Protein AF-0000000076075303 (afdb_homodimer)

pLDDT: mean 88.83, std 13.81, range [31.27, 98.88]

Radius of gyration: 28.84 Å; Cα contacts (8 Å, |Δi|>4): 1484; chains: 2; bounding box: 76×80×56 Å

Foldseek 3Di:
DDQAQEEEEEEAADQQPQQPDNHHQQQDDFQHGRQLVLQLCQQQVDPRYQAYEYEYAPVCVVVVVVVCVVQVSPRYHYHYADDFRLRRRLRRLVVCVVRADQLHKYKYAYSQLNQAHPVNVVVQRVQCSVQQKAWEWEQDDDWDFDADPVRHTDDTDDSVVDTGTFDTMMGRSNLLNQLSVQDDPCCRHPNDDSQVSSCVGVVGHHHYDYGDPSRDGDNYPVVSVVVNLVCLVPQADEFEFEPPVPDRPRPPPPDDPRDHLEYEYEEEDDPCVLVVVVVQLVVVLVVLVPDRDDPAQREYEYEYEADPDPVVVVVLLVSLVVSLVVCPPSSYAYEYEYEYDPVQVVQVVVVVVVCSSVVDNVCGSPYHYRD/DDQAQEEEEEEAADQQPQQPDNHHQQQDDFQHGRQLVLQLCQQQVDPRYQAYEYEYAPVCVVVVVVVCVVQVSPRYHYHYADDFRLRRRLRRLVVCVVRADQLHKYKYAYSQLNQAHPVNVVVQRVQCSVQQKAWEWEQDDDWDFDADPVRHTDDTDDSVVDTGTFDTMMGRSNLQNQLSVPDDPCCRHPNDDSQVSSCVGVVGHHHYDYGDPSRDGDNYPVVSVVVNLVCLVPQADEFEFEPPVPDRPRPPPPDDPRDHLEYEYEEEDDPCVLVVVVVQLVVVLVVLVPDRDDPAQREYEYEYEADPDPVVVVVLLVSLVVSLVVCPPSSYAYEYEYEYDPVQVVQVVVVVVVCSSVVDNVCGSPYHYRD

Solvent-accessible surface area (backbone atoms only — not comparable to full-atom values): 39141 Å² total; per-residue (Å²): 136,82,75,64,60,28,31,36,31,27,46,49,33,66,75,28,81,80,48,80,40,94,54,27,57,44,58,35,66,45,82,85,33,44,36,33,56,47,26,51,46,61,48,66,74,38,84,42,48,56,36,35,28,39,14,27,34,72,93,44,49,64,60,49,51,52,51,35,60,72,69,64,52,81,47,61,45,84,42,65,37,43,96,34,68,49,47,15,41,46,48,36,54,58,70,35,59,89,75,51,52,55,74,27,34,33,34,40,36,58,30,40,33,50,52,57,48,66,68,55,52,51,50,34,48,52,42,4,60,74,56,39,18,14,34,27,28,40,76,55,89,51,45,40,28,24,61,42,97,85,35,24,57,65,44,74,53,63,53,88,62,38,29,27,46,49,55,50,29,16,19,14,36,46,40,50,52,45,10,58,73,64,51,48,71,62,44,36,72,67,55,86,50,69,62,56,39,23,30,74,57,54,70,40,56,22,41,57,40,83,50,70,91,46,50,58,61,55,65,45,70,49,36,48,35,15,47,43,47,50,50,50,66,71,56,69,31,80,41,56,41,43,49,43,92,81,66,57,61,69,65,63,79,65,78,75,88,66,77,60,34,30,41,36,40,37,38,64,65,55,98,54,38,69,60,49,52,51,49,51,52,51,51,47,51,53,52,56,70,74,41,76,87,63,89,56,68,30,36,40,38,39,34,36,36,37,78,94,47,75,70,52,52,53,51,51,44,52,49,28,46,52,48,30,60,70,32,54,91,64,61,41,38,39,38,33,40,38,37,70,56,78,89,41,48,67,54,42,53,50,42,52,51,49,52,63,65,63,60,51,72,78,55,38,22,38,62,42,70,58,125,135,83,75,64,59,27,31,35,32,27,47,49,34,66,74,26,82,78,46,81,41,94,53,28,58,44,59,35,66,46,81,85,34,44,35,33,56,47,26,51,46,62,48,66,74,38,84,42,47,57,37,34,31,39,13,27,33,72,91,44,48,65,62,48,51,51,50,35,60,74,68,64,51,83,48,59,43,83,42,65,35,41,96,35,70,49,49,15,43,45,46,34,54,58,70,36,59,87,74,52,51,56,76,26,35,34,34,39,34,57,30,41,32,49,53,57,48,66,67,56,52,50,49,34,46,52,43,5,60,74,54,39,19,14,36,29,28,41,77,57,88,52,45,40,28,24,62,44,98,86,36,24,57,66,45,74,54,64,54,88,62,37,29,27,46,49,54,50,30,18,19,13,38,46,40,49,52,45,9,58,74,64,50,48,70,63,44,36,74,68,54,86,52,67,63,55,39,23,30,74,58,53,70,40,57,2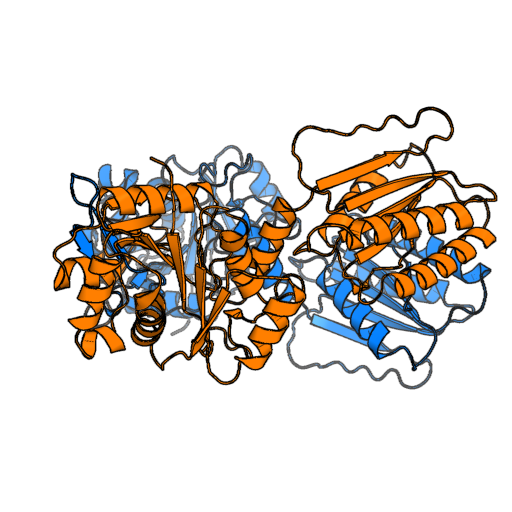3,41,57,40,84,49,69,91,46,50,59,60,53,63,44,71,49,37,48,35,15,49,42,45,50,51,50,66,72,55,69,32,80,42,55,40,42,49,42,92,83,64,59,61,71,65,64,81,65,78,75,90,65,76,60,35,29,41,35,40,37,37,64,65,55,98,55,38,69,59,49,54,51,49,51,50,52,50,48,51,53,52,57,70,74,41,75,86,64,89,56,68,28,36,40,37,39,33,36,38,37,77,92,47,75,72,52,54,53,51,50,46,54,49,28,48,51,49,31,62,69,31,54,95,63,62,40,39,38,39,32,40,38,36,69,56,79,88,42,48,68,56,42,51,51,43,53,52,49,52,62,65,63,61,52,73,77,55,39,22,39,60,42,70,58,126

Structure (mmCIF, N/CA/C/O backbone):
data_AF-0000000076075303-model_v1
#
loop_
_entity.id
_entity.type
_entity.pdbx_description
1 polymer ISPD
#
loop_
_atom_site.group_PDB
_atom_site.id
_atom_site.type_symbol
_atom_site.label_atom_id
_atom_site.label_alt_id
_atom_site.label_comp_id
_atom_site.label_asym_id
_atom_site.label_entity_id
_atom_site.label_seq_id
_atom_site.pdbx_PDB_ins_code
_atom_site.Cartn_x
_atom_site.Cartn_y
_atom_site.Cartn_z
_atom_site.occupancy
_atom_site.B_iso_or_equiv
_atom_site.auth_seq_id
_atom_site.auth_comp_id
_atom_site.auth_asym_id
_atom_site.auth_atom_id
_atom_site.pdbx_PDB_model_num
ATOM 1 N N . MET A 1 1 ? -33.812 7.668 -12.547 1 52.66 1 MET A N 1
ATOM 2 C CA . MET A 1 1 ? -34.469 7.293 -11.297 1 52.66 1 MET A CA 1
ATOM 3 C C . MET A 1 1 ? -33.719 7.883 -10.102 1 52.66 1 MET A C 1
ATOM 5 O O . MET A 1 1 ? -32.5 7.809 -10.031 1 52.66 1 MET A O 1
ATOM 9 N N . ASP A 1 2 ? -34.344 8.75 -9.305 1 76.69 2 ASP A N 1
ATOM 10 C CA . ASP A 1 2 ? -33.812 9.578 -8.234 1 76.69 2 ASP A CA 1
ATOM 11 C C . ASP A 1 2 ? -33.594 8.758 -6.965 1 76.69 2 ASP A C 1
ATOM 13 O O . ASP A 1 2 ? -34.469 7.961 -6.586 1 76.69 2 ASP A O 1
ATOM 17 N N . LEU A 1 3 ? -32.438 8.508 -6.574 1 87 3 LEU A N 1
ATOM 18 C CA . LEU A 1 3 ? -32.125 7.871 -5.297 1 87 3 LEU A CA 1
ATOM 19 C C . LEU A 1 3 ? -32.594 8.758 -4.137 1 87 3 LEU A C 1
ATOM 21 O O . LEU A 1 3 ? -32.281 9.953 -4.105 1 87 3 LEU A O 1
ATOM 25 N N . GLU A 1 4 ? -33.656 8.133 -3.438 1 86 4 GLU A N 1
ATOM 26 C CA . GLU A 1 4 ? -34.125 8.789 -2.217 1 86 4 GLU A CA 1
ATOM 27 C C . GLU A 1 4 ? -34.281 7.789 -1.071 1 86 4 GLU A C 1
ATOM 29 O O . GLU A 1 4 ? -34.625 6.633 -1.292 1 86 4 GLU A O 1
ATOM 34 N N . ASN A 1 5 ? -33.844 8.07 0.115 1 91.69 5 ASN A N 1
ATOM 35 C CA . ASN A 1 5 ? -34.094 7.297 1.334 1 91.69 5 ASN A CA 1
ATOM 36 C C . ASN A 1 5 ? -33.219 6.027 1.358 1 91.69 5 ASN A C 1
ATOM 38 O O . ASN A 1 5 ? -33.719 4.949 1.69 1 91.69 5 ASN A O 1
ATOM 42 N N . VAL A 1 6 ? -32.062 6.129 0.894 1 98.25 6 VAL A N 1
ATOM 43 C CA . VAL A 1 6 ? -31.141 5 0.941 1 98.25 6 VAL A CA 1
ATOM 44 C C . VAL A 1 6 ? -30.453 4.945 2.305 1 98.25 6 VAL A C 1
ATOM 46 O O . VAL A 1 6 ? -30.031 5.977 2.832 1 98.25 6 VAL A O 1
ATOM 49 N N . CYS A 1 7 ? -30.453 3.807 2.857 1 98.75 7 CYS A N 1
ATOM 50 C CA . CYS A 1 7 ? -29.781 3.613 4.133 1 98.75 7 CYS A CA 1
ATOM 51 C C . CYS A 1 7 ? -28.547 2.717 3.965 1 98.75 7 CYS A C 1
ATOM 53 O O . CYS A 1 7 ? -28.453 1.978 2.984 1 98.75 7 CYS A O 1
ATOM 55 N N . VAL A 1 8 ? -27.625 2.857 4.891 1 98.81 8 VAL A N 1
ATOM 56 C CA . VAL A 1 8 ? -26.375 2.117 4.828 1 98.81 8 VAL A CA 1
ATOM 57 C C . VAL A 1 8 ? -26.156 1.374 6.145 1 98.81 8 VAL A C 1
ATOM 59 O O . VAL A 1 8 ? -26.438 1.904 7.219 1 98.81 8 VAL A O 1
ATOM 62 N N . VAL A 1 9 ? -25.688 0.13 6.078 1 98.81 9 VAL A N 1
ATOM 63 C CA . VAL A 1 9 ? -25.25 -0.637 7.238 1 98.81 9 VAL A CA 1
ATOM 64 C C . VAL A 1 9 ? -23.766 -0.929 7.125 1 98.81 9 VAL A C 1
ATOM 66 O O . VAL A 1 9 ? -23.312 -1.515 6.141 1 98.81 9 VAL A O 1
ATOM 69 N N . LEU A 1 10 ? -23 -0.511 8.125 1 98.44 10 LEU A N 1
ATOM 70 C CA . LEU A 1 10 ? -21.562 -0.732 8.211 1 98.44 10 LEU A CA 1
ATOM 71 C C . LEU A 1 10 ? -21.219 -1.622 9.398 1 98.44 10 LEU A C 1
ATOM 73 O O . LEU A 1 10 ? -21.109 -1.141 10.531 1 98.44 10 LEU A O 1
ATOM 77 N N . PRO A 1 11 ? -21.031 -2.91 9.133 1 97.06 11 PRO A N 1
ATOM 78 C CA . PRO A 1 11 ? -20.578 -3.756 10.242 1 97.06 11 PRO A CA 1
ATOM 79 C C . PRO A 1 11 ? -19.156 -3.443 10.672 1 97.06 11 PRO A C 1
ATOM 81 O O . PRO A 1 11 ? -18.219 -3.49 9.859 1 97.06 11 PRO A O 1
ATOM 84 N N . ALA A 1 12 ? -18.906 -3.137 11.875 1 93 12 ALA A N 1
ATOM 85 C CA . ALA A 1 12 ? -17.609 -2.779 12.445 1 93 12 ALA A CA 1
ATOM 86 C C . ALA A 1 12 ? -17.453 -3.383 13.836 1 93 12 ALA A C 1
ATOM 88 O O . ALA A 1 12 ? -16.875 -2.752 14.727 1 93 12 ALA A O 1
ATOM 89 N N . GLY A 1 13 ? -17.984 -4.52 13.984 1 84.25 13 GLY A N 1
ATOM 90 C CA . GLY A 1 13 ? -17.984 -5.137 15.297 1 84.25 13 GLY A CA 1
ATOM 91 C C . GLY A 1 13 ? -16.781 -6.039 15.531 1 84.25 13 GLY A C 1
ATOM 92 O O . GLY A 1 13 ? -16.562 -6.523 16.641 1 84.25 13 GLY A O 1
ATOM 93 N N . GLY A 1 14 ? -16.016 -6.227 14.484 1 74.5 14 GLY A N 1
ATOM 94 C CA . GLY A 1 14 ? -14.93 -7.191 14.57 1 74.5 14 GLY A CA 1
ATOM 95 C C . GLY A 1 14 ? -13.773 -6.719 15.43 1 74.5 14 GLY A C 1
ATOM 96 O O . GLY A 1 14 ? -13.492 -5.52 15.5 1 74.5 14 GLY A O 1
ATOM 97 N N . CYS A 1 15 ? -13.102 -7.742 16.172 1 62.31 15 CYS A N 1
ATOM 98 C CA . CYS A 1 15 ? -12.023 -7.449 17.094 1 62.31 15 CYS A CA 1
ATOM 99 C C . CYS A 1 15 ? -10.664 -7.547 16.406 1 62.31 15 CYS A C 1
ATOM 101 O O . CYS A 1 15 ? -9.633 -7.25 17.016 1 62.31 15 CYS A O 1
ATOM 103 N N . GLY A 1 16 ? -10.555 -7.539 15.102 1 58.78 16 GLY A N 1
ATOM 104 C CA . GLY A 1 16 ? -9.336 -7.438 14.312 1 58.78 16 GLY A CA 1
ATOM 105 C C . GLY A 1 16 ? -8.383 -8.594 14.531 1 58.78 16 GLY A C 1
ATOM 106 O O . GLY A 1 16 ? -7.172 -8.398 14.633 1 58.78 16 GLY A O 1
ATOM 107 N N . VAL A 1 17 ? -8.719 -9.875 14.484 1 55.22 17 VAL A N 1
ATOM 108 C CA . VAL A 1 17 ? -7.867 -11.016 14.82 1 55.22 17 VAL A CA 1
ATOM 109 C C . VAL A 1 17 ? -6.766 -11.164 13.773 1 55.22 17 VAL A C 1
ATOM 111 O O . VAL A 1 17 ? -5.645 -11.555 14.102 1 55.22 17 VAL A O 1
ATOM 114 N N . ARG A 1 18 ? -6.875 -10.75 12.5 1 49.5 18 ARG A N 1
ATOM 115 C CA . ARG A 1 18 ? -5.945 -11.047 11.414 1 49.5 18 ARG A CA 1
ATOM 116 C C . ARG A 1 18 ? -4.801 -10.039 11.383 1 49.5 18 ARG A C 1
ATOM 118 O O . ARG A 1 18 ? -3.748 -10.305 10.797 1 49.5 18 ARG A O 1
ATOM 125 N N . MET A 1 19 ? -4.883 -8.773 11.656 1 54.41 19 MET A N 1
ATOM 126 C CA . MET A 1 19 ? -3.84 -7.754 11.57 1 54.41 19 MET A CA 1
ATOM 127 C C . MET A 1 19 ? -2.893 -7.836 12.758 1 54.41 19 MET A C 1
ATOM 129 O O . MET A 1 19 ? -1.84 -7.195 12.766 1 54.41 19 MET A O 1
ATOM 133 N N . GLU A 1 20 ? -2.85 -8.969 13.43 1 58.31 20 GLU A N 1
ATOM 134 C CA . GLU A 1 20 ? -1.968 -9.055 14.594 1 58.31 20 GLU A CA 1
ATOM 135 C C . GLU A 1 20 ? -1.814 -7.695 15.273 1 58.31 20 GLU A C 1
ATOM 137 O O . GLU A 1 20 ? -0.721 -7.336 15.711 1 58.31 20 GLU A O 1
ATOM 142 N N . MET A 1 21 ? -2.768 -6.797 15.055 1 60.25 21 MET A N 1
ATOM 143 C CA . MET A 1 21 ? -2.703 -5.484 15.688 1 60.25 21 MET A CA 1
ATOM 144 C C . MET A 1 21 ? -3.527 -5.457 16.969 1 60.25 21 MET A C 1
ATOM 146 O O . MET A 1 21 ? -4.488 -6.215 17.109 1 60.25 21 MET A O 1
ATOM 150 N N . ASP A 1 22 ? -3.156 -4.691 17.875 1 68.06 22 ASP A N 1
ATOM 151 C CA . ASP A 1 22 ? -3.826 -4.531 19.156 1 68.06 22 ASP A CA 1
ATOM 152 C C . ASP A 1 22 ? -5.172 -3.83 18.984 1 68.06 22 ASP A C 1
ATOM 154 O O . ASP A 1 22 ? -6.125 -4.125 19.719 1 68.06 22 ASP A O 1
ATOM 158 N N . THR A 1 23 ? -5.273 -3.016 17.953 1 79.56 23 THR A N 1
ATOM 159 C CA . THR A 1 23 ? -6.477 -2.238 17.672 1 79.56 23 THR A CA 1
ATOM 160 C C . THR A 1 23 ? -7.25 -2.844 16.516 1 79.56 23 THR A C 1
ATOM 162 O O . THR A 1 23 ? -6.656 -3.252 15.508 1 79.56 23 THR A O 1
ATOM 165 N N . PRO A 1 24 ? -8.539 -2.984 16.781 1 87.5 24 PRO A N 1
ATOM 166 C CA . PRO A 1 24 ? -9.328 -3.457 15.641 1 87.5 24 PRO A CA 1
ATOM 167 C C . PRO A 1 24 ? -9.023 -2.689 14.359 1 87.5 24 PRO A C 1
ATOM 169 O O . PRO A 1 24 ? -8.781 -1.481 14.398 1 87.5 24 PRO A O 1
ATOM 172 N N . LYS A 1 25 ? -9.117 -3.309 13.211 1 89.38 25 LYS A N 1
ATOM 173 C CA . LYS A 1 25 ? -8.656 -2.781 11.93 1 89.38 25 LYS A CA 1
ATOM 174 C C . LYS A 1 25 ? -9.398 -1.497 11.562 1 89.38 25 LYS A C 1
ATOM 176 O O . LYS A 1 25 ? -8.805 -0.567 11.016 1 89.38 25 LYS A O 1
ATOM 181 N N . GLN A 1 26 ? -10.695 -1.459 11.867 1 93.81 26 GLN A N 1
ATOM 182 C CA . GLN A 1 26 ? -11.492 -0.308 11.461 1 93.81 26 GLN A CA 1
ATOM 183 C C . GLN A 1 26 ? -11.078 0.945 12.227 1 93.81 26 GLN A C 1
ATOM 185 O O . GLN A 1 26 ? -11.438 2.061 11.844 1 93.81 26 GLN A O 1
ATOM 190 N N . TYR A 1 27 ? -10.297 0.744 13.328 1 94.56 27 TYR A N 1
ATOM 191 C CA . TYR A 1 27 ? -9.891 1.89 14.125 1 94.56 27 TYR A CA 1
ATOM 192 C C . TYR A 1 27 ? -8.406 2.176 13.945 1 94.56 27 TYR A C 1
ATOM 194 O O . TYR A 1 27 ? -7.863 3.094 14.57 1 94.56 27 TYR A O 1
ATOM 202 N N . CYS A 1 28 ? -7.77 1.368 13.141 1 92.88 28 CYS A N 1
ATOM 203 C CA . CYS A 1 28 ? -6.375 1.667 12.828 1 92.88 28 CYS A CA 1
ATOM 204 C C . CYS A 1 28 ? -6.242 3.041 12.188 1 92.88 28 CYS A C 1
ATOM 206 O O . CYS A 1 28 ? -7.121 3.469 11.438 1 92.88 28 CYS A O 1
ATOM 208 N N . LYS A 1 29 ? -5.129 3.631 12.438 1 92.5 29 LYS A N 1
ATOM 209 C CA . LYS A 1 29 ? -4.941 5.004 11.984 1 92.5 29 LYS A CA 1
ATOM 210 C C . LYS A 1 29 ? -4.426 5.039 10.547 1 92.5 29 LYS A C 1
ATOM 212 O O . LYS A 1 29 ? -3.516 4.285 10.188 1 92.5 29 LYS A O 1
ATOM 217 N N . VAL A 1 30 ? -5.039 5.789 9.766 1 93.44 30 VAL A N 1
ATOM 218 C CA . VAL A 1 30 ? -4.609 6.176 8.422 1 93.44 30 VAL A CA 1
ATOM 219 C C . VAL A 1 30 ? -4.445 7.695 8.352 1 93.44 30 VAL A C 1
ATOM 221 O O . VAL A 1 30 ? -5.422 8.438 8.477 1 93.44 30 VAL A O 1
ATOM 224 N N . LEU A 1 31 ? -3.225 8.133 8.133 1 90.25 31 LEU A N 1
ATOM 225 C CA . LEU A 1 31 ? -2.908 9.555 8.211 1 90.25 31 LEU A CA 1
ATOM 226 C C . LEU A 1 31 ? -3.488 10.18 9.477 1 90.25 31 LEU A C 1
ATOM 228 O O . LEU A 1 31 ? -4.184 11.195 9.406 1 90.25 31 LEU A O 1
ATOM 232 N N . ASN A 1 32 ? -3.369 9.516 10.555 1 87.5 32 ASN A N 1
ATOM 233 C CA . ASN A 1 32 ? -3.613 9.945 11.93 1 87.5 32 ASN A CA 1
ATOM 234 C C . ASN A 1 32 ? -5.105 10 12.242 1 87.5 32 ASN A C 1
ATOM 236 O O . ASN A 1 32 ? -5.52 10.648 13.203 1 87.5 32 ASN A O 1
ATOM 240 N N . ARG A 1 33 ? -5.91 9.391 11.5 1 92.25 33 ARG A N 1
ATOM 241 C CA . ARG A 1 33 ? -7.344 9.273 11.758 1 92.25 33 ARG A CA 1
ATOM 242 C C . ARG A 1 33 ? -7.809 7.828 11.633 1 92.25 33 ARG A C 1
ATOM 244 O O . ARG A 1 33 ? -7.27 7.062 10.836 1 92.25 33 ARG A O 1
ATOM 251 N N . PRO A 1 34 ? -8.781 7.512 12.484 1 94.75 34 PRO A N 1
ATOM 252 C CA . PRO A 1 34 ? -9.281 6.141 12.367 1 94.75 34 PRO A CA 1
ATOM 253 C C . PRO A 1 34 ? -9.844 5.832 10.984 1 94.75 34 PRO A C 1
ATOM 255 O O . PRO A 1 34 ? -10.547 6.664 10.398 1 94.75 34 PRO A O 1
ATOM 258 N N . LEU A 1 35 ? -9.586 4.676 10.5 1 95.94 35 LEU A N 1
ATOM 259 C CA . LEU A 1 35 ? -9.93 4.23 9.156 1 95.94 35 LEU A CA 1
ATOM 260 C C . LEU A 1 35 ? -11.43 4.371 8.914 1 95.94 35 LEU A C 1
ATOM 262 O O . LEU A 1 35 ? -11.852 4.789 7.832 1 95.94 35 LEU A O 1
ATOM 266 N N . ILE A 1 36 ? -12.25 4.086 9.891 1 96.94 36 ILE A N 1
ATOM 267 C CA . ILE A 1 36 ? -13.703 4.008 9.727 1 96.94 36 ILE A CA 1
ATOM 268 C C . ILE A 1 36 ? -14.258 5.391 9.398 1 96.94 36 ILE A C 1
ATOM 270 O O . ILE A 1 36 ? -15.336 5.508 8.82 1 96.94 36 ILE A O 1
ATOM 274 N N . LEU A 1 37 ? -13.57 6.418 9.789 1 95.69 37 LEU A N 1
ATOM 275 C CA . LEU A 1 37 ? -13.992 7.789 9.508 1 95.69 37 LEU A CA 1
ATOM 276 C C . LEU A 1 37 ? -14.117 8.023 8.008 1 95.69 37 LEU A C 1
ATOM 278 O O . LEU A 1 37 ? -15.086 8.633 7.547 1 95.69 37 LEU A O 1
ATOM 282 N N . TYR A 1 38 ? -13.164 7.52 7.305 1 95.19 38 TYR A N 1
ATOM 283 C CA . TYR A 1 38 ? -13.156 7.695 5.859 1 95.19 38 TYR A CA 1
ATOM 284 C C . TYR A 1 38 ? -14.328 6.977 5.207 1 95.19 38 TYR A C 1
ATOM 286 O O . TYR A 1 38 ? -14.953 7.5 4.281 1 95.19 38 TYR A O 1
ATOM 294 N N . THR A 1 39 ? -14.617 5.793 5.676 1 97.12 39 THR A N 1
ATOM 295 C CA . THR A 1 39 ? -15.734 5.016 5.141 1 97.12 39 THR A CA 1
ATOM 296 C C . THR A 1 39 ? -17.062 5.715 5.406 1 97.12 39 THR A C 1
ATOM 298 O O . THR A 1 39 ? -17.891 5.852 4.504 1 97.12 39 THR A O 1
ATOM 301 N N . ILE A 1 40 ? -17.234 6.176 6.637 1 97.44 40 ILE A N 1
ATOM 302 C CA . ILE A 1 40 ? -18.453 6.883 6.988 1 97.44 40 ILE A CA 1
ATOM 303 C C . ILE A 1 40 ? -18.609 8.125 6.109 1 97.44 40 ILE A C 1
ATOM 305 O O . ILE A 1 40 ? -19.688 8.375 5.566 1 97.44 40 ILE A O 1
ATOM 309 N N . HIS A 1 41 ? -17.547 8.836 5.926 1 94.75 41 HIS A N 1
ATOM 310 C CA . HIS A 1 41 ? -17.562 10.062 5.137 1 94.75 41 HIS A CA 1
ATOM 311 C C . HIS A 1 41 ? -17.984 9.789 3.697 1 94.75 41 HIS A C 1
ATOM 313 O O . HIS A 1 41 ? -18.719 10.578 3.1 1 94.75 41 HIS A O 1
ATOM 319 N N . SER A 1 42 ? -17.562 8.695 3.146 1 94.56 42 SER A N 1
ATOM 320 C CA . SER A 1 42 ? -17.844 8.359 1.757 1 94.56 42 SER A CA 1
ATOM 321 C C . SER A 1 42 ? -19.344 8.258 1.515 1 94.56 42 SER A C 1
ATOM 323 O O . SER A 1 42 ? -19.828 8.562 0.421 1 94.56 42 SER A O 1
ATOM 325 N N . PHE A 1 43 ? -20.078 7.902 2.516 1 97 43 PHE A N 1
ATOM 326 C CA . PHE A 1 43 ? -21.531 7.789 2.395 1 97 43 PHE A CA 1
ATOM 327 C C . PHE A 1 43 ? -22.203 9.055 2.908 1 97 43 PHE A C 1
ATOM 329 O O . PHE A 1 43 ? -23.188 9.516 2.32 1 97 43 PHE A O 1
ATOM 336 N N . HIS A 1 44 ? -21.688 9.617 3.984 1 95.69 44 HIS A N 1
ATOM 337 C CA . HIS A 1 44 ? -22.281 10.758 4.656 1 95.69 44 HIS A CA 1
ATOM 338 C C . HIS A 1 44 ? -22.375 11.961 3.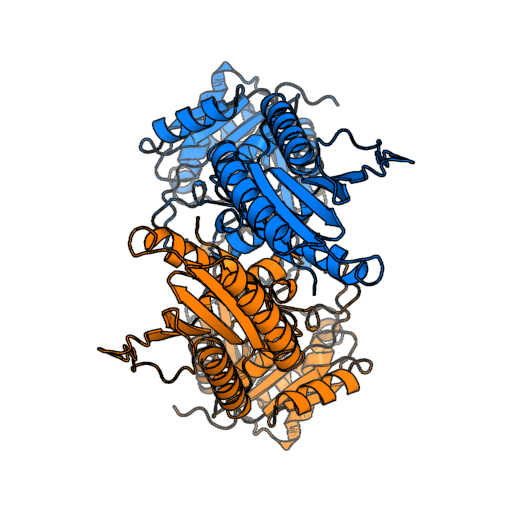721 1 95.69 44 HIS A C 1
ATOM 340 O O . HIS A 1 44 ? -23.328 12.734 3.781 1 95.69 44 HIS A O 1
ATOM 346 N N . ARG A 1 45 ? -21.484 12.109 2.854 1 91.12 45 ARG A N 1
ATOM 347 C CA . ARG A 1 45 ? -21.406 13.273 1.979 1 91.12 45 ARG A CA 1
ATOM 348 C C . ARG A 1 45 ? -22.469 13.211 0.89 1 91.12 45 ARG A C 1
ATOM 350 O O . ARG A 1 45 ? -22.719 14.203 0.196 1 91.12 45 ARG A O 1
ATOM 357 N N . LEU A 1 46 ? -23.062 12.055 0.685 1 93.88 46 LEU A N 1
ATOM 358 C CA . LEU A 1 46 ? -24.094 11.891 -0.345 1 93.88 46 LEU A CA 1
ATOM 359 C C . LEU A 1 46 ? -25.453 12.344 0.163 1 93.88 46 LEU A C 1
ATOM 361 O O . LEU A 1 46 ? -25.953 11.82 1.163 1 93.88 46 LEU A O 1
ATOM 365 N N . SER A 1 47 ? -26.031 13.211 -0.542 1 93.75 47 SER A N 1
ATOM 366 C CA . SER A 1 47 ? -27.25 13.859 -0.072 1 93.75 47 SER A CA 1
ATOM 367 C C . SER A 1 47 ? -28.422 12.883 -0.025 1 93.75 47 SER A C 1
ATOM 369 O O . SER A 1 47 ? -29.344 13.039 0.78 1 93.75 47 SER A O 1
ATOM 371 N N . TRP A 1 48 ? -28.359 11.852 -0.837 1 96 48 TRP A N 1
ATOM 372 C CA . TRP A 1 48 ? -29.5 10.945 -0.939 1 96 48 TRP A CA 1
ATOM 373 C C . TRP A 1 48 ? -29.359 9.805 0.058 1 96 48 TRP A C 1
ATOM 375 O O . TRP A 1 48 ? -30.234 8.922 0.117 1 96 48 TRP A O 1
ATOM 385 N N . ILE A 1 49 ? -28.359 9.781 0.845 1 97.62 49 ILE A N 1
ATOM 386 C CA . ILE A 1 49 ? -28.25 8.852 1.959 1 97.62 49 ILE A CA 1
ATOM 387 C C . ILE A 1 49 ? -29.016 9.391 3.164 1 97.62 49 ILE A C 1
ATOM 389 O O . ILE A 1 49 ? -28.734 10.5 3.639 1 97.62 49 ILE A O 1
ATOM 393 N N . LYS A 1 50 ? -29.891 8.594 3.615 1 97.5 50 LYS A N 1
ATOM 394 C CA . LYS A 1 50 ? -30.766 9.016 4.703 1 97.5 50 LYS A CA 1
ATOM 395 C C . LYS A 1 50 ? -30.141 8.719 6.062 1 97.5 50 LYS A C 1
ATOM 397 O O . LYS A 1 50 ? -30.188 9.547 6.977 1 97.5 50 LYS A O 1
ATOM 402 N N . MET A 1 51 ? -29.625 7.559 6.18 1 98.25 51 MET A N 1
ATOM 403 C CA . MET A 1 51 ? -29.078 7.109 7.461 1 98.25 51 MET A CA 1
ATOM 404 C C . MET A 1 51 ? -27.969 6.098 7.254 1 98.25 51 MET A C 1
ATOM 406 O O . MET A 1 51 ? -28.016 5.281 6.332 1 98.25 51 MET A O 1
ATOM 410 N N . ILE A 1 52 ? -26.984 6.191 8.141 1 98.75 52 ILE A N 1
ATOM 411 C CA . ILE A 1 52 ? -25.875 5.238 8.18 1 98.75 52 ILE A CA 1
ATOM 412 C C . ILE A 1 52 ? -25.859 4.539 9.539 1 98.75 52 ILE A C 1
ATOM 414 O O . ILE A 1 52 ? -25.625 5.18 10.57 1 98.75 52 ILE A O 1
ATOM 418 N N . VAL A 1 53 ? -26.109 3.266 9.547 1 98.81 53 VAL A N 1
ATOM 419 C CA . VAL A 1 53 ? -26.031 2.488 10.781 1 98.81 53 VAL A CA 1
ATOM 420 C C . VAL A 1 53 ? -24.641 1.857 10.906 1 98.81 53 VAL A C 1
ATOM 422 O O . VAL A 1 53 ? -24.25 1.041 10.07 1 98.81 53 VAL A O 1
ATOM 425 N N . VAL A 1 54 ? -23.922 2.246 11.922 1 98.69 54 VAL A N 1
ATOM 426 C CA . VAL A 1 54 ? -22.625 1.662 12.203 1 98.69 54 VAL A CA 1
ATOM 427 C C . VAL A 1 54 ? -22.734 0.689 13.375 1 98.69 54 VAL A C 1
ATOM 429 O O . VAL A 1 54 ? -23.156 1.072 14.469 1 98.69 54 VAL A O 1
ATOM 432 N N . VAL A 1 55 ? -22.375 -0.552 13.133 1 98.19 55 VAL A N 1
ATOM 433 C CA . VAL A 1 55 ? -22.469 -1.603 14.141 1 98.19 55 VAL A CA 1
ATOM 434 C C . VAL A 1 55 ? -21.125 -1.811 14.805 1 98.19 55 VAL A C 1
ATOM 436 O O . VAL A 1 55 ? -20.156 -2.244 14.156 1 98.19 55 VAL A O 1
ATOM 439 N N . VAL A 1 56 ? -21.016 -1.57 16.062 1 96.69 56 VAL A N 1
ATOM 440 C CA . VAL A 1 56 ? -19.719 -1.552 16.734 1 96.69 56 VAL A CA 1
ATOM 441 C C . VAL A 1 56 ? -19.781 -2.422 17.984 1 96.69 56 VAL A C 1
ATOM 443 O O . VAL A 1 56 ? -20.859 -2.707 18.516 1 96.69 56 VAL A O 1
ATOM 446 N N . ASP A 1 57 ? -18.578 -2.859 18.359 1 94.19 57 ASP A N 1
ATOM 447 C CA . ASP A 1 57 ? -18.469 -3.498 19.672 1 94.19 57 ASP A CA 1
ATOM 448 C C . ASP A 1 57 ? -18.828 -2.523 20.797 1 94.19 57 ASP A C 1
ATOM 450 O O . ASP A 1 57 ? -18.5 -1.337 20.719 1 94.19 57 ASP A O 1
ATOM 454 N N . VAL A 1 58 ? -19.359 -3.066 21.812 1 94 58 VAL A N 1
ATOM 455 C CA . VAL A 1 58 ? -19.844 -2.256 22.922 1 94 58 VAL A CA 1
ATOM 456 C C . VAL A 1 58 ? -18.703 -1.438 23.516 1 94 58 VAL A C 1
ATOM 458 O O . VAL A 1 58 ? -18.906 -0.304 23.953 1 94 58 VAL A O 1
ATOM 461 N N . SER A 1 59 ? -17.5 -1.961 23.516 1 93.06 59 SER A N 1
ATOM 462 C CA . SER A 1 59 ? -16.344 -1.312 24.125 1 93.06 59 SER A CA 1
ATOM 463 C C . SER A 1 59 ? -15.945 -0.061 23.359 1 93.06 59 SER A C 1
ATOM 465 O O . SER A 1 59 ? -15.18 0.766 23.859 1 93.06 59 SER A O 1
ATOM 467 N N . TYR A 1 60 ? -16.516 0.124 22.172 1 94.38 60 TYR A N 1
ATOM 468 C CA . TYR A 1 60 ? -16.078 1.241 21.344 1 94.38 60 TYR A CA 1
ATOM 469 C C . TYR A 1 60 ? -17.219 2.234 21.125 1 94.38 60 TYR A C 1
ATOM 471 O O . TYR A 1 60 ? -17.094 3.168 20.328 1 94.38 60 TYR A O 1
ATOM 479 N N . LEU A 1 61 ? -18.328 2.086 21.797 1 96.19 61 LEU A N 1
ATOM 480 C CA . LEU A 1 61 ? -19.484 2.961 21.609 1 96.19 61 LEU A CA 1
ATOM 481 C C . LEU A 1 61 ? -19.125 4.402 21.969 1 96.19 61 LEU A C 1
ATOM 483 O O . LEU A 1 61 ? -19.406 5.32 21.188 1 96.19 61 LEU A O 1
ATOM 487 N N . GLU A 1 62 ? -18.5 4.559 23.047 1 96.62 62 GLU A N 1
ATOM 488 C CA . GLU A 1 62 ? -18.141 5.902 23.484 1 96.62 62 GLU A CA 1
ATOM 489 C C . GLU A 1 62 ? -17.125 6.535 22.531 1 96.62 62 GLU A C 1
ATOM 491 O O . GLU A 1 62 ? -17.25 7.707 22.172 1 96.62 62 GLU A O 1
ATOM 496 N N . PHE A 1 63 ? -16.188 5.746 22.203 1 95.75 63 PHE A N 1
ATOM 497 C CA . PHE A 1 63 ? -15.18 6.203 21.266 1 95.75 63 PHE A CA 1
ATOM 498 C C . PHE A 1 63 ? -15.82 6.688 19.969 1 95.75 63 PHE A C 1
ATOM 500 O O . PHE A 1 63 ? -15.523 7.785 19.5 1 95.75 63 PHE A O 1
ATOM 507 N N . MET A 1 64 ? -16.734 5.914 19.484 1 96.81 64 MET A N 1
ATOM 508 C CA . MET A 1 64 ? -17.391 6.227 18.219 1 96.81 64 MET A CA 1
ATOM 509 C C . MET A 1 64 ? -18.297 7.445 18.359 1 96.81 64 MET A C 1
ATOM 511 O O . MET A 1 64 ? -18.359 8.297 17.469 1 96.81 64 MET A O 1
ATOM 515 N N . GLN A 1 65 ? -18.953 7.531 19.438 1 97.56 65 GLN A N 1
ATOM 516 C CA . GLN A 1 65 ? -19.797 8.688 19.688 1 97.56 65 GLN A CA 1
ATOM 517 C C . GLN A 1 65 ? -19 9.984 19.656 1 97.56 65 GLN A C 1
ATOM 519 O O . GLN A 1 65 ? -19.422 10.984 19.078 1 97.56 65 GLN A O 1
ATOM 524 N N . ASN A 1 66 ? -17.891 9.961 20.266 1 96.44 66 ASN A N 1
ATOM 525 C CA . ASN A 1 66 ? -17.016 11.125 20.281 1 96.44 66 ASN A CA 1
ATOM 526 C C . ASN A 1 66 ? -16.531 11.484 18.875 1 96.44 66 ASN A C 1
ATOM 528 O O . ASN A 1 66 ? -16.469 12.664 18.516 1 96.44 66 ASN A O 1
ATOM 532 N N . LEU A 1 67 ? -16.234 10.508 18.188 1 94.19 67 LEU A N 1
ATOM 533 C CA . LEU A 1 67 ? -15.781 10.719 16.812 1 94.19 67 LEU A CA 1
ATOM 534 C C . LEU A 1 67 ? -16.875 11.359 15.961 1 94.19 67 LEU A C 1
ATOM 536 O O . LEU A 1 67 ? -16.625 12.305 15.219 1 94.19 67 LEU A O 1
ATOM 540 N N . LEU A 1 68 ? -18.109 10.852 16.109 1 96.06 68 LEU A N 1
ATOM 541 C CA . LEU A 1 68 ? -19.219 11.359 15.328 1 96.06 68 LEU A CA 1
ATOM 542 C C . LEU A 1 68 ? -19.516 12.812 15.672 1 96.06 68 LEU A C 1
ATOM 544 O O . LEU A 1 68 ? -19.844 13.609 14.781 1 96.06 68 LEU A O 1
ATOM 548 N N . THR A 1 69 ? -19.344 13.109 16.891 1 94.75 69 THR A N 1
ATOM 549 C CA . THR A 1 69 ? -19.562 14.484 17.344 1 94.75 69 THR A CA 1
ATOM 550 C C . THR A 1 69 ? -18.469 15.398 16.797 1 94.75 69 THR A C 1
ATOM 552 O O . THR A 1 69 ? -18.766 16.469 16.25 1 94.75 69 THR A O 1
ATOM 555 N N . LYS A 1 70 ? -17.312 14.953 16.844 1 89.69 70 LYS A N 1
ATOM 556 C CA . LYS A 1 70 ? -16.172 15.75 16.422 1 89.69 70 LYS A CA 1
ATOM 557 C C . LYS A 1 70 ? -16.266 16.094 14.938 1 89.69 70 LYS A C 1
ATOM 559 O O . LYS A 1 70 ? -15.984 17.219 14.531 1 89.69 70 LYS A O 1
ATOM 564 N N . TYR A 1 71 ? -16.672 15.172 14.18 1 90.62 71 TYR A N 1
ATOM 565 C CA . TYR A 1 71 ? -16.641 15.359 12.734 1 90.62 71 TYR A CA 1
ATOM 566 C C . TYR A 1 71 ? -18.031 15.688 12.188 1 90.62 71 TYR A C 1
ATOM 568 O O . TYR A 1 71 ? -18.234 15.703 10.977 1 90.62 71 TYR A O 1
ATOM 576 N N . LYS A 1 72 ? -19 15.812 13.031 1 91.5 72 LYS A N 1
ATOM 577 C CA . LYS A 1 72 ? -20.359 16.281 12.719 1 91.5 72 LYS A CA 1
ATOM 578 C C . LYS A 1 72 ? -21.047 15.336 11.742 1 91.5 72 LYS A C 1
ATOM 580 O O . LYS A 1 72 ? -21.609 15.781 10.742 1 91.5 72 LYS A O 1
ATOM 585 N N . PHE A 1 73 ? -20.906 14.102 11.992 1 95.06 73 PHE A N 1
ATOM 586 C CA . PHE A 1 73 ? -21.656 13.094 11.242 1 95.06 73 PHE A CA 1
ATOM 587 C C . PHE A 1 73 ? -23.078 12.977 11.766 1 95.06 73 PHE A C 1
ATOM 589 O O . PHE A 1 73 ? -23.344 12.203 12.695 1 95.06 73 PHE A O 1
ATOM 596 N N . THR A 1 74 ? -23.969 13.562 11.062 1 95.44 74 THR A N 1
ATOM 597 C CA . THR A 1 74 ? -25.312 13.758 11.609 1 95.44 74 THR A CA 1
ATOM 598 C C . THR A 1 74 ? -26.25 12.656 11.141 1 95.44 74 THR A C 1
ATOM 600 O O . THR A 1 74 ? -27.359 12.5 11.68 1 95.44 74 THR A O 1
ATOM 603 N N . LYS A 1 75 ? -25.859 11.883 10.211 1 97.25 75 LYS A N 1
ATOM 604 C CA . LYS A 1 75 ? -26.734 10.844 9.656 1 97.25 75 LYS A CA 1
ATOM 605 C C . LYS A 1 75 ? -26.422 9.484 10.258 1 97.25 75 LYS A C 1
ATOM 607 O O . LYS A 1 75 ? -26.875 8.453 9.758 1 97.25 75 LYS A O 1
ATOM 612 N N . VAL A 1 76 ? -25.609 9.438 11.32 1 98.44 76 VAL A N 1
ATOM 613 C CA . VAL A 1 76 ? -25.062 8.148 11.742 1 98.44 76 VAL A CA 1
ATOM 614 C C . VAL A 1 76 ? -25.781 7.676 13.008 1 98.44 76 VAL A C 1
ATOM 616 O O . VAL A 1 76 ? -26 8.461 13.93 1 98.44 76 VAL A O 1
ATOM 619 N N . LYS A 1 77 ? -26.188 6.453 13.023 1 98.31 77 LYS A N 1
ATOM 620 C CA . LYS A 1 77 ? -26.719 5.758 14.195 1 98.31 77 LYS A CA 1
ATOM 621 C C . LYS A 1 77 ? -25.812 4.613 14.617 1 98.31 77 LYS A C 1
ATOM 623 O O . LYS A 1 77 ? -25.391 3.801 13.789 1 98.31 77 LYS A O 1
ATOM 628 N N . LEU A 1 78 ? -25.5 4.531 15.93 1 98.25 78 LEU A N 1
ATOM 629 C CA . LEU A 1 78 ? -24.656 3.459 16.453 1 98.25 78 LEU A CA 1
ATOM 630 C C . LEU A 1 78 ? -25.516 2.328 17.016 1 98.25 78 LEU A C 1
ATOM 632 O O . LEU A 1 78 ? -26.516 2.58 17.688 1 98.25 78 LEU A O 1
ATOM 636 N N . VAL A 1 79 ? -25.094 1.134 16.672 1 97.81 79 VAL A N 1
ATOM 637 C CA . VAL A 1 79 ? -25.734 -0.073 17.172 1 97.81 79 VAL A CA 1
ATOM 638 C C . VAL A 1 79 ? -24.672 -1.057 17.656 1 97.81 79 VAL A C 1
ATOM 640 O O . VAL A 1 79 ? -23.562 -1.076 17.141 1 97.81 79 VAL A O 1
ATOM 643 N N . THR A 1 80 ? -24.984 -1.875 18.625 1 96.56 80 THR A N 1
ATOM 644 C CA . THR A 1 80 ? -24.047 -2.852 19.156 1 96.56 80 THR A CA 1
ATOM 645 C C . THR A 1 80 ? -24 -4.098 18.281 1 96.56 80 THR A C 1
ATOM 647 O O . THR A 1 80 ? -25.047 -4.586 17.844 1 96.56 80 THR A O 1
ATOM 650 N N . GLY A 1 81 ? -22.766 -4.523 18.156 1 94.06 81 GLY A N 1
ATOM 651 C CA . GLY A 1 81 ? -22.562 -5.684 17.297 1 94.06 81 GLY A CA 1
ATOM 652 C C . GLY A 1 81 ? -22.641 -6.996 18.047 1 94.06 81 GLY A C 1
ATOM 653 O O . GLY A 1 81 ? -22.953 -7.016 19.25 1 94.06 81 GLY A O 1
ATOM 654 N N . SER A 1 82 ? -22.484 -8.078 17.25 1 92.12 82 SER A N 1
ATOM 655 C CA . SER A 1 82 ? -22.5 -9.461 17.734 1 92.12 82 SER A CA 1
ATOM 656 C C . SER A 1 82 ? -21.219 -10.188 17.359 1 92.12 82 SER A C 1
ATOM 658 O O . SER A 1 82 ? -20.328 -9.602 16.734 1 92.12 82 SER A O 1
ATOM 660 N N . PRO A 1 83 ? -21.062 -11.383 17.75 1 88.25 83 PRO A N 1
ATOM 661 C CA . PRO A 1 83 ? -19.797 -12.094 17.609 1 88.25 83 PRO A CA 1
ATOM 662 C C . PRO A 1 83 ? -19.438 -12.391 16.141 1 88.25 83 PRO A C 1
ATOM 664 O O . PRO A 1 83 ? -18.266 -12.547 15.805 1 88.25 83 PRO A O 1
ATOM 667 N N . THR A 1 84 ? -20.484 -12.508 15.359 1 92.06 84 THR A N 1
ATOM 668 C CA . THR A 1 84 ? -20.188 -12.852 13.977 1 92.06 84 THR A CA 1
ATOM 669 C C . THR A 1 84 ? -20.609 -11.734 13.031 1 92.06 84 THR A C 1
ATOM 671 O O . THR A 1 84 ? -21.438 -10.898 13.391 1 92.06 84 THR A O 1
ATOM 674 N N . ARG A 1 85 ? -20.109 -11.781 11.859 1 91.75 85 ARG A N 1
ATOM 675 C CA . ARG A 1 85 ? -20.344 -10.742 10.867 1 91.75 85 ARG A CA 1
ATOM 676 C C . ARG A 1 85 ? -21.828 -10.664 10.5 1 91.75 85 ARG A C 1
ATOM 678 O O . ARG A 1 85 ? -22.422 -9.586 10.531 1 91.75 85 ARG A O 1
ATOM 685 N N . HIS A 1 86 ? -22.438 -11.773 10.18 1 95.81 86 HIS A N 1
ATOM 686 C CA . HIS A 1 86 ? -23.828 -11.773 9.727 1 95.81 86 HIS A CA 1
ATOM 687 C C . HIS A 1 86 ? -24.781 -11.359 10.852 1 95.81 86 HIS A C 1
ATOM 689 O O . HIS A 1 86 ? -25.766 -10.656 10.609 1 95.81 86 HIS A O 1
ATOM 695 N N . ARG A 1 87 ? -24.438 -11.828 12.039 1 96.5 87 ARG A N 1
ATOM 696 C CA . ARG A 1 87 ? -25.266 -11.398 13.164 1 96.5 87 ARG A CA 1
ATOM 697 C C . ARG A 1 87 ? -25.172 -9.883 13.359 1 96.5 87 ARG A C 1
ATOM 699 O O . ARG A 1 87 ? -26.172 -9.234 13.656 1 96.5 87 ARG A O 1
ATOM 706 N N . SER A 1 88 ? -23.984 -9.344 13.188 1 96.31 88 SER A N 1
ATOM 707 C CA . SER A 1 88 ? -23.797 -7.902 13.312 1 96.31 88 SER A CA 1
ATOM 708 C C . SER A 1 88 ? -24.531 -7.152 12.203 1 96.31 88 SER A C 1
ATOM 710 O O . SER A 1 88 ? -25.188 -6.133 12.453 1 96.31 88 SER A O 1
ATOM 712 N N . ILE A 1 89 ? -24.469 -7.633 10.992 1 98.19 89 ILE A N 1
ATOM 713 C CA . ILE A 1 89 ? -25.172 -7.012 9.883 1 98.19 89 ILE A CA 1
ATOM 714 C C . ILE A 1 89 ? -26.672 -7.031 10.164 1 98.19 89 ILE A C 1
ATOM 716 O O . ILE A 1 89 ? -27.375 -6.035 9.945 1 98.19 89 ILE A O 1
ATOM 720 N N . TYR A 1 90 ? -27.125 -8.148 10.641 1 98.38 90 TYR A N 1
ATOM 721 C CA . TYR A 1 90 ? -28.547 -8.281 10.945 1 98.38 90 TYR A CA 1
ATOM 722 C C . TYR A 1 90 ? -28.969 -7.266 11.992 1 98.38 90 TYR A C 1
ATOM 724 O O . TYR A 1 90 ? -30.062 -6.688 11.898 1 98.38 90 TYR A O 1
ATOM 732 N N . ASN A 1 91 ? -28.156 -7.082 13.023 1 98 91 ASN A N 1
ATOM 733 C CA . ASN A 1 91 ? -28.453 -6.051 14.008 1 98 91 ASN A CA 1
ATOM 734 C C . ASN A 1 91 ? -28.656 -4.691 13.352 1 98 91 ASN A C 1
ATOM 736 O O . ASN A 1 91 ? -29.562 -3.941 13.734 1 98 91 ASN A O 1
ATOM 740 N N . GLY A 1 92 ? -27.812 -4.395 12.398 1 98.56 92 GLY A N 1
ATOM 741 C CA . GLY A 1 92 ? -27.938 -3.145 11.664 1 98.56 92 GLY A CA 1
ATOM 742 C C . GLY A 1 92 ? -29.203 -3.062 10.844 1 98.56 92 GLY A C 1
ATOM 743 O O . GLY A 1 92 ? -29.875 -2.025 10.82 1 98.56 92 GLY A O 1
ATOM 744 N N . VAL A 1 93 ? -29.547 -4.168 10.203 1 98.69 93 VAL A N 1
ATOM 745 C CA . VAL A 1 93 ? -30.75 -4.23 9.383 1 98.69 93 VAL A CA 1
ATOM 746 C C . VAL A 1 93 ? -31.984 -4.039 10.266 1 98.69 93 VAL A C 1
ATOM 748 O O . VAL A 1 93 ? -32.906 -3.305 9.906 1 98.69 93 VAL A O 1
ATOM 751 N N . LYS A 1 94 ? -31.953 -4.645 11.398 1 98.44 94 LYS A N 1
ATOM 752 C CA . LYS A 1 94 ? -33.062 -4.523 12.344 1 98.44 94 LYS A CA 1
ATOM 753 C C . LYS A 1 94 ? -33.25 -3.074 12.781 1 98.44 94 LYS A C 1
ATOM 755 O O . LYS A 1 94 ? -34.375 -2.625 12.977 1 98.44 94 LYS A O 1
ATOM 760 N N . ALA A 1 95 ? -32.219 -2.418 12.938 1 98.31 95 ALA A N 1
ATOM 761 C CA . ALA A 1 95 ? -32.25 -1.035 13.406 1 98.31 95 ALA A CA 1
ATOM 762 C C . ALA A 1 95 ? -32.938 -0.135 12.398 1 98.31 95 ALA A C 1
ATOM 764 O O . ALA A 1 95 ? -33.344 0.987 12.719 1 98.31 95 ALA A O 1
ATOM 765 N N . LEU A 1 96 ? -33.156 -0.588 11.172 1 98.38 96 LEU A N 1
ATOM 766 C CA . LEU A 1 96 ? -33.719 0.213 10.102 1 98.38 96 LEU A CA 1
ATOM 767 C C . LEU A 1 96 ? -35.219 -0.06 9.977 1 98.38 96 LEU A C 1
ATOM 769 O O . LEU A 1 96 ? -35.906 0.518 9.125 1 98.38 96 LEU A O 1
ATOM 773 N N . GLU A 1 97 ? -35.719 -0.846 10.781 1 97.5 97 GLU A N 1
ATOM 774 C CA . GLU A 1 97 ? -37.094 -1.305 10.672 1 97.5 97 GLU A CA 1
ATOM 775 C C . GLU A 1 97 ? -38.062 -0.13 10.672 1 97.5 97 GLU A C 1
ATOM 777 O O . GLU A 1 97 ? -39.031 -0.106 9.898 1 97.5 97 GLU A O 1
ATOM 782 N N . SER A 1 98 ? -37.812 0.841 11.508 1 95.81 98 SER A N 1
ATOM 783 C CA . SER A 1 98 ? -38.75 1.957 11.656 1 95.81 98 SER A CA 1
ATOM 784 C C . SER A 1 98 ? -38.438 3.07 10.664 1 95.81 98 SER A C 1
ATOM 786 O O . SER A 1 98 ? -39.188 4.023 10.531 1 95.81 98 SER A O 1
ATOM 788 N N . VAL A 1 99 ? -37.406 2.947 9.984 1 96 99 VAL A N 1
ATOM 789 C CA . VAL A 1 99 ? -36.938 4.027 9.125 1 96 99 VAL A CA 1
ATOM 790 C C . VAL A 1 99 ? -37.219 3.689 7.664 1 96 99 VAL A C 1
ATOM 792 O O . VAL A 1 99 ? -37.625 4.559 6.887 1 96 99 VAL A O 1
ATOM 795 N N . CYS A 1 100 ? -37.094 2.406 7.309 1 96.38 100 CYS A N 1
ATOM 796 C CA . CYS A 1 100 ? -37.156 1.992 5.914 1 96.38 100 CYS A CA 1
ATOM 797 C C . CYS A 1 100 ? -38.531 1.423 5.57 1 96.38 100 CYS A C 1
ATOM 799 O O . CYS A 1 100 ? -39.125 0.708 6.375 1 96.38 100 CYS A O 1
ATOM 801 N N . LYS A 1 101 ? -38.938 1.744 4.352 1 97.31 101 LYS A N 1
ATOM 802 C CA . LYS A 1 101 ? -40.031 1.008 3.715 1 97.31 101 LYS A CA 1
ATOM 803 C C . LYS A 1 101 ? -39.531 -0.254 3.029 1 97.31 101 LYS A C 1
ATOM 805 O O . LYS A 1 101 ? -38.312 -0.382 2.773 1 97.31 101 LYS A O 1
ATOM 810 N N . PRO A 1 102 ? -40.406 -1.131 2.703 1 97.44 102 PRO A N 1
ATOM 811 C CA . PRO A 1 102 ? -40 -2.42 2.146 1 97.44 102 PRO A CA 1
ATOM 812 C C . PRO A 1 102 ? -39.156 -2.273 0.867 1 97.44 102 PRO A C 1
ATOM 814 O O . PRO A 1 102 ? -38.219 -3.043 0.639 1 97.44 102 PRO A O 1
ATOM 817 N N . ASP A 1 103 ? -39.5 -1.267 0.083 1 97 103 ASP A N 1
ATOM 818 C CA . ASP A 1 103 ? -38.844 -1.159 -1.218 1 97 103 ASP A CA 1
ATOM 819 C C . ASP A 1 103 ? -37.719 -0.14 -1.18 1 97 103 ASP A C 1
ATOM 821 O O . ASP A 1 103 ? -37.094 0.154 -2.209 1 97 103 ASP A O 1
ATOM 825 N N . ASP A 1 104 ? -37.438 0.392 -0.009 1 98.06 104 ASP A N 1
ATOM 826 C CA . ASP A 1 104 ? -36.281 1.262 0.123 1 98.06 104 ASP A CA 1
ATOM 827 C C . ASP A 1 104 ? -35 0.47 -0.026 1 98.06 104 ASP A C 1
ATOM 829 O O . ASP A 1 104 ? -34.938 -0.727 0.265 1 98.06 104 ASP A O 1
ATOM 833 N N . VAL A 1 105 ? -33.969 1.135 -0.47 1 98.62 105 VAL A N 1
ATOM 834 C CA . VAL A 1 105 ? -32.688 0.474 -0.711 1 98.62 105 VAL A CA 1
ATOM 835 C C . VAL A 1 105 ? -31.812 0.557 0.541 1 98.62 105 VAL A C 1
ATOM 837 O O . VAL A 1 105 ? -31.719 1.614 1.169 1 98.62 105 VAL A O 1
ATOM 840 N N . VAL A 1 106 ? -31.234 -0.556 0.9 1 98.81 106 VAL A N 1
ATOM 841 C CA . VAL A 1 106 ? -30.234 -0.668 1.964 1 98.81 106 VAL A CA 1
ATOM 842 C C . VAL A 1 106 ? -28.906 -1.127 1.381 1 98.81 106 VAL A C 1
ATOM 844 O O . VAL A 1 106 ? -28.844 -2.158 0.707 1 98.81 106 VAL A O 1
ATOM 847 N N . LEU A 1 107 ? -27.891 -0.348 1.59 1 98.81 107 LEU A N 1
ATOM 848 C CA . LEU A 1 107 ? -26.531 -0.723 1.196 1 98.81 107 LEU A CA 1
ATOM 849 C C . LEU A 1 107 ? -25.766 -1.318 2.375 1 98.81 107 LEU A C 1
ATOM 851 O O . LEU A 1 107 ? -25.766 -0.756 3.471 1 98.81 107 LEU A O 1
ATOM 855 N N . ILE A 1 108 ? -25.203 -2.451 2.197 1 98.81 108 ILE A N 1
ATOM 856 C CA . ILE A 1 108 ? -24.297 -3.061 3.168 1 98.81 108 ILE A CA 1
ATOM 857 C C . ILE A 1 108 ? -22.859 -2.926 2.688 1 98.81 108 ILE A C 1
ATOM 859 O O . ILE A 1 108 ? -22.547 -3.248 1.54 1 98.81 108 ILE A O 1
ATOM 863 N N . HIS A 1 109 ? -22 -2.471 3.508 1 98.31 109 HIS A N 1
ATOM 864 C CA . HIS A 1 109 ? -20.625 -2.178 3.104 1 98.31 109 HIS A CA 1
ATOM 865 C C . HIS A 1 109 ? -19.656 -2.439 4.246 1 98.31 109 HIS A C 1
ATOM 867 O O . HIS A 1 109 ? -20.016 -2.312 5.418 1 98.31 109 HIS A O 1
ATOM 873 N N . ASP A 1 110 ? -18.469 -2.902 3.914 1 96 110 ASP A N 1
ATOM 874 C CA . ASP A 1 110 ? -17.438 -3.139 4.91 1 96 110 ASP A CA 1
ATOM 875 C C . ASP A 1 110 ? -16.859 -1.822 5.43 1 96 110 ASP A C 1
ATOM 877 O O .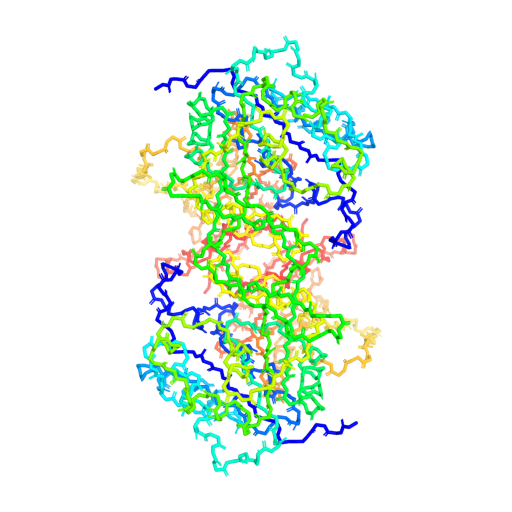 ASP A 1 110 ? -16.5 -0.94 4.645 1 96 110 ASP A O 1
ATOM 881 N N . ALA A 1 111 ? -16.641 -1.775 6.711 1 96.44 111 ALA A N 1
ATOM 882 C CA . ALA A 1 111 ? -16.156 -0.558 7.355 1 96.44 111 ALA A CA 1
ATOM 883 C C . ALA A 1 111 ? -14.703 -0.273 6.969 1 96.44 111 ALA A C 1
ATOM 885 O O . ALA A 1 111 ? -14.227 0.854 7.113 1 96.44 111 ALA A O 1
ATOM 886 N N . VAL A 1 112 ? -14.016 -1.247 6.461 1 95.19 112 VAL A N 1
ATOM 887 C CA . VAL A 1 112 ? -12.586 -1.097 6.191 1 95.19 112 VAL A CA 1
ATOM 888 C C . VAL A 1 112 ? -12.359 -0.91 4.691 1 95.19 112 VAL A C 1
ATOM 890 O O . VAL A 1 112 ? -11.242 -1.062 4.203 1 95.19 112 VAL A O 1
ATOM 893 N N . ARG A 1 113 ? -13.406 -0.662 3.908 1 96.19 113 ARG A N 1
ATOM 894 C CA . ARG A 1 113 ? -13.344 -0.273 2.502 1 96.19 113 ARG A CA 1
ATOM 895 C C . ARG A 1 113 ? -13.555 1.228 2.34 1 96.19 113 ARG A C 1
ATOM 897 O O . ARG A 1 113 ? -14.648 1.67 1.977 1 96.19 113 ARG A O 1
ATOM 904 N N . MET A 1 114 ? -12.578 1.939 2.404 1 95.38 114 MET A N 1
ATOM 905 C CA . MET A 1 114 ? -12.695 3.383 2.598 1 95.38 114 MET A CA 1
ATOM 906 C C . MET A 1 114 ? -12.609 4.121 1.267 1 95.38 114 MET A C 1
ATOM 908 O O . MET A 1 114 ? -12.719 5.348 1.224 1 95.38 114 MET A O 1
ATOM 912 N N . PHE A 1 115 ? -12.523 3.432 0.097 1 93.44 115 PHE A N 1
ATOM 913 C CA . PHE A 1 115 ? -12.25 4.137 -1.148 1 93.44 115 PHE A CA 1
ATOM 914 C C . PHE A 1 115 ? -13.398 3.975 -2.133 1 93.44 115 PHE A C 1
ATOM 916 O O . PHE A 1 115 ? -13.266 4.285 -3.316 1 93.44 115 PHE A O 1
ATOM 923 N N . THR A 1 116 ? -14.453 3.494 -1.744 1 91.19 116 THR A N 1
ATOM 924 C CA . THR A 1 116 ? -15.547 3.311 -2.695 1 91.19 116 THR A CA 1
ATOM 925 C C . THR A 1 116 ? -16.016 4.656 -3.246 1 91.19 116 THR A C 1
ATOM 927 O O . THR A 1 116 ? -16.344 5.566 -2.48 1 91.19 116 THR A O 1
ATOM 930 N N . ASP A 1 117 ? -16.047 4.75 -4.535 1 90.69 117 ASP A N 1
ATOM 931 C CA . ASP A 1 117 ? -16.375 6.027 -5.168 1 90.69 117 ASP A CA 1
ATOM 932 C C . ASP A 1 117 ? -17.875 6.207 -5.301 1 90.69 117 ASP A C 1
ATOM 934 O O . ASP A 1 117 ? -18.625 5.227 -5.281 1 90.69 117 ASP A O 1
ATOM 938 N N . GLU A 1 118 ? -18.234 7.41 -5.512 1 93.19 118 GLU A N 1
ATOM 939 C CA . GLU A 1 118 ? -19.641 7.773 -5.602 1 93.19 118 GLU A CA 1
ATOM 940 C C . GLU A 1 118 ? -20.312 7.082 -6.781 1 93.19 118 GLU A C 1
ATOM 942 O O . GLU A 1 118 ? -21.484 6.668 -6.688 1 93.19 118 GLU A O 1
ATOM 947 N N . LYS A 1 119 ? -19.609 7.012 -7.84 1 94.44 119 LYS A N 1
ATOM 948 C CA . LYS A 1 119 ? -20.156 6.379 -9.031 1 94.44 119 LYS A CA 1
ATOM 949 C C . LYS A 1 119 ? -20.562 4.934 -8.75 1 94.44 119 LYS A C 1
ATOM 951 O O . LYS A 1 119 ? -21.672 4.52 -9.086 1 94.44 119 LYS A O 1
ATOM 956 N N . THR A 1 120 ? -19.703 4.191 -8.148 1 96 120 THR A N 1
ATOM 957 C CA . THR A 1 120 ? -19.969 2.797 -7.809 1 96 120 THR A CA 1
ATOM 958 C C . THR A 1 120 ? -21.125 2.695 -6.828 1 96 120 THR A C 1
ATOM 960 O O . THR A 1 120 ? -22.031 1.874 -7.008 1 96 120 THR A O 1
ATOM 963 N N . ILE A 1 121 ? -21.172 3.555 -5.82 1 97 121 ILE A N 1
ATOM 964 C CA . ILE A 1 121 ? -22.234 3.537 -4.82 1 97 121 ILE A CA 1
ATOM 965 C C . ILE A 1 121 ? -23.578 3.799 -5.492 1 97 121 ILE A C 1
ATOM 967 O O . ILE A 1 121 ? -24.547 3.082 -5.246 1 97 121 ILE A O 1
ATOM 971 N N . THR A 1 122 ? -23.562 4.797 -6.363 1 97.12 122 THR A N 1
ATOM 972 C CA . THR A 1 122 ? -24.797 5.18 -7.066 1 97.12 122 THR A CA 1
ATOM 973 C C . THR A 1 122 ? -25.281 4.047 -7.965 1 97.12 122 THR A C 1
ATOM 975 O O . THR A 1 122 ? -26.469 3.725 -7.984 1 97.12 122 THR A O 1
ATOM 978 N N . GLN A 1 123 ? -24.359 3.43 -8.641 1 97.19 123 GLN A N 1
ATOM 979 C CA . GLN A 1 123 ? -24.703 2.338 -9.547 1 97.19 123 GLN A CA 1
ATOM 980 C C . GLN A 1 123 ? -25.297 1.159 -8.781 1 97.19 123 GLN A C 1
ATOM 982 O O . GLN A 1 123 ? -26.281 0.564 -9.227 1 97.19 123 GLN A O 1
ATOM 987 N N . ILE A 1 124 ? -24.734 0.863 -7.707 1 98.06 124 ILE A N 1
ATOM 988 C CA . ILE A 1 124 ? -25.203 -0.266 -6.91 1 98.06 124 ILE A CA 1
ATOM 989 C C . ILE A 1 124 ? -26.578 0.05 -6.324 1 98.06 124 ILE A C 1
ATOM 991 O O . ILE A 1 124 ? -27.469 -0.801 -6.328 1 98.06 124 ILE A O 1
ATOM 995 N N . ALA A 1 125 ? -26.781 1.232 -5.824 1 98.31 125 ALA A N 1
ATOM 996 C CA . ALA A 1 125 ? -28.062 1.644 -5.27 1 98.31 125 ALA A CA 1
ATOM 997 C C . ALA A 1 125 ? -29.156 1.608 -6.336 1 98.31 125 ALA A C 1
ATOM 999 O O . ALA A 1 125 ? -30.25 1.102 -6.094 1 98.31 125 ALA A O 1
ATOM 1000 N N . MET A 1 126 ? -28.828 2.096 -7.52 1 98.06 126 MET A N 1
ATOM 1001 C CA . MET A 1 126 ? -29.797 2.127 -8.609 1 98.06 126 MET A CA 1
ATOM 1002 C C . MET A 1 126 ? -30.156 0.714 -9.062 1 98.06 126 MET A C 1
ATOM 1004 O O . MET A 1 126 ? -31.328 0.408 -9.305 1 98.06 126 MET A O 1
ATOM 1008 N N . ALA A 1 127 ? -29.125 -0.071 -9.203 1 97.94 127 ALA A N 1
ATOM 1009 C CA . ALA A 1 127 ? -29.359 -1.456 -9.602 1 97.94 127 ALA A CA 1
ATOM 1010 C C . ALA A 1 127 ? -30.219 -2.191 -8.57 1 97.94 127 ALA A C 1
ATOM 1012 O O . ALA A 1 127 ? -31.094 -2.982 -8.93 1 97.94 127 ALA A O 1
ATOM 1013 N N . ALA A 1 128 ? -29.938 -1.977 -7.332 1 98.31 128 ALA A N 1
ATOM 1014 C CA . ALA A 1 128 ? -30.734 -2.598 -6.273 1 98.31 128 ALA A CA 1
ATOM 1015 C C . ALA A 1 128 ? -32.188 -2.125 -6.324 1 98.31 128 ALA A C 1
ATOM 1017 O O . ALA A 1 128 ? -33.094 -2.914 -6.109 1 98.31 128 ALA A O 1
ATOM 1018 N N . LYS A 1 129 ? -32.344 -0.861 -6.539 1 97.81 129 LYS A N 1
ATOM 1019 C CA . LYS A 1 129 ? -33.688 -0.309 -6.652 1 97.81 129 LYS A CA 1
ATOM 1020 C C . LYS A 1 129 ? -34.469 -1 -7.762 1 97.81 129 LYS A C 1
ATOM 1022 O O . LYS A 1 129 ? -35.656 -1.334 -7.586 1 97.81 129 LYS A O 1
ATOM 1027 N N . GLU A 1 130 ? -33.812 -1.241 -8.797 1 96.94 130 GLU A N 1
ATOM 1028 C CA . GLU A 1 130 ? -34.469 -1.801 -9.977 1 96.94 130 GLU A CA 1
ATOM 1029 C C . GLU A 1 130 ? -34.625 -3.312 -9.844 1 96.94 130 GLU A C 1
ATOM 1031 O O . GLU A 1 130 ? -35.688 -3.855 -10.203 1 96.94 130 GLU A O 1
ATOM 1036 N N . HI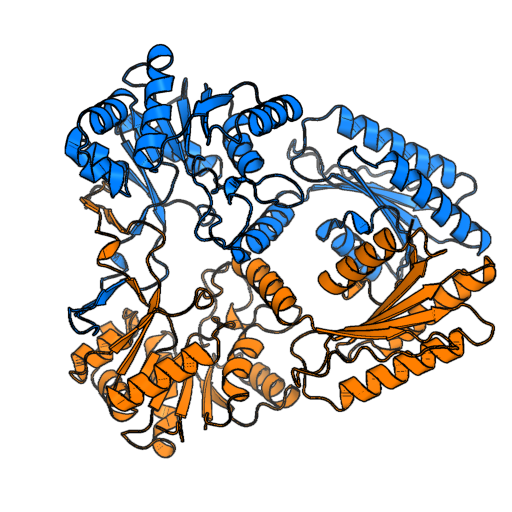S A 1 131 ? -33.656 -4.039 -9.273 1 97.62 131 HIS A N 1
ATOM 1037 C CA . HIS A 1 131 ? -33.625 -5.496 -9.336 1 97.62 131 HIS A CA 1
ATOM 1038 C C . HIS A 1 131 ? -33.812 -6.109 -7.949 1 97.62 131 HIS A C 1
ATOM 1040 O O . HIS A 1 131 ? -33.781 -7.336 -7.801 1 97.62 131 HIS A O 1
ATOM 1046 N N . LYS A 1 132 ? -33.906 -5.297 -6.902 1 98.62 132 LYS A N 1
ATOM 1047 C CA . LYS A 1 132 ? -34.188 -5.68 -5.523 1 98.62 132 LYS A CA 1
ATOM 1048 C C . LYS A 1 132 ? -32.906 -6.086 -4.793 1 98.62 132 LYS A C 1
ATOM 1050 O O . LYS A 1 132 ? -32.875 -6.109 -3.561 1 98.62 132 LYS A O 1
ATOM 1055 N N . ALA A 1 133 ? -31.922 -6.512 -5.527 1 98.75 133 ALA A N 1
ATOM 1056 C CA . ALA A 1 133 ? -30.594 -6.809 -4.992 1 98.75 133 ALA A CA 1
ATOM 1057 C C . ALA A 1 133 ? -29.516 -6.57 -6.039 1 98.75 133 ALA A C 1
ATOM 1059 O O . ALA A 1 133 ? -29.734 -6.777 -7.234 1 98.75 133 ALA A O 1
ATOM 1060 N N . SER A 1 134 ? -28.391 -6.16 -5.562 1 98.69 134 SER A N 1
ATOM 1061 C CA . SER A 1 134 ? -27.266 -5.922 -6.465 1 98.69 134 SER A CA 1
ATOM 1062 C C . SER A 1 134 ? -25.938 -6.062 -5.734 1 98.69 134 SER A C 1
ATOM 1064 O O . SER A 1 134 ? -25.875 -5.922 -4.512 1 98.69 134 SER A O 1
ATOM 1066 N N . GLY A 1 135 ? -24.953 -6.438 -6.457 1 97.94 135 GLY A N 1
ATOM 1067 C CA . GLY A 1 135 ? -23.594 -6.535 -5.938 1 97.94 135 GLY A CA 1
ATOM 1068 C C . GLY A 1 135 ? -22.547 -6.043 -6.918 1 97.94 135 GLY A C 1
ATOM 1069 O O . GLY A 1 135 ? -22.828 -5.879 -8.109 1 97.94 135 GLY A O 1
ATOM 1070 N N . VAL A 1 136 ? -21.422 -5.758 -6.383 1 97.94 136 VAL A N 1
ATOM 1071 C CA . VAL A 1 136 ? -20.297 -5.316 -7.199 1 97.94 136 VAL A CA 1
ATOM 1072 C C . VAL A 1 136 ? -19.203 -6.383 -7.199 1 97.94 136 VAL A C 1
ATOM 1074 O O . VAL A 1 136 ? -19.016 -7.09 -6.203 1 97.94 136 VAL A O 1
ATOM 1077 N N . TYR A 1 137 ? -18.562 -6.535 -8.32 1 96.19 137 TYR A N 1
ATOM 1078 C CA . TYR A 1 137 ? -17.516 -7.547 -8.422 1 96.19 137 TYR A CA 1
ATOM 1079 C C . TYR A 1 137 ? -16.281 -6.984 -9.117 1 96.19 137 TYR A C 1
ATOM 1081 O O . TYR A 1 137 ? -16.328 -5.91 -9.711 1 96.19 137 TYR A O 1
ATOM 1089 N N . ARG A 1 138 ? -15.188 -7.641 -8.922 1 92.88 138 ARG A N 1
ATOM 1090 C CA . ARG A 1 138 ? -13.938 -7.426 -9.648 1 92.88 138 ARG A CA 1
ATOM 1091 C C . ARG A 1 138 ? -13.422 -8.727 -10.242 1 92.88 138 ARG A C 1
ATOM 1093 O O . ARG A 1 138 ? -13.703 -9.812 -9.719 1 92.88 138 ARG A O 1
ATOM 1100 N N . PRO A 1 139 ? -12.711 -8.594 -11.32 1 90 139 PRO A N 1
ATOM 1101 C CA . PRO A 1 139 ? -12.062 -9.805 -11.836 1 90 139 PRO A CA 1
ATOM 1102 C C . PRO A 1 139 ? -11.102 -10.43 -10.828 1 90 139 PRO A C 1
ATOM 1104 O O . PRO A 1 139 ? -10.523 -9.727 -10 1 90 139 PRO A O 1
ATOM 1107 N N . LEU A 1 140 ? -10.969 -11.727 -10.953 1 88.44 140 LEU A N 1
ATOM 1108 C CA . LEU A 1 140 ? -10.008 -12.414 -10.094 1 88.44 140 LEU A CA 1
ATOM 1109 C C . LEU A 1 140 ? -8.578 -12.055 -10.492 1 88.44 140 LEU A C 1
ATOM 1111 O O . LEU A 1 140 ? -8.273 -11.93 -11.68 1 88.44 140 LEU A O 1
ATOM 1115 N N . ILE A 1 141 ? -7.746 -11.953 -9.477 1 80.19 141 ILE A N 1
ATOM 1116 C CA . ILE A 1 141 ? -6.34 -11.656 -9.719 1 80.19 141 ILE A CA 1
ATOM 1117 C C . ILE A 1 141 ? -5.531 -12.945 -9.734 1 80.19 141 ILE A C 1
ATOM 1119 O O . ILE A 1 141 ? -4.664 -13.133 -10.594 1 80.19 141 ILE A O 1
ATOM 1123 N N . SER A 1 142 ? -5.855 -13.859 -8.875 1 86.19 142 SER A N 1
ATOM 1124 C CA . SER A 1 142 ? -5.18 -15.148 -8.773 1 86.19 142 SER A CA 1
ATOM 1125 C C . SER A 1 142 ? -6.09 -16.281 -9.227 1 86.19 142 SER A C 1
ATOM 1127 O O . SER A 1 142 ? -7.312 -16.188 -9.141 1 86.19 142 SER A O 1
ATOM 1129 N N . THR A 1 143 ? -5.395 -17.266 -9.742 1 91 143 THR A N 1
ATOM 1130 C CA . THR A 1 143 ? -6.16 -18.469 -10.062 1 91 143 THR A CA 1
ATOM 1131 C C . THR A 1 143 ? -6.664 -19.141 -8.789 1 91 143 THR A C 1
ATOM 1133 O O . THR A 1 143 ? -5.961 -19.188 -7.777 1 91 143 THR A O 1
ATOM 1136 N N . VAL A 1 144 ? -7.906 -19.594 -8.914 1 93.88 144 VAL A N 1
ATOM 1137 C CA . VAL A 1 144 ? -8.516 -20.25 -7.762 1 93.88 144 VAL A CA 1
ATOM 1138 C C . VAL A 1 144 ? -8.383 -21.766 -7.898 1 93.88 144 VAL A C 1
ATOM 1140 O O . VAL A 1 144 ? -8.711 -22.344 -8.945 1 93.88 144 VAL A O 1
ATOM 1143 N N . ILE A 1 145 ? -7.832 -22.391 -6.805 1 94.94 145 ILE A N 1
ATOM 1144 C CA . ILE A 1 145 ? -7.582 -23.828 -6.844 1 94.94 145 ILE A CA 1
ATOM 1145 C C . ILE A 1 145 ? -8.203 -24.5 -5.617 1 94.94 145 ILE A C 1
ATOM 1147 O O . ILE A 1 145 ? -8.609 -23.812 -4.676 1 94.94 145 ILE A O 1
ATOM 1151 N N . ALA A 1 146 ? -8.344 -25.797 -5.688 1 95.19 146 ALA A N 1
ATOM 1152 C CA . ALA A 1 146 ? -8.797 -26.594 -4.551 1 95.19 146 ALA A CA 1
ATOM 1153 C C . ALA A 1 146 ? -7.887 -27.797 -4.34 1 95.19 146 ALA A C 1
ATOM 1155 O O . ALA A 1 146 ? -7.578 -28.531 -5.289 1 95.19 146 ALA A O 1
ATOM 1156 N N . PRO A 1 147 ? -7.383 -27.984 -3.162 1 95.12 147 PRO A N 1
ATOM 1157 C CA . PRO A 1 147 ? -6.605 -29.188 -2.861 1 95.12 147 PRO A CA 1
ATOM 1158 C C . PRO A 1 147 ? -7.48 -30.422 -2.633 1 95.12 147 PRO A C 1
ATOM 1160 O O . PRO A 1 147 ? -8.664 -30.281 -2.301 1 95.12 147 PRO A O 1
ATOM 1163 N N . ASP A 1 148 ? -6.898 -31.578 -2.807 1 94.94 148 ASP A N 1
ATOM 1164 C CA . ASP A 1 148 ? -7.578 -32.812 -2.41 1 94.94 148 ASP A CA 1
ATOM 1165 C C . ASP A 1 148 ? -7.25 -33.188 -0.965 1 94.94 148 ASP A C 1
ATOM 1167 O O . ASP A 1 148 ? -6.641 -32.375 -0.242 1 94.94 148 ASP A O 1
ATOM 1171 N N . SER A 1 149 ? -7.727 -34.25 -0.511 1 93.44 149 SER A N 1
ATOM 1172 C CA . SER A 1 149 ? -7.57 -34.656 0.878 1 93.44 149 SER A CA 1
ATOM 1173 C C . SER A 1 149 ? -6.098 -34.875 1.23 1 93.44 149 SER A C 1
ATOM 1175 O O . SER A 1 149 ? -5.719 -34.781 2.4 1 93.44 149 SER A O 1
ATOM 1177 N N . ASP A 1 150 ? -5.246 -35.094 0.213 1 93.62 150 ASP A N 1
ATOM 1178 C CA . ASP A 1 150 ? -3.824 -35.344 0.449 1 93.62 150 ASP A CA 1
ATOM 1179 C C . ASP A 1 150 ? -3.025 -34.031 0.346 1 93.62 150 ASP A C 1
ATOM 1181 O O . ASP A 1 150 ? -1.799 -34.062 0.466 1 93.62 150 ASP A O 1
ATOM 1185 N N . GLY A 1 151 ? -3.678 -32.938 0.035 1 94.75 151 GLY A N 1
ATOM 1186 C CA . GLY A 1 151 ? -3.002 -31.656 -0.046 1 94.75 151 GLY A CA 1
ATOM 1187 C C . GLY A 1 151 ? -2.412 -31.391 -1.415 1 94.75 151 GLY A C 1
ATOM 1188 O O . GLY A 1 151 ? -1.508 -30.562 -1.55 1 94.75 151 GLY A O 1
ATOM 1189 N N . CYS A 1 152 ? -2.854 -32.125 -2.389 1 96.56 152 CYS A N 1
ATOM 1190 C CA . CYS A 1 152 ? -2.387 -31.922 -3.758 1 96.56 152 CYS A CA 1
ATOM 1191 C C . CYS A 1 152 ? -3.445 -31.219 -4.598 1 96.56 152 CYS A C 1
ATOM 1193 O O . CYS A 1 152 ? -4.621 -31.188 -4.23 1 96.56 152 CYS A O 1
ATOM 1195 N N . LEU A 1 153 ? -3.002 -30.672 -5.684 1 96.5 153 LEU A N 1
ATOM 1196 C CA . LEU A 1 153 ? -3.908 -29.938 -6.566 1 96.5 153 LEU A CA 1
ATOM 1197 C C . LEU A 1 153 ? -4.996 -30.859 -7.105 1 96.5 153 LEU A C 1
ATOM 1199 O O . LEU A 1 153 ? -4.699 -31.891 -7.715 1 96.5 153 LEU A O 1
ATOM 1203 N N . GLU A 1 154 ? -6.23 -30.469 -6.867 1 94.06 154 GLU A N 1
ATOM 1204 C CA . GLU A 1 154 ? -7.371 -31.234 -7.348 1 94.06 154 GLU A CA 1
ATOM 1205 C C . GLU A 1 154 ? -8.094 -30.516 -8.477 1 94.06 154 GLU A C 1
ATOM 1207 O O . GLU A 1 154 ? -8.43 -31.125 -9.5 1 94.06 154 GLU A O 1
ATOM 1212 N N . GLU A 1 155 ? -8.344 -29.234 -8.203 1 91.81 155 GLU A N 1
ATOM 1213 C CA . GLU A 1 155 ? -9.102 -28.438 -9.172 1 91.81 155 GLU A CA 1
ATOM 1214 C C . GLU A 1 155 ? -8.469 -27.062 -9.375 1 91.81 155 GLU A C 1
ATOM 1216 O O . GLU A 1 155 ? -7.875 -26.5 -8.445 1 91.81 155 GLU A O 1
ATOM 1221 N N . SER A 1 156 ? -8.516 -26.656 -10.609 1 91.69 156 SER A N 1
ATOM 1222 C CA . SER A 1 156 ? -8.188 -25.281 -10.984 1 91.69 156 SER A CA 1
ATOM 1223 C C . SER A 1 156 ? -9.336 -24.641 -11.75 1 91.69 156 SER A C 1
ATOM 1225 O O . SER A 1 156 ? -9.766 -25.141 -12.789 1 91.69 156 SER A O 1
ATOM 1227 N N . LEU A 1 157 ? -9.797 -23.547 -11.188 1 90.12 157 LEU A N 1
ATOM 1228 C CA . LEU A 1 157 ? -10.984 -22.922 -11.773 1 90.12 157 LEU A CA 1
ATOM 1229 C C . LEU A 1 157 ? -10.602 -22 -12.922 1 90.12 157 LEU A C 1
ATOM 1231 O O . LEU A 1 157 ? -9.492 -21.469 -12.953 1 90.12 157 LEU A O 1
ATOM 1235 N N . ASP A 1 158 ? -11.578 -21.922 -13.812 1 84.62 158 ASP A N 1
ATOM 1236 C CA . ASP A 1 158 ? -11.422 -20.969 -14.906 1 84.62 158 ASP A CA 1
ATOM 1237 C C . ASP A 1 158 ? -11.656 -19.547 -14.43 1 84.62 158 ASP A C 1
ATOM 1239 O O . ASP A 1 158 ? -12.789 -19.156 -14.148 1 84.62 158 ASP A O 1
ATOM 1243 N N . ARG A 1 159 ? -10.695 -18.859 -14.43 1 84.19 159 ARG A N 1
ATOM 1244 C CA . ARG A 1 159 ? -10.711 -17.5 -13.867 1 84.19 159 ARG A CA 1
ATOM 1245 C C . ARG A 1 159 ? -11.688 -16.609 -14.633 1 84.19 159 ARG A C 1
ATOM 1247 O O . ARG A 1 159 ? -12.188 -15.625 -14.086 1 84.19 159 ARG A O 1
ATOM 1254 N N . HIS A 1 160 ? -11.977 -16.906 -15.852 1 82.69 160 HIS A N 1
ATOM 1255 C CA . HIS A 1 160 ? -12.844 -16.062 -16.672 1 82.69 160 HIS A CA 1
ATOM 1256 C C . HIS A 1 160 ? -14.305 -16.25 -16.297 1 82.69 160 HIS A C 1
ATOM 1258 O O . HIS A 1 160 ? -15.141 -15.383 -16.594 1 82.69 160 HIS A O 1
ATOM 1264 N N . LYS A 1 161 ? -14.594 -17.266 -15.656 1 89.31 161 LYS A N 1
ATOM 1265 C CA . LYS A 1 161 ? -15.969 -17.578 -15.289 1 89.31 161 LYS A CA 1
ATOM 1266 C C . LYS A 1 161 ? -16.312 -17.031 -13.906 1 89.31 161 LYS A C 1
ATOM 1268 O O . LYS A 1 161 ? -17.484 -16.922 -13.555 1 89.31 161 LYS A O 1
ATOM 1273 N N . TYR A 1 162 ? -15.305 -16.719 -13.188 1 92.88 162 TYR A N 1
ATOM 1274 C CA . TYR A 1 162 ? -15.531 -16.375 -11.789 1 92.88 162 TYR A CA 1
ATOM 1275 C C . TYR A 1 162 ? -15.055 -14.953 -11.5 1 92.88 162 TYR A C 1
ATOM 1277 O O . TYR A 1 162 ? -14.266 -14.391 -12.266 1 92.88 162 TYR A O 1
ATOM 1285 N N . ARG A 1 163 ? -15.703 -14.391 -10.516 1 94.75 163 ARG A N 1
ATOM 1286 C CA . ARG A 1 163 ? -15.43 -13.023 -10.078 1 94.75 163 ARG A CA 1
ATOM 1287 C C . ARG A 1 163 ? -15.258 -12.953 -8.57 1 94.75 163 ARG A C 1
ATOM 1289 O O . ARG A 1 163 ? -15.719 -13.844 -7.844 1 94.75 163 ARG A O 1
ATOM 1296 N N . ALA A 1 164 ? -14.586 -11.953 -8.195 1 93.69 164 ALA A N 1
ATOM 1297 C CA . ALA A 1 164 ? -14.492 -11.664 -6.766 1 93.69 164 ALA A CA 1
ATOM 1298 C C . ALA A 1 164 ? -15.656 -10.773 -6.312 1 93.69 164 ALA A C 1
ATOM 1300 O O . ALA A 1 164 ? -15.828 -9.672 -6.824 1 93.69 164 ALA A O 1
ATOM 1301 N N . SER A 1 165 ? -16.422 -11.281 -5.391 1 96 165 SER A N 1
ATOM 1302 C CA . SER A 1 165 ? -17.516 -10.484 -4.828 1 96 165 SER A CA 1
ATOM 1303 C C . SER A 1 165 ? -16.984 -9.43 -3.861 1 96 165 SER A C 1
ATOM 1305 O O . SER A 1 165 ? -16.234 -9.75 -2.939 1 96 165 SER A O 1
ATOM 1307 N N . GLU A 1 166 ? -17.328 -8.219 -4.07 1 95.75 166 GLU A N 1
ATOM 1308 C CA . GLU A 1 166 ? -16.891 -7.113 -3.225 1 95.75 166 GLU A CA 1
ATOM 1309 C C . GLU A 1 166 ? -18.078 -6.379 -2.615 1 95.75 166 GLU A C 1
ATOM 1311 O O . GLU A 1 166 ? -19.188 -6.938 -2.518 1 95.75 166 GLU A O 1
ATOM 1316 N N . MET A 1 167 ? -17.844 -5.332 -1.991 1 96.81 167 MET A N 1
ATOM 1317 C CA . MET A 1 167 ? -18.859 -4.473 -1.397 1 96.81 167 MET A CA 1
ATOM 1318 C C . MET A 1 167 ? -18.656 -3.021 -1.82 1 96.81 167 MET A C 1
ATOM 1320 O O . MET A 1 167 ? -17.547 -2.617 -2.164 1 96.81 167 MET A O 1
ATOM 1324 N N . PRO A 1 168 ? -19.844 -2.277 -1.879 1 98.06 168 PRO A N 1
ATOM 1325 C CA . PRO A 1 168 ? -21.156 -2.441 -1.243 1 98.06 168 PRO A CA 1
ATOM 1326 C C . PRO A 1 168 ? -22.078 -3.387 -2.016 1 98.06 168 PRO A C 1
ATOM 1328 O O . PRO A 1 168 ? -21.828 -3.658 -3.195 1 98.06 168 PRO A O 1
ATOM 1331 N N . GLN A 1 169 ? -23 -3.836 -1.262 1 98.75 169 GLN A N 1
ATOM 1332 C CA . GLN A 1 169 ? -24.109 -4.605 -1.812 1 98.75 169 GLN A CA 1
ATOM 1333 C C . GLN A 1 169 ? -25.453 -3.967 -1.458 1 98.75 169 GLN A C 1
ATOM 1335 O O . GLN A 1 169 ? -25.609 -3.438 -0.358 1 98.75 169 GLN A O 1
ATOM 1340 N N . GLY A 1 170 ? -26.312 -3.951 -2.398 1 98.81 170 GLY A N 1
ATOM 1341 C CA . GLY A 1 170 ? -27.594 -3.279 -2.203 1 98.81 170 GLY A CA 1
ATOM 1342 C C . GLY A 1 170 ? -28.781 -4.227 -2.232 1 98.81 170 GLY A C 1
ATOM 1343 O O . GLY A 1 170 ? -28.781 -5.195 -2.996 1 98.81 170 GLY A O 1
ATOM 1344 N N . PHE A 1 171 ? -29.766 -3.873 -1.436 1 98.88 171 PHE A N 1
ATOM 1345 C CA . PHE A 1 171 ? -30.984 -4.68 -1.324 1 98.88 171 PHE A CA 1
ATOM 1346 C C . PHE A 1 171 ? -32.188 -3.797 -1.076 1 98.88 171 PHE A C 1
ATOM 1348 O O . PHE A 1 171 ? -32.094 -2.768 -0.404 1 98.88 171 PHE A O 1
ATOM 1355 N N . HIS A 1 172 ? -33.312 -4.234 -1.598 1 98.75 172 HIS A N 1
ATOM 1356 C CA . HIS A 1 172 ? -34.531 -3.766 -0.934 1 98.75 172 HIS A CA 1
ATOM 1357 C C . HIS A 1 172 ? -34.531 -4.16 0.54 1 98.75 172 HIS A C 1
ATOM 1359 O O . HIS A 1 172 ? -34.125 -5.266 0.893 1 98.75 172 HIS A O 1
ATOM 1365 N N . TYR A 1 173 ? -35.062 -3.27 1.349 1 98.75 173 TYR A N 1
ATOM 1366 C CA . TYR A 1 173 ? -35.125 -3.561 2.777 1 98.75 173 TYR A CA 1
ATOM 1367 C C . TYR A 1 173 ? -35.875 -4.867 3.041 1 98.75 173 TYR A C 1
ATOM 1369 O O . TYR A 1 173 ? -35.375 -5.711 3.805 1 98.75 173 TYR A O 1
ATOM 1377 N N . SER A 1 174 ? -36.938 -5.09 2.402 1 98.69 174 SER A N 1
ATOM 1378 C CA . SER A 1 174 ? -37.75 -6.285 2.615 1 98.69 174 SER A CA 1
ATOM 1379 C C . SER A 1 174 ? -36.969 -7.547 2.248 1 98.69 174 SER A C 1
ATOM 1381 O O . SER A 1 174 ? -37.062 -8.57 2.928 1 98.69 174 SER A O 1
ATOM 1383 N N . VAL A 1 175 ? -36.188 -7.477 1.229 1 98.75 175 VAL A N 1
ATOM 1384 C CA . VAL A 1 175 ? -35.438 -8.633 0.726 1 98.75 175 VAL A CA 1
ATOM 1385 C C . VAL A 1 175 ? -34.375 -9.055 1.747 1 98.75 175 VAL A C 1
ATOM 1387 O O . VAL A 1 175 ? -34.312 -10.219 2.141 1 98.75 175 VAL A O 1
ATOM 1390 N N . ILE A 1 176 ? -33.625 -8.133 2.213 1 98.81 176 ILE A N 1
ATOM 1391 C CA . ILE A 1 176 ? -32.5 -8.477 3.096 1 98.81 176 ILE A CA 1
ATOM 1392 C C . ILE A 1 176 ? -33.031 -8.789 4.492 1 98.81 176 ILE A C 1
ATOM 1394 O O . ILE A 1 176 ? -32.531 -9.672 5.176 1 98.81 176 ILE A O 1
ATOM 1398 N N . SER A 1 177 ? -34.062 -8.031 4.93 1 98.75 177 SER A N 1
ATOM 1399 C CA . SER A 1 177 ? -34.688 -8.32 6.219 1 98.75 177 SER A CA 1
ATOM 1400 C C . SER A 1 177 ? -35.25 -9.734 6.254 1 98.75 177 SER A C 1
ATOM 1402 O O . SER A 1 177 ? -35 -10.484 7.191 1 98.75 177 SER A O 1
ATOM 1404 N N . THR A 1 178 ? -35.938 -10.094 5.234 1 98.62 178 THR A N 1
ATOM 1405 C CA . THR A 1 178 ? -36.531 -11.43 5.133 1 98.62 178 THR A CA 1
ATOM 1406 C C . THR A 1 178 ? -35.438 -12.492 5.09 1 98.62 178 THR A C 1
ATOM 1408 O O . THR A 1 178 ? -35.562 -13.531 5.75 1 98.62 178 THR A O 1
ATOM 1411 N N . ALA A 1 179 ? -34.406 -12.234 4.324 1 98.56 179 ALA A N 1
ATOM 1412 C CA . ALA A 1 179 ? -33.312 -13.195 4.207 1 98.56 179 ALA A CA 1
ATOM 1413 C C . ALA A 1 179 ? -32.719 -13.5 5.574 1 98.56 179 ALA A C 1
ATOM 1415 O O . ALA A 1 179 ? -32.5 -14.664 5.922 1 98.56 179 ALA A O 1
ATOM 1416 N N . TYR A 1 180 ? -32.5 -12.484 6.348 1 98.38 180 TYR A N 1
ATOM 1417 C CA . TYR A 1 180 ? -31.875 -12.695 7.652 1 98.38 180 TYR A CA 1
ATOM 1418 C C . TYR A 1 180 ? -32.844 -13.344 8.625 1 98.38 180 TYR A C 1
ATOM 1420 O O . TYR A 1 180 ? -32.469 -14.141 9.477 1 98.38 180 TYR A O 1
ATOM 1428 N N . GLN A 1 181 ? -34.094 -13.023 8.547 1 98.12 181 GLN A N 1
ATOM 1429 C CA . GLN A 1 181 ? -35.094 -13.633 9.406 1 98.12 181 GLN A CA 1
ATOM 1430 C C . GLN A 1 181 ? -35.188 -15.141 9.172 1 98.12 181 GLN A C 1
ATOM 1432 O O . GLN A 1 181 ? -35.438 -15.906 10.102 1 98.12 181 GLN A O 1
ATOM 1437 N N . LYS A 1 182 ? -34.875 -15.508 7.984 1 98.25 182 LYS A N 1
ATOM 1438 C CA . LYS A 1 182 ? -35.031 -16.906 7.602 1 98.25 182 LYS A CA 1
ATOM 1439 C C . LYS A 1 182 ? -33.688 -17.641 7.684 1 98.25 182 LYS A C 1
ATOM 1441 O O . LYS A 1 182 ? -33.656 -18.875 7.586 1 98.25 182 LYS A O 1
ATOM 1446 N N . ALA A 1 183 ? -32.594 -16.938 7.844 1 97.44 183 ALA A N 1
ATOM 1447 C CA . ALA A 1 183 ? -31.25 -17.516 7.844 1 97.44 183 ALA A CA 1
ATOM 1448 C C . ALA A 1 183 ? -31.078 -18.484 9.008 1 97.44 183 ALA A C 1
ATOM 1450 O O . ALA A 1 183 ? -31.641 -18.281 10.086 1 97.44 183 ALA A O 1
ATOM 1451 N N . THR A 1 184 ? -30.266 -19.484 8.852 1 97.25 184 THR A N 1
ATOM 1452 C CA . THR A 1 184 ? -30 -20.484 9.883 1 97.25 184 THR A CA 1
ATOM 1453 C C . THR A 1 184 ? -28.812 -20.062 10.75 1 97.25 184 THR A C 1
ATOM 1455 O O . THR A 1 184 ? -28.078 -19.141 10.398 1 97.25 184 THR A O 1
ATOM 1458 N N . ASP A 1 185 ? -28.625 -20.797 11.805 1 95.94 185 ASP A N 1
ATOM 1459 C CA . ASP A 1 185 ? -27.469 -20.562 12.656 1 95.94 185 ASP A CA 1
ATOM 1460 C C . ASP A 1 185 ? -26.156 -20.812 11.898 1 95.94 185 ASP A C 1
ATOM 1462 O O . ASP A 1 185 ? -25.156 -20.125 12.133 1 95.94 185 ASP A O 1
ATOM 1466 N N . TYR A 1 186 ? -26.281 -21.766 11.062 1 93.75 186 TYR A N 1
ATOM 1467 C CA . TYR A 1 186 ? -25.109 -22.047 10.25 1 93.75 186 TYR A CA 1
ATOM 1468 C C . TYR A 1 186 ? -24.766 -20.859 9.359 1 93.75 186 TYR A C 1
ATOM 1470 O O . TYR A 1 186 ? -23.594 -20.5 9.227 1 93.75 186 TYR A O 1
ATOM 1478 N N . ASP A 1 187 ? -25.797 -20.25 8.781 1 94.31 187 ASP A N 1
ATOM 1479 C CA . ASP A 1 187 ? -25.594 -19.062 7.965 1 94.31 187 ASP A CA 1
ATOM 1480 C C . ASP A 1 187 ? -24.969 -17.938 8.789 1 94.31 187 ASP A C 1
ATOM 1482 O O . ASP A 1 187 ? -24.016 -17.297 8.352 1 94.31 187 ASP A O 1
ATOM 1486 N N . PHE A 1 188 ? -25.469 -17.781 9.938 1 95.19 188 PHE A N 1
ATOM 1487 C CA . PHE A 1 188 ? -25 -16.703 10.797 1 95.19 188 PHE A CA 1
ATOM 1488 C C . PHE A 1 188 ? -23.562 -16.938 11.234 1 95.19 188 PHE A C 1
ATOM 1490 O O . PHE A 1 188 ? -22.781 -15.984 11.328 1 95.19 188 PHE A O 1
ATOM 1497 N N . ASP A 1 189 ? -23.172 -18.094 11.391 1 91.44 189 ASP A N 1
ATOM 1498 C CA . ASP A 1 189 ? -21.875 -18.422 11.969 1 91.44 189 ASP A CA 1
ATOM 1499 C C . ASP A 1 189 ? -20.812 -18.562 10.883 1 91.44 189 ASP A C 1
ATOM 1501 O O . ASP A 1 189 ? -19.641 -18.234 11.102 1 91.44 189 ASP A O 1
ATOM 1505 N N . TYR A 1 190 ? -21.234 -18.969 9.617 1 86.25 190 TYR A N 1
ATOM 1506 C CA . TYR A 1 190 ? -20.203 -19.359 8.656 1 86.25 190 TYR A CA 1
ATOM 1507 C C . TYR A 1 190 ? -20.469 -18.703 7.301 1 86.25 190 TYR A C 1
ATOM 1509 O O . TYR A 1 190 ? -19.625 -18.781 6.395 1 86.25 190 TYR A O 1
ATOM 1517 N N . GLY A 1 191 ? -21.609 -18.109 7.168 1 86.81 191 GLY A N 1
ATOM 1518 C CA . GLY A 1 191 ? -21.891 -17.438 5.902 1 86.81 191 GLY A CA 1
ATOM 1519 C C . GLY A 1 191 ? -20.953 -16.297 5.613 1 86.81 191 GLY A C 1
ATOM 1520 O O . GLY A 1 191 ? -20.484 -15.609 6.531 1 86.81 191 GLY A O 1
ATOM 1521 N N . THR A 1 192 ? -20.688 -16.047 4.23 1 85.5 192 THR A N 1
ATOM 1522 C CA . THR A 1 192 ? -19.734 -15.008 3.887 1 85.5 192 THR A CA 1
ATOM 1523 C C . THR A 1 192 ? -20.312 -14.078 2.822 1 85.5 192 THR A C 1
ATOM 1525 O O . THR A 1 192 ? -19.672 -13.086 2.451 1 85.5 192 THR A O 1
ATOM 1528 N N . GLU A 1 193 ? -21.547 -14.375 2.42 1 92.19 193 GLU A N 1
ATOM 1529 C CA . GLU A 1 193 ? -22.078 -13.641 1.275 1 92.19 193 GLU A CA 1
ATOM 1530 C C . GLU A 1 193 ? -23.531 -13.258 1.496 1 92.19 193 GLU A C 1
ATOM 1532 O O . GLU A 1 193 ? -24.422 -14.125 1.511 1 92.19 193 GLU A O 1
ATOM 1537 N N . CYS A 1 194 ? -23.781 -11.992 1.556 1 96.44 194 CYS A N 1
ATOM 1538 C CA . CYS A 1 194 ? -25.141 -11.5 1.753 1 96.44 194 CYS A CA 1
ATOM 1539 C C . CYS A 1 194 ? -26 -11.773 0.526 1 96.44 194 CYS A C 1
ATOM 1541 O O . CYS A 1 194 ? -27.188 -12.055 0.651 1 96.44 194 CYS A O 1
ATOM 1543 N N . LEU A 1 195 ? -25.422 -11.664 -0.625 1 97.62 195 LEU A N 1
ATOM 1544 C CA . LEU A 1 195 ? -26.156 -11.898 -1.861 1 97.62 195 LEU A CA 1
ATOM 1545 C C . LEU A 1 195 ? -26.688 -13.328 -1.909 1 97.62 195 LEU A C 1
ATOM 1547 O O . LEU A 1 195 ? -27.797 -13.562 -2.404 1 97.62 195 LEU A O 1
ATOM 1551 N N . LEU A 1 196 ? -25.875 -14.211 -1.418 1 95.81 196 LEU A N 1
ATOM 1552 C CA . LEU A 1 196 ? -26.297 -15.609 -1.37 1 95.81 196 LEU A CA 1
ATOM 1553 C C . LEU A 1 196 ? -27.5 -15.781 -0.435 1 95.81 196 LEU A C 1
ATOM 1555 O O . LEU A 1 196 ? -28.422 -16.531 -0.737 1 95.81 196 LEU A O 1
ATOM 1559 N N . LEU A 1 197 ? -27.516 -15.109 0.71 1 96.94 197 LEU A N 1
ATOM 1560 C CA . LEU A 1 197 ? -28.625 -15.172 1.642 1 96.94 197 LEU A CA 1
ATOM 1561 C C . LEU A 1 197 ? -29.906 -14.664 0.986 1 96.94 197 LEU A C 1
ATOM 1563 O O . LEU A 1 197 ? -30.969 -15.281 1.128 1 96.94 197 LEU A O 1
ATOM 1567 N N . ALA A 1 198 ? -29.797 -13.516 0.292 1 97.94 198 ALA A N 1
ATOM 1568 C CA . ALA A 1 198 ? -30.953 -12.953 -0.407 1 97.94 198 ALA A CA 1
ATOM 1569 C C . ALA A 1 198 ? -31.5 -13.938 -1.438 1 97.94 198 ALA A C 1
ATOM 1571 O O . ALA A 1 198 ? -32.719 -14.109 -1.557 1 97.94 198 ALA A O 1
ATOM 1572 N N . SER A 1 199 ? -30.609 -14.539 -2.15 1 97.31 199 SER A N 1
ATOM 1573 C CA . SER A 1 199 ? -31.016 -15.508 -3.16 1 97.31 199 SER A CA 1
ATOM 1574 C C . SER A 1 199 ? -31.656 -16.734 -2.518 1 97.31 199 SER A C 1
ATOM 1576 O O . SER A 1 199 ? -32.75 -17.156 -2.932 1 97.31 199 SER A O 1
ATOM 1578 N N . LYS A 1 200 ? -31.094 -17.297 -1.526 1 96.5 200 LYS A N 1
ATOM 1579 C CA . LYS A 1 200 ? -31.516 -18.531 -0.872 1 96.5 200 LYS A CA 1
ATOM 1580 C C . LYS A 1 200 ? -32.844 -18.359 -0.138 1 96.5 200 LYS A C 1
ATOM 1582 O O . LYS A 1 200 ? -33.719 -19.219 -0.206 1 96.5 200 LYS A O 1
ATOM 1587 N N . TYR A 1 201 ? -33.031 -17.234 0.492 1 98 201 TYR A N 1
ATOM 1588 C CA . TYR A 1 201 ? -34.094 -17.141 1.463 1 98 201 TYR A CA 1
ATOM 1589 C C . TYR A 1 201 ? -35.188 -16.172 0.997 1 98 201 TYR A C 1
ATOM 1591 O O . TYR A 1 201 ? -36.312 -16.172 1.517 1 98 201 TYR A O 1
ATOM 1599 N N . SER A 1 202 ? -34.906 -15.289 0 1 97.62 202 SER A N 1
ATOM 1600 C CA . SER A 1 202 ? -35.906 -14.367 -0.527 1 97.62 202 SER A CA 1
ATOM 1601 C C . SER A 1 202 ? -36.156 -14.617 -2.01 1 97.62 202 SER A C 1
ATOM 1603 O O . SER A 1 202 ? -37 -13.953 -2.619 1 97.62 202 SER A O 1
ATOM 1605 N N . GLY A 1 203 ? -35.344 -15.484 -2.643 1 97.12 203 GLY A N 1
ATOM 1606 C CA . GLY A 1 203 ? -35.531 -15.852 -4.035 1 97.12 203 GLY A CA 1
ATOM 1607 C C . GLY A 1 203 ? -35.094 -14.766 -5.004 1 97.12 203 GLY A C 1
ATOM 1608 O O . GLY A 1 203 ? -35.594 -14.711 -6.137 1 97.12 203 GLY A O 1
ATOM 1609 N N . VAL A 1 204 ? -34.312 -13.875 -4.578 1 97.69 204 VAL A N 1
ATOM 1610 C CA . VAL A 1 204 ? -33.906 -12.758 -5.422 1 97.69 204 VAL A CA 1
ATOM 1611 C C . VAL A 1 204 ? -32.469 -12.945 -5.871 1 97.69 204 VAL A C 1
ATOM 1613 O O . VAL A 1 204 ? -31.547 -13.008 -5.043 1 97.69 204 VAL A O 1
ATOM 1616 N N . LYS A 1 205 ? -32.219 -13.023 -7.16 1 97.44 205 LYS A N 1
ATOM 1617 C CA . LYS A 1 205 ? -30.859 -13.078 -7.734 1 97.44 205 LYS A CA 1
ATOM 1618 C C . LYS A 1 205 ? -30.328 -11.672 -7.992 1 97.44 205 LYS A C 1
ATOM 1620 O O . LYS A 1 205 ? -30.906 -10.914 -8.773 1 97.44 205 LYS A O 1
ATOM 1625 N N . ALA A 1 206 ? -29.266 -11.414 -7.398 1 98.5 206 ALA A N 1
ATOM 1626 C CA . ALA A 1 206 ? -28.719 -10.062 -7.43 1 98.5 206 ALA A CA 1
ATOM 1627 C C . ALA A 1 206 ? -28.141 -9.734 -8.805 1 98.5 206 ALA A C 1
ATOM 1629 O O . ALA A 1 206 ? -27.516 -10.578 -9.445 1 98.5 206 ALA A O 1
ATOM 1630 N N . ARG A 1 207 ? -28.375 -8.523 -9.242 1 98.44 207 ARG A N 1
ATOM 1631 C CA . ARG A 1 207 ? -27.688 -7.969 -10.398 1 98.44 207 ARG A CA 1
ATOM 1632 C C . ARG A 1 207 ? -26.234 -7.66 -10.078 1 98.44 207 ARG A C 1
ATOM 1634 O O . ARG A 1 207 ? -25.938 -6.992 -9.078 1 98.44 207 ARG A O 1
ATOM 1641 N N . LEU A 1 208 ? -25.297 -8.172 -10.875 1 97.94 208 LEU A N 1
ATOM 1642 C CA . LEU A 1 208 ? -23.875 -7.957 -10.625 1 97.94 208 LEU A CA 1
ATOM 1643 C C . LEU A 1 208 ? -23.328 -6.863 -11.539 1 97.94 208 LEU A C 1
ATOM 1645 O O . LEU A 1 208 ? -23.578 -6.875 -12.742 1 97.94 208 LEU A O 1
ATOM 1649 N N . VAL A 1 209 ? -22.641 -5.949 -10.898 1 96.25 209 VAL A N 1
ATOM 1650 C CA . VAL A 1 209 ? -22.047 -4.824 -11.609 1 96.25 209 VAL A CA 1
ATOM 1651 C C . VAL A 1 209 ? -20.531 -4.82 -11.414 1 96.25 209 VAL A C 1
ATOM 1653 O O . VAL A 1 209 ? -20.047 -5.102 -10.312 1 96.25 209 VAL A O 1
ATOM 1656 N N . GLU A 1 210 ? -19.766 -4.559 -12.492 1 95 210 GLU A N 1
ATOM 1657 C CA . GLU A 1 210 ? -18.312 -4.453 -12.367 1 95 210 GLU A CA 1
ATOM 1658 C C . GLU A 1 210 ? -17.906 -3.125 -11.734 1 95 210 GLU A C 1
ATOM 1660 O O . GLU A 1 210 ? -18.359 -2.062 -12.172 1 95 210 GLU A O 1
ATOM 1665 N N . GLY A 1 211 ? -17.172 -3.182 -10.703 1 93.88 211 GLY A N 1
ATOM 1666 C CA . GLY A 1 211 ? -16.734 -1.977 -10.016 1 93.88 211 GLY A CA 1
ATOM 1667 C C . GLY A 1 211 ? -15.32 -1.558 -10.391 1 93.88 211 GLY A C 1
ATOM 1668 O O . GLY A 1 211 ? -14.656 -2.225 -11.188 1 93.88 211 GLY A O 1
ATOM 1669 N N . SER A 1 212 ? -14.93 -0.454 -9.844 1 88.88 212 SER A N 1
ATOM 1670 C CA . SER A 1 212 ? -13.586 0.064 -10.086 1 88.88 212 SER A CA 1
ATOM 1671 C C . SER A 1 212 ? -12.547 -0.69 -9.258 1 88.88 212 SER A C 1
ATOM 1673 O O . SER A 1 212 ? -12.898 -1.527 -8.43 1 88.88 212 SER A O 1
ATOM 1675 N N . SER A 1 213 ? -11.273 -0.374 -9.414 1 86.81 213 SER A N 1
ATOM 1676 C CA . SER A 1 213 ? -10.188 -1.037 -8.703 1 86.81 213 SER A CA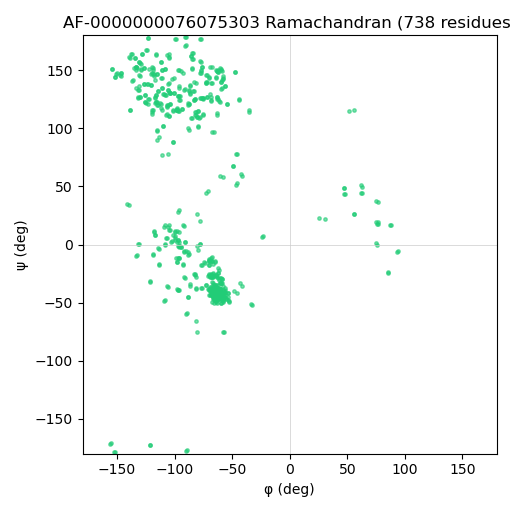 1
ATOM 1677 C C . SER A 1 213 ? -10.078 -0.534 -7.266 1 86.81 213 SER A C 1
ATOM 1679 O O . SER A 1 213 ? -9.281 -1.051 -6.48 1 86.81 213 SER A O 1
ATOM 1681 N N . ASN A 1 214 ? -10.914 0.356 -6.863 1 88.88 214 ASN A N 1
ATOM 1682 C CA . ASN A 1 214 ? -10.828 0.951 -5.535 1 88.88 214 ASN A CA 1
ATOM 1683 C C . ASN A 1 214 ? -11.766 0.264 -4.547 1 88.88 214 ASN A C 1
ATOM 1685 O O . ASN A 1 214 ? -12.133 0.847 -3.527 1 88.88 214 ASN A O 1
ATOM 1689 N N . LEU A 1 215 ? -12.047 -0.971 -4.77 1 93.94 215 LEU A N 1
ATOM 1690 C CA . LEU A 1 215 ? -13.016 -1.67 -3.936 1 93.94 215 LEU A CA 1
ATOM 1691 C C . LEU A 1 215 ? -12.32 -2.518 -2.879 1 93.94 215 LEU A C 1
ATOM 1693 O O . LEU A 1 215 ? -12.977 -3.211 -2.098 1 93.94 215 LEU A O 1
ATOM 1697 N N . TRP A 1 216 ? -11.031 -2.379 -2.771 1 91.25 216 TRP A N 1
ATOM 1698 C CA . TRP A 1 216 ? -10.273 -3.242 -1.879 1 91.25 216 TRP A CA 1
ATOM 1699 C C . TRP A 1 216 ? -10.461 -2.83 -0.424 1 91.25 216 TRP A C 1
ATOM 1701 O O . TRP A 1 216 ? -10.844 -1.689 -0.141 1 91.25 216 TRP A O 1
ATOM 1711 N N . LYS A 1 217 ? -10.32 -3.801 0.459 1 91.94 217 LYS A N 1
ATOM 1712 C CA . LYS A 1 217 ? -10.461 -3.527 1.886 1 91.94 217 LYS A CA 1
ATOM 1713 C C . LYS A 1 217 ? -9.109 -3.59 2.592 1 91.94 217 LYS A C 1
ATOM 1715 O O . LYS A 1 217 ? -8.18 -4.254 2.117 1 91.94 217 LYS A O 1
ATOM 1720 N N . VAL A 1 218 ? -9.008 -2.881 3.59 1 92.06 218 VAL A N 1
ATOM 1721 C CA . VAL A 1 218 ? -7.824 -2.902 4.438 1 92.06 218 VAL A CA 1
ATOM 1722 C C . VAL A 1 218 ? -7.883 -4.098 5.383 1 92.06 218 VAL A C 1
ATOM 1724 O O . VAL A 1 218 ? -8.734 -4.152 6.273 1 92.06 218 VAL A O 1
ATOM 1727 N N . THR A 1 219 ? -7.016 -5.078 5.152 1 85.5 219 THR A N 1
ATOM 1728 C CA . THR A 1 219 ? -7.055 -6.309 5.93 1 85.5 219 THR A CA 1
ATOM 1729 C C . THR A 1 219 ? -5.723 -6.543 6.637 1 85.5 219 THR A C 1
ATOM 1731 O O . THR A 1 219 ? -5.688 -7.109 7.734 1 85.5 219 THR A O 1
ATOM 1734 N N . HIS A 1 220 ? -4.668 -6.086 5.961 1 85.75 220 HIS A N 1
ATOM 1735 C CA . HIS A 1 220 ? -3.324 -6.273 6.496 1 85.75 220 HIS A CA 1
ATOM 1736 C C . HIS A 1 220 ? -2.596 -4.938 6.633 1 85.75 220 HIS A C 1
ATOM 1738 O O . HIS A 1 220 ? -3.035 -3.93 6.078 1 85.75 220 HIS A O 1
ATOM 1744 N N . LYS A 1 221 ? -1.538 -5 7.309 1 86.81 221 LYS A N 1
ATOM 1745 C CA . LYS A 1 221 ? -0.754 -3.795 7.559 1 86.81 221 LYS A CA 1
ATOM 1746 C C . LYS A 1 221 ? -0.32 -3.141 6.25 1 86.81 221 LYS A C 1
ATOM 1748 O O . LYS A 1 221 ? -0.343 -1.913 6.125 1 86.81 221 LYS A O 1
ATOM 1753 N N . LYS A 1 222 ? 0.042 -3.91 5.293 1 91.44 222 LYS A N 1
ATOM 1754 C CA . LYS A 1 222 ? 0.475 -3.379 4.008 1 91.44 222 LYS A CA 1
ATOM 1755 C C . LYS A 1 222 ? -0.618 -2.523 3.369 1 91.44 222 LYS A C 1
ATOM 1757 O O . LYS A 1 222 ? -0.325 -1.6 2.607 1 91.44 222 LYS A O 1
ATOM 1762 N N . ASP A 1 223 ? -1.815 -2.869 3.678 1 93.31 223 ASP A N 1
ATOM 1763 C CA . ASP A 1 223 ? -2.941 -2.146 3.098 1 93.31 223 ASP A CA 1
ATOM 1764 C C . ASP A 1 223 ? -3.037 -0.732 3.662 1 93.31 223 ASP A C 1
ATOM 1766 O O . ASP A 1 223 ? -3.582 0.166 3.016 1 93.31 223 ASP A O 1
ATOM 1770 N N . ILE A 1 224 ? -2.512 -0.574 4.875 1 94.06 224 ILE A N 1
ATOM 1771 C CA . ILE A 1 224 ? -2.506 0.753 5.48 1 94.06 224 ILE A CA 1
ATOM 1772 C C . ILE A 1 224 ? -1.572 1.673 4.695 1 94.06 224 ILE A C 1
ATOM 1774 O O . ILE A 1 224 ? -1.918 2.822 4.414 1 94.06 224 ILE A O 1
ATOM 1778 N N . TYR A 1 225 ? -0.445 1.164 4.309 1 94.19 225 TYR A N 1
ATOM 1779 C CA . TYR A 1 225 ? 0.478 1.937 3.486 1 94.19 225 TYR A CA 1
ATOM 1780 C C . TYR A 1 225 ? -0.164 2.314 2.156 1 94.19 225 TYR A C 1
ATOM 1782 O O . TYR A 1 225 ? -0.053 3.457 1.709 1 94.19 225 TYR A O 1
ATOM 1790 N N . ALA A 1 226 ? -0.792 1.346 1.627 1 95.38 226 ALA A N 1
ATOM 1791 C CA . ALA A 1 226 ? -1.487 1.595 0.366 1 95.38 226 ALA A CA 1
ATOM 1792 C C . ALA A 1 226 ? -2.557 2.67 0.533 1 95.38 226 ALA A C 1
ATOM 1794 O O . ALA A 1 226 ? -2.67 3.576 -0.296 1 95.38 226 ALA A O 1
ATOM 1795 N N . ALA A 1 227 ? -3.275 2.518 1.607 1 95.81 227 ALA A N 1
ATOM 1796 C CA . ALA A 1 227 ? -4.363 3.457 1.867 1 95.81 227 ALA A CA 1
ATOM 1797 C C . ALA A 1 227 ? -3.838 4.883 1.999 1 95.81 227 ALA A C 1
ATOM 1799 O O . ALA A 1 227 ? -4.406 5.816 1.429 1 95.81 227 ALA A O 1
ATOM 1800 N N . GLU A 1 228 ? -2.803 5.027 2.689 1 93.94 228 GLU A N 1
ATOM 1801 C CA . GLU A 1 228 ? -2.217 6.348 2.875 1 93.94 228 GLU A CA 1
ATOM 1802 C C . GLU A 1 228 ? -1.743 6.934 1.547 1 93.94 228 GLU A C 1
ATOM 1804 O O . GLU A 1 228 ? -1.99 8.109 1.255 1 93.94 228 GLU A O 1
ATOM 1809 N N . GLY A 1 229 ? -1.1 6.145 0.771 1 92.69 229 GLY A N 1
ATOM 1810 C CA . GLY A 1 229 ? -0.649 6.602 -0.533 1 92.69 229 GLY A CA 1
ATOM 1811 C C . GLY A 1 229 ? -1.788 7.016 -1.447 1 92.69 229 GLY A C 1
ATOM 1812 O O . GLY A 1 229 ? -1.729 8.07 -2.086 1 92.69 229 GLY A O 1
ATOM 1813 N N . VAL A 1 230 ? -2.814 6.234 -1.479 1 92.88 230 VAL A N 1
ATOM 1814 C CA . VAL A 1 230 ? -3.961 6.504 -2.338 1 92.88 230 VAL A CA 1
ATOM 1815 C C . VAL A 1 230 ? -4.668 7.777 -1.88 1 92.88 230 VAL A C 1
ATOM 1817 O O . VAL A 1 230 ? -5.062 8.609 -2.703 1 92.88 230 VAL A O 1
ATOM 1820 N N . LEU A 1 231 ? -4.82 7.918 -0.597 1 91.5 231 LEU A N 1
ATOM 1821 C CA . LEU A 1 231 ? -5.469 9.102 -0.046 1 91.5 231 LEU A CA 1
ATOM 1822 C C . LEU A 1 231 ? -4.695 10.367 -0.414 1 91.5 231 LEU A C 1
ATOM 1824 O O . LEU A 1 231 ? -5.289 11.375 -0.803 1 91.5 231 LEU A O 1
ATOM 1828 N N . LYS A 1 232 ? -3.434 10.289 -0.271 1 88.25 232 LYS A N 1
ATOM 1829 C CA . LYS A 1 232 ? -2.594 11.445 -0.585 1 88.25 232 LYS A CA 1
ATOM 1830 C C . LYS A 1 232 ? -2.713 11.828 -2.059 1 88.25 232 LYS A C 1
ATOM 1832 O O . LYS A 1 232 ? -2.77 13.008 -2.395 1 88.25 232 LYS A O 1
ATOM 1837 N N . GLU A 1 233 ? -2.734 10.875 -2.832 1 84.19 233 GLU A N 1
ATOM 1838 C CA . GLU A 1 233 ? -2.828 11.117 -4.27 1 84.19 233 GLU A CA 1
ATOM 1839 C C . GLU A 1 233 ? -4.16 11.766 -4.633 1 84.19 233 GLU A C 1
ATOM 1841 O O . GLU A 1 233 ? -4.211 12.648 -5.492 1 84.19 233 GLU A O 1
ATOM 1846 N N . SER A 1 234 ? -5.195 11.391 -4.027 1 79.25 234 SER A N 1
ATOM 1847 C CA . SER A 1 234 ? -6.535 11.852 -4.375 1 79.25 234 SER A CA 1
ATOM 1848 C C . SER A 1 234 ? -6.836 13.203 -3.748 1 79.25 234 SER A C 1
ATOM 1850 O O . SER A 1 234 ? -7.648 13.969 -4.273 1 79.25 234 SER A O 1
ATOM 1852 N N . ASP A 1 235 ? -6.211 13.539 -2.689 1 74.38 235 ASP A N 1
ATOM 1853 C CA . ASP A 1 235 ? -6.684 14.672 -1.896 1 74.38 235 ASP A CA 1
ATOM 1854 C C . ASP A 1 235 ? -5.758 15.875 -2.055 1 74.38 235 ASP A C 1
ATOM 1856 O O . ASP A 1 235 ? -5.996 16.922 -1.466 1 74.38 235 ASP A O 1
ATOM 1860 N N . ILE A 1 236 ? -4.832 15.781 -2.877 1 74.19 236 ILE A N 1
ATOM 1861 C CA . ILE A 1 236 ? -3.939 16.922 -2.994 1 74.19 236 ILE A CA 1
ATOM 1862 C C . ILE A 1 236 ? -4.531 17.938 -3.973 1 74.19 236 ILE A C 1
ATOM 1864 O O . ILE A 1 236 ? -4.762 17.625 -5.141 1 74.19 236 ILE A O 1
ATOM 1868 N N . SER A 1 237 ? -4.953 19 -3.434 1 75.81 237 SER A N 1
ATOM 1869 C CA . SER A 1 237 ? -5.387 20.188 -4.168 1 75.81 237 SER A CA 1
ATOM 1870 C C . SER A 1 237 ? -4.641 21.438 -3.695 1 75.81 237 SER A C 1
ATOM 1872 O O . SER A 1 237 ? -4.637 21.75 -2.502 1 75.81 237 SER A O 1
ATOM 1874 N N . VAL A 1 238 ? -3.979 22.078 -4.664 1 78 238 VAL A N 1
ATOM 1875 C CA . VAL A 1 238 ? -3.029 23.125 -4.297 1 78 238 VAL A CA 1
ATOM 1876 C C . VAL A 1 238 ? -3.6 24.484 -4.66 1 78 238 VAL A C 1
ATOM 1878 O O . VAL A 1 238 ? -4.184 24.656 -5.734 1 78 238 VAL A O 1
ATOM 1881 N N . CYS A 1 239 ? -3.586 25.359 -3.729 1 77.62 239 CYS A N 1
ATOM 1882 C CA . CYS A 1 239 ? -3.799 26.781 -3.963 1 77.62 239 CYS A CA 1
ATOM 1883 C C . CYS A 1 239 ? -2.488 27.547 -3.875 1 77.62 239 CYS A C 1
ATOM 1885 O O . CYS A 1 239 ? -1.829 27.547 -2.834 1 77.62 239 CYS A O 1
ATOM 1887 N N . LEU A 1 240 ? -2.061 28.031 -5.02 1 75.25 240 LEU A N 1
ATOM 1888 C CA . LEU A 1 240 ? -0.814 28.781 -5.086 1 75.25 240 LEU A CA 1
ATOM 1889 C C . LEU A 1 240 ? -1.084 30.281 -5.066 1 75.25 240 LEU A C 1
ATOM 1891 O O . LEU A 1 240 ? -1.895 30.781 -5.848 1 75.25 240 LEU A O 1
ATOM 1895 N N . LYS A 1 241 ? -0.669 30.906 -4.109 1 71.31 241 LYS A N 1
ATOM 1896 C CA . LYS A 1 241 ? -0.713 32.375 -4.023 1 71.31 241 LYS A CA 1
ATOM 1897 C C . LYS A 1 241 ? 0.687 32.969 -4.129 1 71.31 241 LYS A C 1
ATOM 1899 O O . LYS A 1 241 ? 1.598 32.562 -3.404 1 71.31 241 LYS A O 1
ATOM 1904 N N . CYS A 1 242 ? 0.964 33.469 -5.32 1 60.31 242 CYS A N 1
ATOM 1905 C CA . CYS A 1 242 ? 2.244 34.156 -5.484 1 60.31 242 CYS A CA 1
ATOM 1906 C C . CYS A 1 242 ? 2.127 35.625 -5.109 1 60.31 242 CYS A C 1
ATOM 1908 O O . CYS A 1 242 ? 1.252 36.312 -5.609 1 60.31 242 CYS A O 1
ATOM 1910 N N . GLU A 1 243 ? 2.467 35.969 -4.059 1 54 243 GLU A N 1
ATOM 1911 C CA . GLU A 1 243 ? 2.498 37.375 -3.727 1 54 243 GLU A CA 1
ATOM 1912 C C . GLU A 1 243 ? 3.625 38.094 -4.465 1 54 243 GLU A C 1
ATOM 1914 O O . GLU A 1 243 ? 4.797 37.938 -4.109 1 54 243 GLU A O 1
ATOM 1919 N N . ASP A 1 244 ? 3.828 37.906 -5.715 1 41.94 244 ASP A N 1
ATOM 1920 C CA . ASP A 1 244 ? 4.516 39.062 -6.258 1 41.94 244 ASP A CA 1
ATOM 1921 C C . ASP A 1 244 ? 4.043 40.344 -5.57 1 41.94 244 ASP A C 1
ATOM 1923 O O . ASP A 1 244 ? 2.842 40.562 -5.395 1 41.94 244 ASP A O 1
ATOM 1927 N N . ILE A 1 245 ? 4.777 41.125 -4.84 1 37.16 245 ILE A N 1
ATOM 1928 C CA . ILE A 1 245 ? 4.367 42.531 -4.723 1 37.16 245 ILE A CA 1
ATOM 1929 C C . ILE A 1 245 ? 3.707 43 -6.023 1 37.16 245 ILE A C 1
ATOM 1931 O O . ILE A 1 245 ? 2.781 43.812 -6.004 1 37.16 245 ILE A O 1
ATOM 1935 N N . HIS A 1 246 ? 4.246 42.875 -7.348 1 34.19 246 HIS A N 1
ATOM 1936 C CA . HIS A 1 246 ? 3.529 43.438 -8.484 1 34.19 246 HIS A CA 1
ATOM 1937 C C . HIS A 1 246 ? 2.396 42.531 -8.938 1 34.19 246 HIS A C 1
ATOM 1939 O O . HIS A 1 246 ? 1.454 42.969 -9.594 1 34.19 246 HIS A O 1
ATOM 1945 N N . ARG A 1 247 ? 2.434 41.344 -9.648 1 31.27 247 ARG A N 1
ATOM 1946 C CA . ARG A 1 247 ? 1.299 40.719 -10.336 1 31.27 247 ARG A CA 1
ATOM 1947 C C . ARG A 1 247 ? 0.792 39.5 -9.578 1 31.27 247 ARG A C 1
ATOM 1949 O O . ARG A 1 247 ? 1.502 38.5 -9.453 1 31.27 247 ARG A O 1
ATOM 1956 N N . VAL A 1 248 ? 0.041 39.562 -8.516 1 33.78 248 VAL A N 1
ATOM 1957 C CA . VAL A 1 248 ? -0.711 38.5 -7.812 1 33.78 248 VAL A CA 1
ATOM 1958 C C . VAL A 1 248 ? -1.474 37.656 -8.812 1 33.78 248 VAL A C 1
ATOM 1960 O O . VAL A 1 248 ? -2.424 38.125 -9.445 1 33.78 248 VAL A O 1
ATOM 1963 N N . GLN A 1 249 ? -0.991 37.062 -9.875 1 32.56 249 GLN A N 1
ATOM 1964 C CA . GLN A 1 249 ? -1.979 36.312 -10.641 1 32.56 249 GLN A CA 1
ATOM 1965 C C . GLN A 1 249 ? -2.506 35.125 -9.836 1 32.56 249 GLN A C 1
ATOM 1967 O O . GLN A 1 249 ? -1.725 34.312 -9.336 1 32.56 249 GLN A O 1
ATOM 1972 N N . GLU A 1 250 ? -3.58 35.25 -9.211 1 36.69 250 GLU A N 1
ATOM 1973 C CA . GLU A 1 250 ? -4.457 34.219 -8.68 1 36.69 250 GLU A CA 1
ATOM 1974 C C . GLU A 1 250 ? -4.605 33.062 -9.672 1 36.69 250 GLU A C 1
ATOM 1976 O O . GLU A 1 250 ? -5.141 33.25 -10.766 1 36.69 250 GLU A O 1
ATOM 1981 N N . GLY A 1 251 ? -3.725 32.344 -10.148 1 33.59 251 GLY A N 1
ATOM 1982 C CA . GLY A 1 251 ? -4.152 31.203 -10.953 1 33.59 251 GLY A CA 1
ATOM 1983 C C . GLY A 1 251 ? -5.055 30.25 -10.203 1 33.59 251 GLY A C 1
ATOM 1984 O O . GLY A 1 251 ? -4.582 29.438 -9.398 1 33.59 251 GLY A O 1
ATOM 1985 N N . HIS A 1 252 ? -6.199 30.812 -9.711 1 35.72 252 HIS A N 1
ATOM 1986 C CA . HIS A 1 252 ? -7.316 29.969 -9.289 1 35.72 252 HIS A CA 1
ATOM 1987 C C . HIS A 1 252 ? -7.656 28.938 -10.352 1 35.72 252 HIS A C 1
ATOM 1989 O O . HIS A 1 252 ? -8.047 29.297 -11.469 1 35.72 252 HIS A O 1
ATOM 1995 N N . ASN A 1 253 ? -6.906 28.031 -10.633 1 34.38 253 ASN A N 1
ATOM 1996 C CA . ASN A 1 253 ? -7.715 27.078 -11.367 1 34.38 253 ASN A CA 1
ATOM 1997 C C . ASN A 1 253 ? -9.055 26.828 -10.68 1 34.38 253 ASN A C 1
ATOM 1999 O O . ASN A 1 253 ? -9.109 26.188 -9.625 1 34.38 253 ASN A O 1
ATOM 2003 N N . LYS A 1 254 ? -9.953 27.688 -10.812 1 33.62 254 LYS A N 1
ATOM 2004 C CA . LYS A 1 254 ? -11.344 27.922 -10.43 1 33.62 254 LYS A CA 1
ATOM 2005 C C . LYS A 1 254 ? -12.172 26.656 -10.562 1 33.62 254 LYS A C 1
ATOM 2007 O O . LYS A 1 254 ? -13.344 26.625 -10.18 1 33.62 254 LYS A O 1
ATOM 2012 N N . GLU A 1 255 ? -11.875 25.828 -11.578 1 35.91 255 GLU A N 1
ATOM 2013 C CA . GLU A 1 255 ? -13.102 25.094 -11.898 1 35.91 255 GLU A CA 1
ATOM 2014 C C . GLU A 1 255 ? -13.617 24.328 -10.688 1 35.91 255 GLU A C 1
ATOM 2016 O O . GLU A 1 255 ? -14.828 24.172 -10.516 1 35.91 255 GLU A O 1
ATOM 2021 N N . ASN A 1 256 ? -12.977 23.062 -10.203 1 40.81 256 ASN A N 1
ATOM 2022 C CA . ASN A 1 256 ? -13.727 22.156 -9.328 1 40.81 256 ASN A CA 1
ATOM 2023 C C . ASN A 1 256 ? -13.68 22.625 -7.879 1 40.81 256 ASN A C 1
ATOM 2025 O O . ASN A 1 256 ? -12.656 23.125 -7.414 1 40.81 256 ASN A O 1
ATOM 2029 N N . SER A 1 257 ? -14.836 23.078 -7.172 1 49.38 257 SER A N 1
ATOM 2030 C CA . SER A 1 257 ? -15.336 23.406 -5.836 1 49.38 257 SER A CA 1
ATOM 2031 C C . SER A 1 257 ? -14.539 22.672 -4.762 1 49.38 257 SER A C 1
ATOM 2033 O O . SER A 1 257 ? -14.945 22.641 -3.596 1 49.38 257 SER A O 1
ATOM 2035 N N . ILE A 1 258 ? -13.492 21.984 -5.066 1 60.62 258 ILE A N 1
ATOM 2036 C CA . ILE A 1 258 ? -12.875 21.219 -3.99 1 60.62 258 ILE A CA 1
ATOM 2037 C C . ILE A 1 258 ? -11.984 22.141 -3.15 1 60.62 258 ILE A C 1
ATOM 2039 O O . ILE A 1 258 ? -11.156 22.875 -3.689 1 60.62 258 ILE A O 1
ATOM 2043 N N . GLU A 1 259 ? -12.414 22.359 -1.972 1 74.12 259 GLU A N 1
ATOM 2044 C CA . GLU A 1 259 ? -11.602 23.078 -0.989 1 74.12 259 GLU A CA 1
ATOM 2045 C C . GLU A 1 259 ? -10.156 22.594 -1.007 1 74.12 259 GLU A C 1
ATOM 2047 O O . GLU A 1 259 ? -9.891 21.391 -0.963 1 74.12 259 GLU A O 1
ATOM 2052 N N . PRO A 1 260 ? -9.227 23.516 -1.188 1 81.62 260 PRO A N 1
ATOM 2053 C CA . PRO A 1 260 ? -7.82 23.109 -1.243 1 81.62 260 PRO A CA 1
ATOM 2054 C C . PRO A 1 260 ? -7.328 22.516 0.076 1 81.62 260 PRO A C 1
ATOM 2056 O O . PRO A 1 260 ? -7.758 22.953 1.148 1 81.62 260 PRO A O 1
ATOM 2059 N N . SER A 1 261 ? -6.516 21.562 -0.081 1 86.56 261 SER A N 1
ATOM 2060 C CA . SER A 1 261 ? -5.902 20.969 1.104 1 86.56 261 SER A CA 1
ATOM 2061 C C . SER A 1 261 ? -4.508 21.531 1.347 1 86.56 261 SER A C 1
ATOM 2063 O O . SER A 1 261 ? -3.939 21.344 2.428 1 86.56 261 SER A O 1
ATOM 2065 N N . VAL A 1 262 ? -3.908 22.219 0.324 1 89.94 262 VAL A N 1
ATOM 2066 C CA . VAL A 1 262 ? -2.566 22.781 0.421 1 89.94 262 VAL A CA 1
ATOM 2067 C C . VAL A 1 262 ? -2.588 24.25 -0.019 1 89.94 262 VAL A C 1
ATOM 2069 O O . VAL A 1 262 ? -3.102 24.578 -1.093 1 89.94 262 VAL A O 1
ATOM 2072 N N . PHE A 1 263 ? -2.084 25.109 0.799 1 91.81 263 PHE A N 1
ATOM 2073 C CA . PHE A 1 263 ? -1.939 26.531 0.497 1 91.81 263 PHE A CA 1
ATOM 2074 C C . PHE A 1 263 ? -0.468 26.906 0.39 1 91.81 263 PHE A C 1
ATOM 2076 O O . PHE A 1 263 ? 0.296 26.734 1.341 1 91.81 263 PHE A O 1
ATOM 2083 N N . ILE A 1 264 ? -0.066 27.422 -0.726 1 93.31 264 ILE A N 1
ATOM 2084 C CA . ILE A 1 264 ? 1.319 27.812 -0.949 1 93.31 264 ILE A CA 1
ATOM 2085 C C . ILE A 1 264 ? 1.397 29.328 -1.137 1 93.31 264 ILE A C 1
ATOM 2087 O O . ILE A 1 264 ? 0.721 29.891 -2.004 1 93.31 264 ILE A O 1
ATOM 2091 N N . HIS A 1 265 ? 2.133 30 -0.296 1 93.31 265 HIS A N 1
ATOM 2092 C CA . HIS A 1 265 ? 2.402 31.438 -0.41 1 93.31 265 HIS A CA 1
ATOM 2093 C C . HIS A 1 265 ? 3.867 31.688 -0.747 1 93.31 265 HIS A C 1
ATOM 2095 O O . HIS A 1 265 ? 4.758 31.344 0.031 1 93.31 265 HIS A O 1
ATOM 2101 N N . VAL A 1 266 ? 4.109 32.25 -1.845 1 91.19 266 VAL A N 1
ATOM 2102 C CA . VAL A 1 266 ? 5.465 32.625 -2.234 1 91.19 266 VAL A CA 1
ATOM 2103 C C . VAL A 1 266 ? 5.711 34.094 -1.896 1 91.19 266 VAL A C 1
ATOM 2105 O O . VAL A 1 266 ? 4.914 34.969 -2.262 1 91.19 266 VAL A O 1
ATOM 2108 N N . MET A 1 267 ? 6.766 34.344 -1.122 1 88.56 267 MET A N 1
ATOM 2109 C CA . MET A 1 267 ? 7.035 35.688 -0.668 1 88.56 267 MET A CA 1
ATOM 2110 C C . MET A 1 267 ? 8.516 36.031 -0.816 1 88.56 267 MET A C 1
ATOM 2112 O O . MET A 1 267 ? 9.367 35.156 -0.735 1 88.56 267 MET A O 1
ATOM 2116 N N . ASP A 1 268 ? 8.734 37.281 -0.984 1 86.25 268 ASP A N 1
ATOM 2117 C CA . ASP A 1 268 ? 10.102 37.812 -1.002 1 86.25 268 ASP A CA 1
ATOM 2118 C C . ASP A 1 268 ? 10.531 38.281 0.386 1 86.25 268 ASP A C 1
ATOM 2120 O O . ASP A 1 268 ? 9.703 38.719 1.18 1 86.25 268 ASP A O 1
ATOM 2124 N N . PHE A 1 269 ? 11.773 38.094 0.522 1 85.06 269 PHE A N 1
ATOM 2125 C CA . PHE A 1 269 ? 12.297 38.594 1.794 1 85.06 269 PHE A CA 1
ATOM 2126 C C . PHE A 1 269 ? 12.258 40.094 1.85 1 85.06 269 PHE A C 1
ATOM 2128 O O . PHE A 1 269 ? 12.727 40.781 0.929 1 85.06 269 PHE A O 1
ATOM 2135 N N . ASP A 1 270 ? 11.625 40.656 2.934 1 83.31 270 ASP A N 1
ATOM 2136 C CA . ASP A 1 270 ? 11.641 42.094 3.227 1 83.31 270 ASP A CA 1
ATOM 2137 C C . ASP A 1 270 ? 11.5 42.344 4.727 1 83.31 270 ASP A C 1
ATOM 2139 O O . ASP A 1 270 ? 11.531 41.406 5.527 1 83.31 270 ASP A O 1
ATOM 2143 N N . GLU A 1 271 ? 11.469 43.625 5.145 1 83.06 271 GLU A N 1
ATOM 2144 C CA . GLU A 1 271 ? 11.445 43.969 6.559 1 83.06 271 GLU A CA 1
ATOM 2145 C C . GLU A 1 271 ? 10.141 43.562 7.223 1 83.06 271 GLU A C 1
ATOM 2147 O O . GLU A 1 271 ? 10.062 43.469 8.445 1 83.06 271 GLU A O 1
ATOM 2152 N N . HIS A 1 272 ? 9.164 43.25 6.426 1 88.06 272 HIS A N 1
ATOM 2153 C CA . HIS A 1 272 ? 7.855 42.906 6.969 1 88.06 272 HIS A CA 1
ATOM 2154 C C . HIS A 1 272 ? 7.57 41.406 6.801 1 88.06 272 HIS A C 1
ATOM 2156 O O . HIS A 1 272 ? 6.43 40.969 6.957 1 88.06 272 HIS A O 1
ATOM 2162 N N . LEU A 1 273 ? 8.516 40.656 6.531 1 88.25 273 LEU A N 1
ATOM 2163 C CA . LEU A 1 273 ? 8.344 39.25 6.219 1 88.25 273 LEU A CA 1
ATOM 2164 C C . LEU A 1 273 ? 7.652 38.5 7.363 1 88.25 273 LEU A C 1
ATOM 2166 O O . LEU A 1 273 ? 6.699 37.75 7.145 1 88.25 273 LEU A O 1
ATOM 2170 N N . SER A 1 274 ? 8.141 38.75 8.578 1 91.25 274 SER A N 1
ATOM 2171 C CA . SER A 1 274 ? 7.582 38.094 9.75 1 91.25 274 SER A CA 1
ATOM 2172 C C . SER A 1 274 ? 6.09 38.375 9.883 1 91.25 274 SER A C 1
ATOM 2174 O O . SER A 1 274 ? 5.301 37.469 10.141 1 91.25 274 SER A O 1
ATOM 2176 N N . GLN A 1 275 ? 5.777 39.625 9.703 1 92.06 275 GLN A N 1
ATOM 2177 C CA . GLN A 1 275 ? 4.379 40 9.797 1 92.06 275 GLN A CA 1
ATOM 2178 C C . GLN A 1 275 ? 3.547 39.375 8.695 1 92.06 275 GLN A C 1
ATOM 2180 O O . GLN A 1 275 ? 2.418 38.938 8.93 1 92.06 275 GLN A O 1
ATOM 2185 N N . HIS A 1 276 ? 4.102 39.312 7.613 1 91.69 276 HIS A N 1
ATOM 2186 C CA . HIS A 1 276 ? 3.41 38.719 6.48 1 91.69 276 HIS A CA 1
ATOM 2187 C C . HIS A 1 276 ? 3.188 37.219 6.699 1 91.69 276 HIS A C 1
ATOM 2189 O O . HIS A 1 276 ? 2.104 36.688 6.422 1 91.69 276 HIS A O 1
ATOM 2195 N N . MET A 1 277 ? 4.172 36.531 7.137 1 93.62 277 MET A N 1
ATOM 2196 C CA . MET A 1 277 ? 4.074 35.125 7.398 1 93.62 277 MET A CA 1
ATOM 2197 C C . MET A 1 277 ? 3.014 34.812 8.461 1 93.62 277 MET A C 1
ATOM 2199 O O . MET A 1 277 ? 2.223 33.906 8.312 1 93.62 277 MET A O 1
ATOM 2203 N N . MET A 1 278 ? 2.994 35.625 9.445 1 95 278 MET A N 1
ATOM 2204 C CA . MET A 1 278 ? 1.996 35.469 10.5 1 95 278 MET A CA 1
ATOM 2205 C C . MET A 1 278 ? 0.591 35.719 9.961 1 95 278 MET A C 1
ATOM 2207 O O . MET A 1 278 ? -0.345 35 10.312 1 95 278 MET A O 1
ATOM 2211 N N . ALA A 1 279 ? 0.52 36.688 9.148 1 93.88 279 ALA A N 1
ATOM 2212 C CA . ALA A 1 279 ? -0.774 37 8.547 1 93.88 279 ALA A CA 1
ATOM 2213 C C . ALA A 1 279 ? -1.271 35.844 7.691 1 93.88 279 ALA A C 1
ATOM 2215 O O . ALA A 1 279 ? -2.453 35.5 7.734 1 93.88 279 ALA A O 1
ATOM 2216 N N . CYS A 1 280 ? -0.438 35.312 6.91 1 92.31 280 CYS A N 1
ATOM 2217 C CA . CYS A 1 280 ? -0.788 34.156 6.078 1 92.31 280 CYS A CA 1
ATOM 2218 C C . CYS A 1 280 ? -1.261 33 6.934 1 92.31 280 CYS A C 1
ATOM 2220 O O . CYS A 1 280 ? -2.244 32.312 6.598 1 92.31 280 CYS A O 1
ATOM 2222 N N . SER A 1 281 ? -0.538 32.719 7.992 1 95.12 281 SER A N 1
ATOM 2223 C CA . SER A 1 281 ? -0.892 31.641 8.906 1 95.12 281 SER A CA 1
ATOM 2224 C C . SER A 1 281 ? -2.271 31.859 9.523 1 95.12 281 SER A C 1
ATOM 2226 O O . SER A 1 281 ? -3.094 30.953 9.555 1 95.12 281 SER A O 1
ATOM 2228 N N . ASP A 1 282 ? -2.508 33.094 9.938 1 94 282 ASP A N 1
ATOM 2229 C CA . ASP A 1 282 ? -3.793 33.438 10.539 1 94 282 ASP A CA 1
ATOM 2230 C C . ASP A 1 282 ? -4.934 33.25 9.539 1 94 282 ASP A C 1
ATOM 2232 O O . ASP A 1 282 ? -5.984 32.719 9.883 1 94 282 ASP A O 1
ATOM 2236 N N . GLU A 1 283 ? -4.742 33.719 8.422 1 90.94 283 GLU A N 1
ATOM 2237 C CA . GLU A 1 283 ? -5.746 33.562 7.367 1 90.94 283 GLU A CA 1
ATOM 2238 C C . GLU A 1 283 ? -6.02 32.094 7.059 1 90.94 283 GLU A C 1
ATOM 2240 O O . GLU A 1 283 ? -7.172 31.688 6.891 1 90.94 283 GLU A O 1
ATOM 2245 N N . PHE A 1 284 ? -4.988 31.438 6.973 1 91.88 284 PHE A N 1
ATOM 2246 C CA . PHE A 1 284 ? -5.086 30.016 6.688 1 91.88 284 PHE A CA 1
ATOM 2247 C C . PHE A 1 284 ? -5.883 29.297 7.773 1 91.88 284 PHE A C 1
ATOM 2249 O O . PHE A 1 284 ? -6.797 28.516 7.473 1 91.88 284 PHE A O 1
ATOM 2256 N N . ILE A 1 285 ? -5.578 29.484 8.977 1 91.62 285 ILE A N 1
ATOM 2257 C CA . ILE A 1 285 ? -6.266 28.859 10.102 1 91.62 285 ILE A CA 1
ATOM 2258 C C . ILE A 1 285 ? -7.742 29.234 10.07 1 91.62 285 ILE A C 1
ATOM 2260 O O . ILE A 1 285 ? -8.609 28.391 10.281 1 91.62 285 ILE A O 1
ATOM 2264 N N . SER A 1 286 ? -8 30.516 9.82 1 89.5 286 SER A N 1
ATOM 2265 C CA . SER A 1 286 ? -9.383 30.984 9.734 1 89.5 286 SER A CA 1
ATOM 2266 C C . SER A 1 286 ? -10.148 30.266 8.633 1 89.5 286 SER A C 1
ATOM 2268 O O . SER A 1 286 ? -11.297 29.859 8.836 1 89.5 286 SER A O 1
ATOM 2270 N N . HIS A 1 287 ? -9.516 30.125 7.57 1 86.31 287 HIS A N 1
ATOM 2271 C CA . HIS A 1 287 ? -10.125 29.406 6.457 1 86.31 287 HIS A CA 1
ATOM 2272 C C . HIS A 1 287 ? -10.43 27.969 6.832 1 86.31 287 HIS A C 1
ATOM 2274 O O . HIS A 1 287 ? -11.516 27.453 6.551 1 86.31 287 HIS A O 1
ATOM 2280 N N . CYS A 1 288 ? -9.492 27.281 7.457 1 85.94 288 CYS A N 1
ATOM 2281 C CA . CYS A 1 288 ? -9.641 25.875 7.832 1 85.94 288 CYS A CA 1
ATOM 2282 C C . CYS A 1 288 ? -10.75 25.703 8.859 1 85.94 288 CYS A C 1
ATOM 2284 O O . CYS A 1 288 ? -11.508 24.734 8.805 1 85.94 288 CYS A O 1
ATOM 2286 N N . ASN A 1 289 ? -10.82 26.625 9.75 1 83.56 289 ASN A N 1
ATOM 2287 C CA . ASN A 1 289 ? -11.828 26.562 10.797 1 83.56 289 ASN A CA 1
ATOM 2288 C C . ASN A 1 289 ? -13.234 26.719 10.227 1 83.56 289 ASN A C 1
ATOM 2290 O O . ASN A 1 289 ? -14.203 26.203 10.797 1 83.56 289 ASN A O 1
ATOM 2294 N N . ASN A 1 290 ? -13.375 27.359 9.164 1 78.69 290 ASN A N 1
ATOM 2295 C CA . ASN A 1 290 ? -14.688 27.672 8.602 1 78.69 290 ASN A CA 1
ATOM 2296 C C . ASN A 1 290 ? -15.086 26.672 7.523 1 78.69 290 ASN A C 1
ATOM 2298 O O . ASN A 1 290 ? -16.156 26.797 6.914 1 78.69 290 ASN A O 1
ATOM 2302 N N . SER A 1 291 ? -14.258 25.844 7.316 1 74.75 291 SER A N 1
ATOM 2303 C CA . SER A 1 291 ? -14.531 24.891 6.258 1 74.75 291 SER A CA 1
ATOM 2304 C C . SER A 1 291 ? -14.891 23.516 6.836 1 74.75 291 SER A C 1
ATOM 2306 O O . SER A 1 291 ? -14.758 23.297 8.039 1 74.75 291 SER A O 1
ATOM 2308 N N . VAL A 1 292 ? -15.484 22.75 5.953 1 67.75 292 VAL A N 1
ATOM 2309 C CA . VAL A 1 292 ? -15.844 21.391 6.316 1 67.75 292 VAL A CA 1
ATOM 2310 C C . VAL A 1 292 ? -14.602 20.625 6.742 1 67.75 292 VAL A C 1
ATOM 2312 O O . VAL A 1 292 ? -13.508 20.859 6.234 1 67.75 292 VAL A O 1
ATOM 2315 N N . HIS A 1 293 ? -14.828 19.828 7.719 1 66.31 293 HIS A N 1
ATOM 2316 C CA . HIS A 1 293 ? -13.719 19.016 8.219 1 66.31 293 HIS A CA 1
ATOM 2317 C C . HIS A 1 293 ? -13.086 18.203 7.09 1 66.31 293 HIS A C 1
ATOM 2319 O O . HIS A 1 293 ? -13.789 17.578 6.293 1 66.31 293 HIS A O 1
ATOM 2325 N N . TYR A 1 294 ? -11.828 18.484 6.957 1 72.5 294 TYR A N 1
ATOM 2326 C CA . TYR A 1 294 ? -11.023 17.734 6.004 1 72.5 294 TYR A CA 1
ATOM 2327 C C . TYR A 1 294 ? -10.469 16.469 6.645 1 72.5 294 TYR A C 1
ATOM 2329 O O . TYR A 1 294 ? -10.109 16.469 7.824 1 72.5 294 TYR A O 1
ATOM 2337 N N . LEU A 1 295 ? -10.523 15.422 5.945 1 79.12 295 LEU A N 1
ATOM 2338 C CA . LEU A 1 295 ? -10.039 14.156 6.465 1 79.12 295 LEU A CA 1
ATOM 2339 C C . LEU A 1 295 ? -8.516 14.07 6.359 1 79.12 295 LEU A C 1
ATOM 2341 O O . LEU A 1 295 ? -7.91 13.117 6.844 1 79.12 295 LEU A O 1
ATOM 2345 N N . LEU A 1 296 ? -7.855 15.039 5.762 1 83.69 296 LEU A N 1
ATOM 2346 C CA . LEU A 1 296 ? -6.398 15.156 5.754 1 83.69 296 LEU A CA 1
ATOM 2347 C C . LEU A 1 296 ? -5.953 16.453 6.422 1 83.69 296 LEU A C 1
ATOM 2349 O O . LEU A 1 296 ? -6.676 17.453 6.395 1 83.69 296 LEU A O 1
ATOM 2353 N N . ASP A 1 297 ? -4.773 16.344 6.992 1 88.56 297 ASP A N 1
ATOM 2354 C CA . ASP A 1 297 ? -4.195 17.578 7.508 1 88.56 297 ASP A CA 1
ATOM 2355 C C . ASP A 1 297 ? -3.941 18.578 6.379 1 88.56 297 ASP A C 1
ATOM 2357 O O . ASP A 1 297 ? -3.352 18.234 5.355 1 88.56 297 ASP A O 1
ATOM 2361 N N . ARG A 1 298 ? -4.484 19.734 6.562 1 90 298 ARG A N 1
ATOM 2362 C CA . ARG A 1 298 ? -4.219 20.797 5.582 1 90 298 ARG A CA 1
ATOM 2363 C C . ARG A 1 298 ? -2.836 21.391 5.789 1 90 298 ARG A C 1
ATOM 2365 O O . ARG A 1 298 ? -2.332 21.438 6.914 1 90 298 ARG A O 1
ATOM 2372 N N . VAL A 1 299 ? -2.234 21.859 4.691 1 93.19 299 VAL A N 1
ATOM 2373 C CA . VAL A 1 299 ? -0.832 22.25 4.742 1 93.19 299 VAL A CA 1
ATOM 2374 C C . VAL A 1 299 ? -0.694 23.703 4.293 1 93.19 299 VAL A C 1
ATOM 2376 O O . VAL A 1 299 ? -1.229 24.094 3.25 1 93.19 299 VAL A O 1
ATOM 2379 N N . LEU A 1 300 ? -0.094 24.5 5.113 1 95.88 300 LEU A N 1
ATOM 2380 C CA . LEU A 1 300 ? 0.377 25.828 4.723 1 95.88 300 LEU A CA 1
ATOM 2381 C C . LEU A 1 300 ? 1.865 25.797 4.391 1 95.88 300 LEU A C 1
ATOM 2383 O O . LEU A 1 300 ? 2.691 25.469 5.246 1 95.88 300 LEU A O 1
ATOM 2387 N N . MET A 1 301 ? 2.18 26.062 3.176 1 96 301 MET A N 1
ATOM 2388 C CA . MET A 1 301 ? 3.559 26.141 2.701 1 96 301 MET A CA 1
ATOM 2389 C C . MET A 1 301 ? 3.969 27.578 2.443 1 96 301 MET A C 1
ATOM 2391 O O . MET A 1 301 ? 3.41 28.25 1.566 1 96 301 MET A O 1
ATOM 2395 N N . LEU A 1 302 ? 4.875 28.062 3.25 1 95.88 302 LEU A N 1
ATOM 2396 C CA . LEU A 1 302 ? 5.445 29.391 3.051 1 95.88 302 LEU A CA 1
ATOM 2397 C C . LEU A 1 302 ? 6.773 29.312 2.303 1 95.88 302 LEU A C 1
ATOM 2399 O O . LEU A 1 302 ? 7.742 28.75 2.814 1 95.88 302 LEU A O 1
ATOM 2403 N N . VAL A 1 303 ? 6.82 29.859 1.109 1 94.38 303 VAL A N 1
ATOM 2404 C CA . VAL A 1 303 ? 8.016 29.828 0.277 1 94.38 303 VAL A CA 1
ATOM 2405 C C . VAL A 1 303 ? 8.656 31.219 0.253 1 94.38 303 VAL A C 1
ATOM 2407 O O . VAL A 1 303 ? 8.047 32.188 -0.203 1 94.38 303 VAL A O 1
ATOM 2410 N N . VAL A 1 304 ? 9.883 31.297 0.74 1 92.06 304 VAL A N 1
ATOM 2411 C CA . VAL A 1 304 ? 10.547 32.594 0.886 1 92.06 304 VAL A CA 1
ATOM 2412 C C . VAL A 1 304 ? 11.781 32.625 -0.02 1 92.06 304 VAL A C 1
ATOM 2414 O O . VAL A 1 304 ? 12.609 31.719 0.003 1 92.06 304 VAL A O 1
ATOM 2417 N N . ARG A 1 305 ? 11.781 33.656 -0.816 1 89.19 305 ARG A N 1
ATOM 2418 C CA . ARG A 1 305 ? 12.945 33.875 -1.671 1 89.19 305 ARG A CA 1
ATOM 2419 C C . ARG A 1 305 ? 14.016 34.688 -0.946 1 89.19 305 ARG A C 1
ATOM 2421 O O . ARG A 1 305 ? 13.742 35.75 -0.431 1 89.19 305 ARG A O 1
ATOM 2428 N N . GLU A 1 306 ? 15.188 34.188 -1.05 1 76.56 306 GLU A N 1
ATOM 2429 C CA . GLU A 1 306 ? 16.422 34.875 -0.658 1 76.56 306 GLU A CA 1
ATOM 2430 C C . GLU A 1 306 ? 16.359 35.312 0.803 1 76.56 306 GLU A C 1
ATOM 2432 O O . GLU A 1 306 ? 15.414 36 1.221 1 76.56 306 GLU A O 1
ATOM 2437 N N . ILE A 1 307 ? 17.125 34.844 1.66 1 67.12 307 ILE A N 1
ATOM 2438 C CA . ILE A 1 307 ? 17.312 35.312 3.027 1 67.12 307 ILE A CA 1
ATOM 2439 C C . ILE A 1 307 ? 18.734 35.844 3.199 1 67.12 307 ILE A C 1
ATOM 2441 O O . ILE A 1 307 ? 19.688 35.062 3.236 1 67.12 307 ILE A O 1
ATOM 2445 N N . PRO A 1 308 ? 18.891 37.219 2.92 1 59.78 308 PRO A N 1
ATOM 2446 C CA . PRO A 1 308 ? 20.188 37.875 2.789 1 59.78 308 PRO A CA 1
ATOM 2447 C C . PRO A 1 308 ? 21.109 37.625 3.975 1 59.78 308 PRO A C 1
ATOM 2449 O O . PRO A 1 308 ? 22.328 37.562 3.811 1 59.78 308 PRO A O 1
ATOM 2452 N N . CYS A 1 309 ? 20.641 37.812 5.25 1 61.88 309 CYS A N 1
ATOM 2453 C CA . CYS A 1 309 ? 21.516 37.875 6.418 1 61.88 309 CYS A CA 1
ATOM 2454 C C . CYS A 1 309 ? 21.234 36.75 7.387 1 61.88 309 CYS A C 1
ATOM 2456 O O . CYS A 1 309 ? 20.094 36.281 7.48 1 61.88 309 CYS A O 1
ATOM 2458 N N . GLU A 1 310 ? 22.297 36.219 7.98 1 64.75 310 GLU A N 1
ATOM 2459 C CA . GLU A 1 310 ? 22.297 35.156 8.992 1 64.75 310 GLU A CA 1
ATOM 2460 C C . GLU A 1 310 ? 21.25 35.438 10.062 1 64.75 310 GLU A C 1
ATOM 2462 O O . GLU A 1 310 ? 20.562 34.5 10.508 1 64.75 310 GLU A O 1
ATOM 2467 N N . SER A 1 311 ? 21.219 36.656 10.398 1 68.94 311 SER A N 1
ATOM 2468 C CA . SER A 1 311 ? 20.328 37.031 11.477 1 68.94 311 SER A CA 1
ATOM 2469 C C . SER A 1 311 ? 18.875 36.781 11.102 1 68.94 311 SER A C 1
ATOM 2471 O O . SER A 1 311 ? 18.078 36.344 11.93 1 68.94 311 SER A O 1
ATOM 2473 N N . TYR A 1 312 ? 18.641 36.844 9.93 1 74.69 312 TYR A N 1
ATOM 2474 C CA . TYR A 1 312 ? 17.25 36.688 9.508 1 74.69 312 TYR A CA 1
ATOM 2475 C C . TYR A 1 312 ? 16.859 35.219 9.43 1 74.69 312 TYR A C 1
ATOM 2477 O O . TYR A 1 312 ? 15.703 34.875 9.672 1 74.69 312 TYR A O 1
ATOM 2485 N N . HIS A 1 313 ? 17.797 34.5 9.188 1 78.38 313 HIS A N 1
ATOM 2486 C CA . HIS A 1 313 ? 17.531 33.062 9.141 1 78.38 313 HIS A CA 1
ATOM 2487 C C . HIS A 1 313 ? 17.031 32.531 10.484 1 78.38 313 HIS A C 1
ATOM 2489 O O . HIS A 1 313 ? 16.062 31.781 10.555 1 78.38 313 HIS A O 1
ATOM 2495 N N . LEU A 1 314 ? 17.578 33 11.461 1 81.12 314 LEU A N 1
ATOM 2496 C CA . LEU A 1 314 ? 17.203 32.594 12.805 1 81.12 314 LEU A CA 1
ATOM 2497 C C . LEU A 1 314 ? 15.828 33.125 13.172 1 81.12 314 LEU A C 1
ATOM 2499 O O . LEU A 1 314 ? 15.062 32.469 13.875 1 81.12 314 LEU A O 1
ATOM 2503 N N . THR A 1 315 ? 15.641 34.312 12.711 1 84.31 315 THR A N 1
ATOM 2504 C CA . THR A 1 315 ? 14.336 34.906 12.961 1 84.31 315 THR A CA 1
ATOM 2505 C C . THR A 1 315 ? 13.227 34.094 12.328 1 84.31 315 THR A C 1
ATOM 2507 O O . THR A 1 315 ? 12.195 33.844 12.953 1 84.31 315 THR A O 1
ATOM 2510 N N . VAL A 1 316 ? 13.477 33.656 11.172 1 88.81 316 VAL A N 1
ATOM 2511 C CA . VAL A 1 316 ? 12.484 32.844 10.469 1 88.81 316 VAL A CA 1
ATOM 2512 C C . VAL A 1 316 ? 12.305 31.5 11.18 1 88.81 316 VAL A C 1
ATOM 2514 O O . VAL A 1 316 ? 11.18 31.016 11.32 1 88.81 316 VAL A O 1
ATOM 2517 N N . ILE A 1 317 ? 13.375 30.953 11.625 1 89.31 317 ILE A N 1
ATOM 2518 C CA . ILE A 1 317 ? 13.328 29.672 12.336 1 89.31 317 ILE A CA 1
ATOM 2519 C C . ILE A 1 317 ? 12.477 29.812 13.594 1 89.31 317 ILE A C 1
ATOM 2521 O O . ILE A 1 317 ? 11.594 29 13.844 1 89.31 317 ILE A O 1
ATOM 2525 N N . ARG A 1 318 ? 12.719 30.859 14.312 1 88.81 318 ARG A N 1
ATOM 2526 C CA . ARG A 1 318 ? 11.961 31.094 15.531 1 88.81 318 ARG A CA 1
ATOM 2527 C C . ARG A 1 318 ? 10.484 31.328 15.227 1 88.81 318 ARG A C 1
ATOM 2529 O O . ARG A 1 318 ? 9.617 30.828 15.945 1 88.81 318 ARG A O 1
ATOM 2536 N N . LEU A 1 319 ? 10.312 32.094 14.258 1 93.56 319 LEU A N 1
ATOM 2537 C CA . LEU A 1 319 ? 8.938 32.344 13.836 1 93.56 319 LEU A CA 1
ATOM 2538 C C . LEU A 1 319 ? 8.227 31.047 13.492 1 93.56 319 LEU A C 1
ATOM 2540 O O . LEU A 1 319 ? 7.086 30.828 13.914 1 93.56 319 LEU A O 1
ATOM 2544 N N . MET A 1 320 ? 8.859 30.234 12.781 1 94.88 320 MET A N 1
ATOM 2545 C CA . MET A 1 320 ? 8.25 28.984 12.344 1 94.88 320 MET A CA 1
ATOM 2546 C C . MET A 1 320 ? 7.984 28.062 13.531 1 94.88 320 MET A C 1
ATOM 2548 O O . MET A 1 320 ? 6.996 27.328 13.547 1 94.88 320 MET A O 1
ATOM 2552 N N . GLN A 1 321 ? 8.812 28.078 14.477 1 92.12 321 GLN A N 1
ATOM 2553 C CA . GLN A 1 321 ? 8.562 27.312 15.703 1 92.12 321 GLN A CA 1
ATOM 2554 C C . GLN A 1 321 ? 7.305 27.812 16.406 1 92.12 321 GLN A C 1
ATOM 2556 O O . GLN A 1 321 ? 6.523 27.016 16.938 1 92.12 321 GLN A O 1
ATOM 2561 N N . ASN A 1 322 ? 7.16 29.078 16.422 1 94.12 322 ASN A N 1
ATOM 2562 C CA . ASN A 1 322 ? 5.953 29.672 16.984 1 94.12 322 ASN A CA 1
ATOM 2563 C C . ASN A 1 322 ? 4.711 29.297 16.188 1 94.12 322 ASN A C 1
ATOM 2565 O O . ASN A 1 322 ? 3.658 29.016 16.766 1 94.12 322 ASN A O 1
ATOM 2569 N N . LEU A 1 323 ? 4.871 29.344 14.914 1 95.62 323 LEU A N 1
ATOM 2570 C CA . LEU A 1 323 ? 3.746 28.984 14.062 1 95.62 323 LEU A CA 1
ATOM 2571 C C . LEU A 1 323 ? 3.373 27.516 14.258 1 95.62 323 LEU A C 1
ATOM 2573 O O . LEU A 1 323 ? 2.191 27.172 14.234 1 95.62 323 LEU A O 1
ATOM 2577 N N . LYS A 1 324 ? 4.371 26.703 14.422 1 95.12 324 LYS A N 1
ATOM 2578 C CA . LYS A 1 324 ? 4.094 25.297 14.719 1 95.12 324 LYS A CA 1
ATOM 2579 C C . LYS A 1 324 ? 3.172 25.172 15.93 1 95.12 324 LYS A C 1
ATOM 2581 O O . LYS A 1 324 ? 2.195 24.406 15.891 1 95.12 324 LYS A O 1
ATOM 2586 N N . LYS A 1 325 ? 3.475 25.859 16.953 1 93.31 325 LYS A N 1
ATOM 2587 C CA . LYS A 1 325 ? 2.672 25.812 18.172 1 93.31 325 LYS A CA 1
ATOM 2588 C C . LYS A 1 325 ? 1.25 26.297 17.906 1 93.31 325 LYS A C 1
ATOM 2590 O O . LYS A 1 325 ? 0.289 25.734 18.438 1 93.31 325 LYS A O 1
ATOM 2595 N N . LYS A 1 326 ? 1.15 27.281 17.109 1 93.12 326 LYS A N 1
ATOM 2596 C CA . LYS A 1 326 ? -0.154 27.844 16.781 1 93.12 326 LYS A CA 1
ATOM 2597 C C . LYS A 1 326 ? -1.004 26.828 16.016 1 93.12 326 LYS A C 1
ATOM 2599 O O . LYS A 1 326 ? -2.23 26.812 16.141 1 93.12 326 LYS A O 1
ATOM 2604 N N . HIS A 1 327 ? -0.396 26.078 15.219 1 92.19 327 HIS A N 1
ATOM 2605 C CA . HIS A 1 327 ? -1.095 25.125 14.359 1 92.19 327 HIS A CA 1
ATOM 2606 C C . HIS A 1 327 ? -1.311 23.797 15.078 1 92.19 327 HIS A C 1
ATOM 2608 O O . HIS A 1 327 ? -2.057 22.938 14.594 1 92.19 327 HIS A O 1
ATOM 2614 N N . GLN A 1 328 ? -0.658 23.781 16.234 1 84 328 GLN A N 1
ATOM 2615 C CA . GLN A 1 328 ? -0.748 22.531 17 1 84 328 GLN A CA 1
ATOM 2616 C C . GLN A 1 328 ? -2.197 22.203 17.344 1 84 328 GLN A C 1
ATOM 2618 O O . GLN A 1 328 ? -2.955 23.078 17.766 1 84 328 GLN A O 1
ATOM 2623 N N . ASP A 1 329 ? -2.754 21.016 17.203 1 77.94 329 ASP A N 1
ATOM 2624 C CA . ASP A 1 329 ? -4.07 20.5 17.547 1 77.94 329 ASP A CA 1
ATOM 2625 C C . ASP A 1 329 ? -5.133 20.984 16.562 1 77.94 329 ASP A C 1
ATOM 2627 O O . ASP A 1 329 ? -6.328 20.938 16.859 1 77.94 329 ASP A O 1
ATOM 2631 N N . LYS A 1 330 ? -4.84 21.781 15.547 1 79.31 330 LYS A N 1
ATOM 2632 C CA . LYS A 1 330 ? -5.793 22.297 14.562 1 79.31 330 LYS A CA 1
ATOM 2633 C C . LYS A 1 330 ? -5.793 21.422 13.305 1 79.31 330 LYS A C 1
ATOM 2635 O O . LYS A 1 330 ? -6.426 21.781 12.312 1 79.31 330 LYS A O 1
ATOM 2640 N N . GLU A 1 331 ? -5.195 20.281 13.281 1 82.25 331 GLU A N 1
ATOM 2641 C CA . GLU A 1 331 ? -5.113 19.391 12.133 1 82.25 331 GLU A CA 1
ATOM 2642 C C . GLU A 1 331 ? -4.516 20.109 10.922 1 82.25 331 GLU A C 1
ATOM 2644 O O . GLU A 1 331 ? -4.988 19.938 9.797 1 82.25 331 GLU A O 1
ATOM 2649 N N . THR A 1 332 ? -3.701 21.141 11.156 1 92.06 332 THR A N 1
ATOM 2650 C CA . THR A 1 332 ? -2.994 21.859 10.102 1 92.06 332 THR A CA 1
ATOM 2651 C C . THR A 1 332 ? -1.484 21.781 10.312 1 92.06 332 THR A C 1
ATOM 2653 O O . THR A 1 332 ? -1.014 21.672 11.445 1 92.06 332 THR A O 1
ATOM 2656 N N . LEU A 1 333 ? -0.801 21.75 9.219 1 94.81 333 LEU A N 1
ATOM 2657 C CA . LEU A 1 333 ? 0.658 21.719 9.227 1 94.81 333 LEU A CA 1
ATOM 2658 C C . LEU A 1 333 ? 1.229 22.953 8.539 1 94.81 333 LEU A C 1
ATOM 2660 O O . LEU A 1 333 ? 0.613 23.5 7.617 1 94.81 333 LEU A O 1
ATOM 2664 N N . VAL A 1 334 ? 2.357 23.422 8.992 1 97.06 334 VAL A N 1
ATOM 2665 C CA . VAL A 1 334 ? 2.99 24.594 8.406 1 97.06 334 VAL A CA 1
ATOM 2666 C C . VAL A 1 334 ? 4.465 24.312 8.141 1 97.06 334 VAL A C 1
ATOM 2668 O O . VAL A 1 334 ? 5.148 23.703 8.969 1 97.06 334 VAL A O 1
ATOM 2671 N N . PHE A 1 335 ? 4.926 24.656 6.969 1 97.12 335 PHE A N 1
ATOM 2672 C CA . PHE A 1 335 ? 6.312 24.5 6.543 1 97.12 335 PHE A CA 1
ATOM 2673 C C . PHE A 1 335 ? 6.828 25.766 5.879 1 97.12 335 PHE A C 1
ATOM 2675 O O . PHE A 1 335 ? 6.047 26.562 5.348 1 97.12 335 PHE A O 1
ATOM 2682 N N . CYS A 1 336 ? 8.102 25.938 5.973 1 96.44 336 CYS A N 1
ATOM 2683 C CA . CYS A 1 336 ? 8.75 27.031 5.27 1 96.44 336 CYS A CA 1
ATOM 2684 C C . CYS A 1 336 ? 9.891 26.516 4.395 1 96.44 336 CYS A C 1
ATOM 2686 O O . CYS A 1 336 ? 10.711 25.719 4.844 1 96.44 336 CYS A O 1
ATOM 2688 N N . VAL A 1 337 ? 9.883 26.891 3.168 1 95.12 337 VAL A N 1
ATOM 2689 C CA . VAL A 1 337 ? 10.984 26.578 2.26 1 95.12 337 VAL A CA 1
ATOM 2690 C C . VAL A 1 337 ? 11.656 27.859 1.793 1 95.12 337 VAL A C 1
ATOM 2692 O O . VAL A 1 337 ? 10.984 28.797 1.354 1 95.12 337 VAL A O 1
ATOM 2695 N N . VAL A 1 338 ? 12.938 27.891 1.936 1 93 338 VAL A N 1
ATOM 2696 C CA . VAL A 1 338 ? 13.719 29.062 1.531 1 93 338 VAL A CA 1
ATOM 2697 C C . VAL A 1 338 ? 14.57 28.703 0.315 1 93 338 VAL A C 1
ATOM 2699 O O . VAL A 1 338 ? 15.203 27.656 0.277 1 93 338 VAL A O 1
ATOM 2702 N N . TYR A 1 339 ? 14.562 29.594 -0.643 1 91.25 339 TYR A N 1
ATOM 2703 C CA . TYR A 1 339 ? 15.383 29.391 -1.829 1 91.25 339 TYR A CA 1
ATOM 2704 C C . TYR A 1 339 ? 16.062 30.688 -2.25 1 91.25 339 TYR A C 1
ATOM 2706 O O . TYR A 1 339 ? 15.672 31.766 -1.815 1 91.25 339 TYR A O 1
ATOM 2714 N N . GLN A 1 340 ? 17.047 30.578 -3.064 1 88.25 340 GLN A N 1
ATOM 2715 C CA . GLN A 1 340 ? 17.891 31.719 -3.355 1 88.25 340 GLN A CA 1
ATOM 2716 C C . GLN A 1 340 ? 17.359 32.5 -4.555 1 88.25 340 GLN A C 1
ATOM 2718 O O . GLN A 1 340 ? 17.172 33.719 -4.473 1 88.25 340 GLN A O 1
ATOM 2723 N N . ASP A 1 341 ? 17.281 31.828 -5.684 1 87.5 341 ASP A N 1
ATOM 2724 C CA . ASP A 1 341 ? 16.844 32.531 -6.891 1 87.5 341 ASP A CA 1
ATOM 2725 C C . ASP A 1 341 ? 16.234 31.562 -7.895 1 87.5 341 ASP A C 1
ATOM 2727 O O . ASP A 1 341 ? 15.969 30.406 -7.57 1 87.5 341 ASP A O 1
ATOM 2731 N N . ASP A 1 342 ? 15.984 32.094 -9.086 1 86.56 342 ASP A N 1
ATOM 2732 C CA . ASP A 1 342 ? 15.219 31.359 -10.086 1 86.56 342 ASP A CA 1
ATOM 2733 C C . ASP A 1 342 ? 16.016 30.172 -10.625 1 86.56 342 ASP A C 1
ATOM 2735 O O . ASP A 1 342 ? 15.453 29.266 -11.234 1 86.56 342 ASP A O 1
ATOM 2739 N N . SER A 1 343 ? 17.25 30.141 -10.375 1 90.31 343 SER A N 1
ATOM 2740 C CA . SER A 1 343 ? 18.047 29 -10.812 1 90.31 343 SER A CA 1
ATOM 2741 C C . SER A 1 343 ? 17.703 27.75 -10.016 1 90.31 343 SER A C 1
ATOM 2743 O O . SER A 1 343 ? 18.016 26.641 -10.445 1 90.31 343 SER A O 1
ATOM 2745 N N . GLN A 1 344 ? 16.984 27.938 -8.953 1 91.5 344 GLN A N 1
ATOM 2746 C CA . GLN A 1 344 ? 16.656 26.828 -8.07 1 91.5 344 GLN A CA 1
ATOM 2747 C C . GLN A 1 344 ? 15.203 26.406 -8.234 1 91.5 344 GLN A C 1
ATOM 2749 O O . GLN A 1 344 ? 14.656 25.703 -7.379 1 91.5 344 GLN A O 1
ATOM 2754 N N . THR A 1 345 ? 14.578 26.812 -9.25 1 89.06 345 THR A N 1
ATOM 2755 C CA . THR A 1 345 ? 13.148 26.594 -9.422 1 89.06 345 THR A CA 1
ATOM 2756 C C . THR A 1 345 ? 12.82 25.109 -9.445 1 89.06 345 THR A C 1
ATOM 2758 O O . THR A 1 345 ? 11.836 24.672 -8.844 1 89.06 345 THR A O 1
ATOM 2761 N N . GLU A 1 346 ? 13.617 24.344 -10.148 1 90.69 346 GLU A N 1
ATOM 2762 C CA . GLU A 1 346 ? 13.383 22.906 -10.227 1 90.69 346 GLU A CA 1
ATOM 2763 C C . GLU A 1 346 ? 13.516 22.25 -8.859 1 90.69 346 GLU A C 1
ATOM 2765 O O . GLU A 1 346 ? 12.648 21.469 -8.453 1 90.69 346 GLU A O 1
ATOM 2770 N N . GLN A 1 347 ? 14.562 22.594 -8.164 1 91.94 347 GLN A N 1
ATOM 2771 C CA . GLN A 1 347 ? 14.789 22.047 -6.836 1 91.94 347 GLN A CA 1
ATOM 2772 C C . GLN A 1 347 ? 13.703 22.484 -5.859 1 91.94 347 GLN A C 1
ATOM 2774 O O . GLN A 1 347 ? 13.289 21.719 -4.992 1 91.94 347 GLN A O 1
ATOM 2779 N N . LEU A 1 348 ? 13.305 23.719 -6.039 1 92.94 348 LEU A N 1
ATOM 2780 C CA . LEU A 1 348 ? 12.234 24.25 -5.203 1 92.94 348 LEU A CA 1
ATOM 2781 C C . LEU A 1 348 ? 10.945 23.469 -5.406 1 92.94 348 LEU A C 1
ATOM 2783 O O . LEU A 1 348 ? 10.297 23.062 -4.438 1 92.94 348 LEU A O 1
ATOM 2787 N N . THR A 1 349 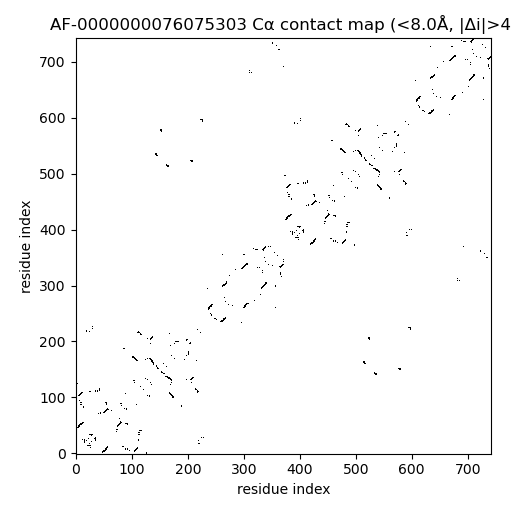? 10.617 23.25 -6.645 1 92.25 349 THR A N 1
ATOM 2788 C CA . THR A 1 349 ? 9.406 22.516 -6.977 1 92.25 349 THR A CA 1
ATOM 2789 C C . THR A 1 349 ? 9.461 21.109 -6.398 1 92.25 349 THR A C 1
ATOM 2791 O O . THR A 1 349 ? 8.477 20.609 -5.844 1 92.25 349 THR A O 1
ATOM 2794 N N . GLU A 1 350 ? 10.602 20.516 -6.465 1 92.69 350 GLU A N 1
ATOM 2795 C CA . GLU A 1 350 ? 10.773 19.172 -5.93 1 92.69 350 GLU A CA 1
ATOM 2796 C C . GLU A 1 350 ? 10.602 19.156 -4.414 1 92.69 350 GLU A C 1
ATOM 2798 O O . GLU A 1 350 ? 9.938 18.266 -3.869 1 92.69 350 GLU A O 1
ATOM 2803 N N . MET A 1 351 ? 11.18 20.109 -3.805 1 94.19 351 MET A N 1
ATOM 2804 C CA . MET A 1 351 ? 11.117 20.188 -2.348 1 94.19 351 MET A CA 1
ATOM 2805 C C . MET A 1 351 ? 9.68 20.406 -1.879 1 94.19 351 MET A C 1
ATOM 2807 O O . MET A 1 351 ? 9.188 19.688 -1.008 1 94.19 351 MET A O 1
ATOM 2811 N N . VAL A 1 352 ? 9.047 21.359 -2.496 1 93.5 352 VAL A N 1
ATOM 2812 C CA . VAL A 1 352 ? 7.672 21.672 -2.121 1 93.5 352 VAL A CA 1
ATOM 2813 C C . VAL A 1 352 ? 6.777 20.453 -2.369 1 93.5 352 VAL A C 1
ATOM 2815 O O . VAL A 1 352 ? 5.977 20.078 -1.507 1 93.5 352 VAL A O 1
ATOM 2818 N N . THR A 1 353 ? 6.953 19.844 -3.492 1 91.94 353 THR A N 1
ATOM 2819 C CA . THR A 1 353 ? 6.164 18.672 -3.842 1 91.94 353 THR A CA 1
ATOM 2820 C C . THR A 1 353 ? 6.379 17.562 -2.828 1 91.94 353 THR A C 1
ATOM 2822 O O . THR A 1 353 ? 5.422 16.922 -2.377 1 91.94 353 THR A O 1
ATOM 2825 N N . SER A 1 354 ? 7.602 17.344 -2.471 1 93.25 354 SER A N 1
ATOM 2826 C CA . SER A 1 354 ? 7.938 16.281 -1.535 1 93.25 354 SER A CA 1
ATOM 2827 C C . SER A 1 354 ? 7.352 16.547 -0.152 1 93.25 354 SER A C 1
ATOM 2829 O O . SER A 1 354 ? 6.762 15.656 0.463 1 93.25 354 SER A O 1
ATOM 2831 N N . VAL A 1 355 ? 7.504 17.75 0.332 1 94.12 355 VAL A N 1
ATOM 2832 C CA . VAL A 1 355 ? 7.031 18.109 1.663 1 94.12 355 VAL A CA 1
ATOM 2833 C C . VAL A 1 355 ? 5.512 18 1.723 1 94.12 355 VAL A C 1
ATOM 2835 O O . VAL A 1 355 ? 4.957 17.469 2.689 1 94.12 355 VAL A O 1
ATOM 2838 N N . VAL A 1 356 ? 4.875 18.469 0.676 1 91.12 356 VAL A N 1
ATOM 2839 C CA . VAL A 1 356 ? 3.418 18.422 0.61 1 91.12 356 VAL A CA 1
ATOM 2840 C C . VAL A 1 356 ? 2.953 16.969 0.546 1 91.12 356 VAL A C 1
ATOM 2842 O O . VAL A 1 356 ? 1.992 16.578 1.221 1 91.12 356 VAL A O 1
ATOM 2845 N N . TRP A 1 357 ? 3.648 16.203 -0.211 1 90.31 357 TRP A N 1
ATOM 2846 C CA . TRP A 1 357 ? 3.287 14.789 -0.361 1 90.31 357 TRP A CA 1
ATOM 2847 C C . TRP A 1 357 ? 3.43 14.047 0.963 1 90.31 357 TRP A C 1
ATOM 2849 O O . TRP A 1 357 ? 2.523 13.32 1.373 1 90.31 357 TRP A O 1
ATOM 2859 N N . ASN A 1 358 ? 4.52 14.234 1.597 1 90.88 358 ASN A N 1
ATOM 2860 C CA . ASN A 1 358 ? 4.793 13.5 2.824 1 90.88 358 ASN A CA 1
ATOM 2861 C C . ASN A 1 358 ? 3.883 13.945 3.963 1 90.88 358 ASN A C 1
ATOM 2863 O O . ASN A 1 358 ? 3.438 13.125 4.766 1 90.88 358 ASN A O 1
ATOM 2867 N N . ARG A 1 359 ? 3.65 15.266 4.023 1 90.25 359 ARG A N 1
ATOM 2868 C CA . ARG A 1 359 ? 2.779 15.836 5.047 1 90.25 359 ARG A CA 1
ATOM 2869 C C . ARG A 1 359 ? 3.113 15.273 6.426 1 90.25 359 ARG A C 1
ATOM 2871 O O . ARG A 1 359 ? 2.229 14.789 7.137 1 90.25 359 ARG A O 1
ATOM 2878 N N . ASP A 1 360 ? 4.348 15.273 6.777 1 92.5 360 ASP A N 1
ATOM 2879 C CA . ASP A 1 360 ? 4.828 14.727 8.047 1 92.5 360 ASP A CA 1
ATOM 2880 C C . ASP A 1 360 ? 4.59 15.711 9.188 1 92.5 360 ASP A C 1
ATOM 2882 O O . ASP A 1 360 ? 5.199 16.781 9.227 1 92.5 360 ASP A O 1
ATOM 2886 N N . PRO A 1 361 ? 3.756 15.367 10.125 1 92.62 361 PRO A N 1
ATOM 2887 C CA . PRO A 1 361 ? 3.486 16.297 11.219 1 92.62 361 PRO A CA 1
ATOM 2888 C C . PRO A 1 361 ? 4.723 16.578 12.078 1 92.62 361 PRO A C 1
ATOM 2890 O O . PRO A 1 361 ? 4.836 17.641 12.68 1 92.62 361 PRO A O 1
ATOM 2893 N N . VAL A 1 362 ? 5.629 15.664 12.102 1 92.81 362 VAL A N 1
ATOM 2894 C CA . VAL A 1 362 ? 6.836 15.812 12.898 1 92.81 362 VAL A CA 1
ATOM 2895 C C . VAL A 1 362 ? 7.703 16.938 12.328 1 92.81 362 VAL A C 1
ATOM 2897 O O . VAL A 1 362 ? 8.406 17.625 13.07 1 92.81 362 VAL A O 1
ATOM 2900 N N . LEU A 1 363 ? 7.586 17.172 11.055 1 94.94 363 LEU A N 1
ATOM 2901 C CA . LEU A 1 363 ? 8.422 18.172 10.398 1 94.94 363 LEU A CA 1
ATOM 2902 C C . LEU A 1 363 ? 7.699 19.5 10.305 1 94.94 363 LEU A C 1
ATOM 2904 O O . LEU A 1 363 ? 8.258 20.484 9.797 1 94.94 363 LEU A O 1
ATOM 2908 N N . SER A 1 364 ? 6.461 19.531 10.797 1 95.69 364 SER A N 1
ATOM 2909 C CA . SER A 1 364 ? 5.773 20.812 10.836 1 95.69 364 SER A CA 1
ATOM 2910 C C . SER A 1 364 ? 6.582 21.844 11.609 1 95.69 364 SER A C 1
ATOM 2912 O O . SER A 1 364 ? 7.152 21.531 12.656 1 95.69 364 SER A O 1
ATOM 2914 N N . GLY A 1 365 ? 6.668 23.031 11.086 1 96.06 365 GLY A N 1
ATOM 2915 C CA . GLY A 1 365 ? 7.398 24.109 11.734 1 96.06 365 GLY A CA 1
ATOM 2916 C C . GLY A 1 365 ? 8.836 24.234 11.258 1 96.06 365 GLY A C 1
ATOM 2917 O O . GLY A 1 365 ? 9.539 25.188 11.617 1 96.06 365 GLY A O 1
ATOM 2918 N N . GLN A 1 366 ? 9.281 23.312 10.422 1 95.31 366 GLN A N 1
ATOM 2919 C CA . GLN A 1 366 ? 10.664 23.312 9.945 1 95.31 366 GLN A CA 1
ATOM 2920 C C . GLN A 1 366 ? 10.867 24.359 8.852 1 95.31 366 GLN A C 1
ATOM 2922 O O . GLN A 1 366 ? 9.938 24.688 8.117 1 95.31 366 GLN A O 1
ATOM 2927 N N . VAL A 1 367 ? 12.07 24.906 8.836 1 94.19 367 VAL A N 1
ATOM 2928 C CA . VAL A 1 367 ? 12.555 25.703 7.719 1 94.19 367 VAL A CA 1
ATOM 2929 C C . VAL A 1 367 ? 13.5 24.875 6.852 1 94.19 367 VAL A C 1
ATOM 2931 O O . VAL A 1 367 ? 14.547 24.422 7.32 1 94.19 367 VAL A O 1
ATOM 2934 N N . LEU A 1 368 ? 13.102 24.641 5.676 1 95 368 LEU A N 1
ATOM 2935 C CA . LEU A 1 368 ? 13.875 23.828 4.75 1 95 368 LEU A CA 1
ATOM 2936 C C . LEU A 1 368 ? 14.562 24.688 3.699 1 95 368 LEU A C 1
ATOM 2938 O O . LEU A 1 368 ? 13.961 25.641 3.184 1 95 368 LEU A O 1
ATOM 2942 N N . LEU A 1 369 ? 15.758 24.344 3.42 1 93.19 369 LEU A N 1
ATOM 2943 C CA . LEU A 1 369 ? 16.562 25.141 2.496 1 93.19 369 LEU A CA 1
ATOM 2944 C C . LEU A 1 369 ? 16.781 24.391 1.183 1 93.19 369 LEU A C 1
ATOM 2946 O O . LEU A 1 369 ? 17.203 23.234 1.184 1 93.19 369 LEU A O 1
ATOM 2950 N N . VAL A 1 370 ? 16.5 25.094 0.108 1 91.75 370 VAL A N 1
ATOM 2951 C CA . VAL A 1 370 ? 16.734 24.516 -1.211 1 91.75 370 VAL A CA 1
ATOM 2952 C C . VAL A 1 370 ? 18.234 24.578 -1.529 1 91.75 370 VAL A C 1
ATOM 2954 O O . VAL A 1 370 ? 18.875 25.609 -1.304 1 91.75 370 VAL A O 1
ATOM 2957 N N . SER A 1 371 ? 18.844 23.438 -1.871 1 83.12 371 SER A N 1
ATOM 2958 C CA . SER A 1 371 ? 20.25 23.406 -2.24 1 83.12 371 SER A CA 1
ATOM 2959 C C . SER A 1 371 ? 20.484 22.531 -3.465 1 83.12 371 SER A C 1
ATOM 2961 O O . SER A 1 371 ? 19.688 21.625 -3.748 1 83.12 371 SER A O 1
ATOM 2963 N N . MET B 1 1 ? 17.078 -32.719 3.486 1 52.88 1 MET B N 1
ATOM 2964 C CA . MET B 1 1 ? 17.406 -32.812 2.066 1 52.88 1 MET B CA 1
ATOM 2965 C C . MET B 1 1 ? 17.969 -31.5 1.559 1 52.88 1 MET B C 1
ATOM 2967 O O . MET B 1 1 ? 17.438 -30.422 1.852 1 52.88 1 MET B O 1
ATOM 2971 N N . ASP B 1 2 ? 19.219 -31.469 1.082 1 76 2 ASP B N 1
ATOM 2972 C CA . ASP B 1 2 ? 20.031 -30.328 0.727 1 76 2 ASP B CA 1
ATOM 2973 C C . ASP B 1 2 ? 19.641 -29.766 -0.642 1 76 2 ASP B C 1
ATOM 2975 O O . ASP B 1 2 ? 19.438 -30.531 -1.59 1 76 2 ASP B O 1
ATOM 2979 N N . LEU B 1 3 ? 19.047 -28.656 -0.703 1 86.5 3 LEU B N 1
ATOM 2980 C CA . LEU B 1 3 ? 18.781 -27.969 -1.967 1 86.5 3 LEU B CA 1
ATOM 2981 C C . LEU B 1 3 ? 20.078 -27.594 -2.668 1 86.5 3 LEU B C 1
ATOM 2983 O O . LEU B 1 3 ? 20.969 -27 -2.057 1 86.5 3 LEU B O 1
ATOM 2987 N N . GLU B 1 4 ? 20.234 -28.391 -3.867 1 85.31 4 GLU B N 1
ATOM 2988 C CA . GLU B 1 4 ? 21.375 -28.047 -4.727 1 85.31 4 GLU B CA 1
ATOM 2989 C C . GLU B 1 4 ? 20.938 -27.906 -6.184 1 85.31 4 GLU B C 1
ATOM 2991 O O . GLU B 1 4 ? 20.031 -28.609 -6.637 1 85.31 4 GLU B O 1
ATOM 2996 N N . ASN B 1 5 ? 21.359 -26.922 -6.918 1 91.38 5 ASN B N 1
ATOM 2997 C CA . ASN B 1 5 ? 21.172 -26.766 -8.352 1 91.38 5 ASN B CA 1
ATOM 2998 C C . ASN B 1 5 ? 19.734 -26.344 -8.688 1 91.38 5 ASN B C 1
ATOM 3000 O O . ASN B 1 5 ? 19.125 -26.891 -9.602 1 91.38 5 ASN B O 1
ATOM 3004 N N . VAL B 1 6 ? 19.188 -25.531 -7.895 1 98.19 6 VAL B N 1
ATOM 3005 C CA . VAL B 1 6 ? 17.844 -25.016 -8.164 1 98.19 6 VAL B CA 1
ATOM 3006 C C . VAL B 1 6 ? 17.938 -23.828 -9.109 1 98.19 6 VAL B C 1
ATOM 3008 O O . VAL B 1 6 ? 18.797 -22.953 -8.953 1 98.19 6 VAL B O 1
ATOM 3011 N N . CYS B 1 7 ? 17.141 -23.859 -10.094 1 98.75 7 CYS B N 1
ATOM 3012 C CA . CYS B 1 7 ? 17.078 -22.734 -11.031 1 98.75 7 CYS B CA 1
ATOM 3013 C C . CYS B 1 7 ? 15.75 -22 -10.922 1 98.75 7 CYS B C 1
ATOM 3015 O O . CYS B 1 7 ? 14.773 -22.547 -10.406 1 98.75 7 CYS B O 1
ATOM 3017 N N . VAL B 1 8 ? 15.766 -20.766 -11.344 1 98.81 8 VAL B N 1
ATOM 3018 C CA . VAL B 1 8 ? 14.586 -19.906 -11.242 1 98.81 8 VAL B CA 1
ATOM 3019 C C . VAL B 1 8 ? 14.266 -19.312 -12.609 1 98.81 8 VAL B C 1
ATOM 3021 O O . VAL B 1 8 ? 15.172 -18.922 -13.359 1 98.81 8 VAL B O 1
ATOM 3024 N N . VAL B 1 9 ? 12.992 -19.266 -12.984 1 98.81 9 VAL B N 1
ATOM 3025 C CA . VAL B 1 9 ? 12.516 -18.562 -14.164 1 98.81 9 VAL B CA 1
ATOM 3026 C C . VAL B 1 9 ? 11.602 -17.406 -13.742 1 98.81 9 VAL B C 1
ATOM 3028 O O . VAL B 1 9 ? 10.609 -17.625 -13.039 1 98.81 9 VAL B O 1
ATOM 3031 N N . LEU B 1 10 ? 11.953 -16.203 -14.156 1 98.44 10 LEU B N 1
ATOM 3032 C CA . LEU B 1 10 ? 11.188 -14.992 -13.883 1 98.44 10 LEU B CA 1
ATOM 3033 C C . LEU B 1 10 ? 10.648 -14.383 -15.18 1 98.44 10 LEU B C 1
ATOM 3035 O O . LEU B 1 10 ? 11.367 -13.656 -15.867 1 98.44 10 LEU B O 1
ATOM 3039 N N . PRO B 1 11 ? 9.391 -14.672 -15.477 1 97 11 PRO B N 1
ATOM 3040 C CA . PRO B 1 11 ? 8.82 -14 -16.641 1 97 11 PRO B CA 1
ATOM 3041 C C . PRO B 1 11 ? 8.625 -12.5 -16.422 1 97 11 PRO B C 1
ATOM 3043 O O . PRO B 1 11 ? 7.941 -12.102 -15.484 1 97 11 PRO B O 1
ATOM 3046 N N . ALA B 1 12 ? 9.164 -11.68 -17.203 1 92.81 12 ALA B N 1
ATOM 3047 C CA . ALA B 1 12 ? 9.102 -10.227 -17.125 1 92.81 12 ALA B CA 1
ATOM 3048 C C . ALA B 1 12 ? 8.938 -9.594 -18.5 1 92.81 12 ALA B C 1
ATOM 3050 O O . ALA B 1 12 ? 9.508 -8.539 -18.781 1 92.81 12 ALA B O 1
ATOM 3051 N N . GLY B 1 13 ? 8.242 -10.281 -19.312 1 83.94 13 GLY B N 1
ATOM 3052 C CA . GLY B 1 13 ? 8.117 -9.828 -20.688 1 83.94 13 GLY B CA 1
ATOM 3053 C C . GLY B 1 13 ? 6.91 -8.938 -20.922 1 83.94 13 GLY B C 1
ATOM 3054 O O . GLY B 1 13 ? 6.746 -8.367 -22 1 83.94 13 GLY B O 1
ATOM 3055 N N . GLY B 1 14 ? 6.109 -8.82 -19.875 1 74.12 14 GLY B N 1
ATOM 3056 C CA . GLY B 1 14 ? 4.852 -8.109 -20.047 1 74.12 14 GLY B CA 1
ATOM 3057 C C . GLY B 1 14 ? 5.027 -6.609 -20.188 1 74.12 14 GLY B C 1
ATOM 3058 O O . GLY B 1 14 ? 5.953 -6.027 -19.625 1 74.12 14 GLY B O 1
ATOM 3059 N N . CYS B 1 15 ? 4.105 -5.957 -21.062 1 62.34 15 CYS B N 1
ATOM 3060 C CA . CYS B 1 15 ? 4.184 -4.535 -21.375 1 62.34 15 CYS B CA 1
ATOM 3061 C C . CYS B 1 15 ? 3.326 -3.723 -20.406 1 62.34 15 CYS B C 1
ATOM 3063 O O . CYS B 1 15 ? 3.342 -2.49 -20.438 1 62.34 15 CYS B O 1
ATOM 3065 N N . GLY B 1 16 ? 2.879 -4.223 -19.281 1 58.81 16 GLY B N 1
ATOM 3066 C CA . GLY B 1 16 ? 2.207 -3.521 -18.203 1 58.81 16 GLY B CA 1
ATOM 3067 C C . GLY B 1 16 ? 0.888 -2.9 -18.625 1 58.81 16 GLY B C 1
ATOM 3068 O O . GLY B 1 16 ? 0.585 -1.765 -18.25 1 58.81 16 GLY B O 1
ATOM 3069 N N . VAL B 1 17 ? -0.089 -3.531 -19.25 1 55.16 17 VAL B N 1
ATOM 3070 C CA . VAL B 1 17 ? -1.312 -2.941 -19.797 1 55.16 17 VAL B CA 1
ATOM 3071 C C . VAL B 1 17 ? -2.223 -2.512 -18.641 1 55.16 17 VAL B C 1
ATOM 3073 O O . VAL B 1 17 ? -2.941 -1.515 -18.75 1 55.16 17 VAL B O 1
ATOM 3076 N N . ARG B 1 18 ? -2.215 -3.074 -17.438 1 49.69 18 ARG B N 1
ATOM 3077 C CA . ARG B 1 18 ? -3.189 -2.842 -16.375 1 49.69 18 ARG B CA 1
ATOM 3078 C C . ARG B 1 18 ? -2.807 -1.629 -15.531 1 49.69 18 ARG B C 1
ATOM 3080 O O . ARG B 1 18 ? -3.643 -1.077 -14.812 1 49.69 18 ARG B O 1
ATOM 3087 N N . MET B 1 19 ? -1.604 -1.255 -15.25 1 54.72 19 MET B N 1
ATOM 3088 C CA . MET B 1 19 ? -1.188 -0.144 -14.398 1 54.72 19 MET B CA 1
ATOM 3089 C C . MET B 1 19 ? -1.27 1.18 -15.156 1 54.72 19 MET B C 1
ATOM 3091 O O . MET B 1 19 ? -1.117 2.248 -14.555 1 54.72 19 MET B O 1
ATOM 3095 N N . GLU B 1 20 ? -2.107 1.293 -16.141 1 58.22 20 GLU B N 1
ATOM 3096 C CA . GLU B 1 20 ? -2.188 2.547 -16.875 1 58.22 20 GLU B CA 1
ATOM 3097 C C . GLU B 1 20 ? -0.876 3.324 -16.797 1 58.22 20 GLU B C 1
ATOM 3099 O O . GLU B 1 20 ? -0.882 4.547 -16.656 1 58.22 20 GLU B O 1
ATOM 3104 N N . MET B 1 21 ? 0.235 2.625 -16.531 1 60.16 21 MET B N 1
ATOM 3105 C CA . MET B 1 21 ? 1.527 3.299 -16.453 1 60.16 21 MET B CA 1
ATOM 3106 C C . MET B 1 21 ? 2.289 3.176 -17.766 1 60.16 21 MET B C 1
ATOM 3108 O O . MET B 1 21 ? 2.084 2.221 -18.531 1 60.16 21 MET B O 1
ATOM 3112 N N . ASP B 1 22 ? 3.066 4.094 -18.078 1 67.94 22 ASP B N 1
ATOM 3113 C CA . ASP B 1 22 ? 3.881 4.141 -19.281 1 67.94 22 ASP B CA 1
ATOM 3114 C C . ASP B 1 22 ? 4.996 3.098 -19.234 1 67.94 22 ASP B C 1
ATOM 3116 O O . ASP B 1 22 ? 5.371 2.537 -20.266 1 67.94 22 ASP B O 1
ATOM 3120 N N . THR B 1 23 ? 5.41 2.754 -18.047 1 79.69 23 THR B N 1
ATOM 3121 C CA . THR B 1 23 ? 6.492 1.801 -17.812 1 79.69 23 THR B CA 1
ATOM 3122 C C . THR B 1 23 ? 5.941 0.456 -17.359 1 79.69 23 THR B C 1
ATOM 3124 O O . THR B 1 23 ? 5.031 0.405 -16.531 1 79.69 23 THR B O 1
ATOM 3127 N N . PRO B 1 24 ? 6.453 -0.556 -18.047 1 87.5 24 PRO B N 1
ATOM 3128 C CA . PRO B 1 24 ? 6.027 -1.866 -17.547 1 87.5 24 PRO B CA 1
ATOM 3129 C C . PRO B 1 24 ? 6.16 -1.994 -16.031 1 87.5 24 PRO B C 1
ATOM 3131 O O . PRO B 1 24 ? 7.098 -1.455 -15.438 1 87.5 24 PRO B O 1
ATOM 3134 N N . LYS B 1 25 ? 5.309 -2.76 -15.367 1 89.31 25 LYS B N 1
ATOM 3135 C CA . LYS B 1 25 ? 5.172 -2.814 -13.922 1 89.31 25 LYS B CA 1
ATOM 3136 C C . LYS B 1 25 ? 6.465 -3.281 -13.258 1 89.31 25 LYS B C 1
ATOM 3138 O O . LYS B 1 25 ? 6.84 -2.783 -12.195 1 89.31 25 LYS B O 1
ATOM 3143 N N . GLN B 1 26 ? 7.133 -4.238 -13.891 1 93.81 26 GLN B N 1
ATOM 3144 C CA . GLN B 1 26 ? 8.328 -4.812 -13.273 1 93.81 26 GLN B CA 1
ATOM 3145 C C . GLN B 1 26 ? 9.461 -3.791 -13.219 1 93.81 26 GLN B C 1
ATOM 3147 O O . GLN B 1 26 ? 10.438 -3.982 -12.492 1 93.81 26 GLN B O 1
ATOM 3152 N N . TYR B 1 27 ? 9.297 -2.682 -13.992 1 94.5 27 TYR B N 1
ATOM 3153 C CA . TYR B 1 27 ? 10.352 -1.672 -14.016 1 94.5 27 TYR B CA 1
ATOM 3154 C C . TYR B 1 27 ? 9.914 -0.411 -13.281 1 94.5 27 TYR B C 1
ATOM 3156 O O . TYR B 1 27 ? 10.656 0.571 -13.227 1 94.5 27 TYR B O 1
ATOM 3164 N N . CYS B 1 28 ? 8.711 -0.451 -12.773 1 92.81 28 CYS B N 1
ATOM 3165 C CA . CYS B 1 28 ? 8.281 0.674 -11.953 1 92.81 28 CYS B CA 1
ATOM 3166 C C . CYS B 1 28 ? 9.203 0.848 -10.75 1 92.81 28 CYS B C 1
ATOM 3168 O O . CYS B 1 28 ? 9.711 -0.134 -10.203 1 92.81 28 CYS B O 1
ATOM 3170 N N . LYS B 1 29 ? 9.312 2.068 -10.336 1 92.5 29 LYS B N 1
ATOM 3171 C CA . LYS B 1 29 ? 10.266 2.373 -9.273 1 92.5 29 LYS B CA 1
ATOM 3172 C C . LYS B 1 29 ? 9.633 2.17 -7.898 1 92.5 29 LYS B C 1
ATOM 3174 O O . LYS B 1 29 ? 8.5 2.594 -7.66 1 92.5 29 LYS B O 1
ATOM 3179 N N . VAL B 1 30 ? 10.289 1.472 -7.098 1 93.38 30 VAL B N 1
ATOM 3180 C CA . VAL B 1 30 ? 10.031 1.328 -5.672 1 93.38 30 VAL B CA 1
ATOM 3181 C C . VAL B 1 30 ? 11.234 1.82 -4.871 1 93.38 30 VAL B C 1
ATOM 3183 O O . VAL B 1 30 ? 12.312 1.23 -4.938 1 93.38 30 VAL B O 1
ATOM 3186 N N . LEU B 1 31 ? 11.031 2.877 -4.113 1 90.19 31 LEU B N 1
ATOM 3187 C CA . LEU B 1 31 ? 12.133 3.541 -3.432 1 90.19 31 LEU B CA 1
ATOM 3188 C C . LEU B 1 31 ? 13.297 3.781 -4.387 1 90.19 31 LEU B C 1
ATOM 3190 O O . LEU B 1 31 ? 14.438 3.414 -4.086 1 90.19 31 LEU B O 1
ATOM 3194 N N . ASN B 1 32 ? 13.008 4.215 -5.551 1 87.62 32 ASN B N 1
ATOM 3195 C CA . ASN B 1 32 ? 13.891 4.742 -6.582 1 87.62 32 ASN B CA 1
ATOM 3196 C C . ASN B 1 32 ? 14.664 3.625 -7.277 1 87.62 32 ASN B C 1
ATOM 3198 O O . ASN B 1 32 ? 15.695 3.877 -7.91 1 87.62 32 ASN B O 1
ATOM 3202 N N . ARG B 1 33 ? 14.266 2.443 -7.184 1 92.25 33 ARG B N 1
ATOM 3203 C CA . ARG B 1 33 ? 14.852 1.308 -7.891 1 92.25 33 ARG B CA 1
ATOM 3204 C C . ARG B 1 33 ? 13.781 0.483 -8.594 1 92.25 33 ARG B C 1
ATOM 3206 O O . ARG B 1 33 ? 12.648 0.379 -8.102 1 92.25 33 ARG B O 1
ATOM 3213 N N . PRO B 1 34 ? 14.18 -0.034 -9.734 1 94.75 34 PRO B N 1
ATOM 3214 C CA . PRO B 1 34 ? 13.188 -0.864 -10.422 1 94.75 34 PRO B CA 1
ATOM 3215 C C . PRO B 1 34 ? 12.727 -2.055 -9.586 1 94.75 34 PRO B C 1
ATOM 3217 O O . PRO B 1 34 ? 13.555 -2.707 -8.938 1 94.75 34 PRO B O 1
ATOM 3220 N N . LEU B 1 35 ? 11.477 -2.35 -9.625 1 95.88 35 LEU B N 1
ATOM 3221 C CA . LEU B 1 35 ? 10.836 -3.371 -8.812 1 95.88 35 LEU B CA 1
ATOM 3222 C C . LEU B 1 35 ? 11.5 -4.727 -9.008 1 95.88 35 LEU B C 1
ATOM 3224 O O . LEU B 1 35 ? 11.703 -5.469 -8.039 1 95.88 35 LEU B O 1
ATOM 3228 N N . ILE B 1 36 ? 11.914 -5.051 -10.203 1 96.88 36 ILE B N 1
ATOM 3229 C CA . ILE B 1 36 ? 12.398 -6.379 -10.547 1 96.88 36 ILE B CA 1
ATOM 3230 C C . ILE B 1 36 ? 13.711 -6.652 -9.812 1 96.88 36 ILE B C 1
ATOM 3232 O O . ILE B 1 36 ? 14.086 -7.812 -9.609 1 96.88 36 ILE B O 1
ATOM 3236 N N . LEU B 1 37 ? 14.422 -5.629 -9.453 1 95.62 37 LEU B N 1
ATOM 3237 C CA . LEU B 1 37 ? 15.68 -5.77 -8.727 1 95.62 37 LEU B CA 1
ATOM 3238 C C . LEU B 1 37 ? 15.469 -6.504 -7.406 1 95.62 37 LEU B C 1
ATOM 3240 O O . LEU B 1 37 ? 16.25 -7.379 -7.043 1 95.62 37 LEU B O 1
ATOM 3244 N N . TYR B 1 38 ? 14.422 -6.141 -6.766 1 95.12 38 TYR B N 1
ATOM 3245 C CA . TYR B 1 38 ? 14.117 -6.742 -5.469 1 95.12 38 TYR B CA 1
ATOM 3246 C C . TYR B 1 38 ? 13.797 -8.227 -5.621 1 95.12 38 TYR B C 1
ATOM 3248 O O . TYR B 1 38 ? 14.219 -9.047 -4.801 1 95.12 38 TYR B O 1
ATOM 3256 N N . THR B 1 39 ? 13.055 -8.562 -6.637 1 97.12 39 THR B N 1
ATOM 3257 C CA . THR B 1 39 ? 12.688 -9.953 -6.887 1 97.12 39 THR B CA 1
ATOM 3258 C C . THR B 1 39 ? 13.93 -10.789 -7.203 1 97.12 39 THR B C 1
ATOM 3260 O O . THR B 1 39 ? 14.117 -11.867 -6.645 1 97.12 39 THR B O 1
ATOM 3263 N N . ILE B 1 40 ? 14.773 -10.258 -8.086 1 97.38 40 ILE B N 1
ATOM 3264 C CA . ILE B 1 40 ? 16 -10.961 -8.438 1 97.38 40 ILE B CA 1
ATOM 3265 C C . ILE B 1 40 ? 16.844 -11.172 -7.184 1 97.38 40 ILE B C 1
ATOM 3267 O O . ILE B 1 40 ? 17.359 -12.273 -6.949 1 97.38 40 ILE B O 1
ATOM 3271 N N . HIS B 1 41 ? 16.953 -10.164 -6.371 1 94.69 41 HIS B N 1
ATOM 3272 C CA . HIS B 1 41 ? 17.766 -10.227 -5.16 1 94.69 41 HIS B CA 1
ATOM 3273 C C . HIS B 1 41 ? 17.266 -11.312 -4.215 1 94.69 41 HIS B C 1
ATOM 3275 O O . HIS B 1 41 ? 18.062 -12.008 -3.58 1 94.69 41 HIS B O 1
ATOM 3281 N N . SER B 1 42 ? 15.992 -11.477 -4.121 1 94.5 42 SER B N 1
ATOM 3282 C CA . SER B 1 42 ? 15.391 -12.445 -3.203 1 94.5 42 SER B CA 1
ATOM 3283 C C . SER B 1 42 ? 15.859 -13.859 -3.512 1 94.5 42 SER B C 1
ATOM 3285 O O . SER B 1 42 ? 15.984 -14.688 -2.609 1 94.5 42 SER B O 1
ATOM 3287 N N . PHE B 1 43 ? 16.172 -14.109 -4.734 1 96.94 43 PHE B N 1
ATOM 3288 C CA . PHE B 1 43 ? 16.641 -15.43 -5.133 1 96.94 43 PHE B CA 1
ATOM 3289 C C . PHE B 1 43 ? 18.156 -15.461 -5.199 1 96.94 43 PHE B C 1
ATOM 3291 O O . PHE B 1 43 ? 18.781 -16.453 -4.801 1 96.94 43 PHE B O 1
ATOM 3298 N N . HIS B 1 44 ? 18.75 -14.383 -5.676 1 95.69 44 HIS B N 1
ATOM 3299 C CA . HIS B 1 44 ? 20.203 -14.297 -5.895 1 95.69 44 HIS B CA 1
ATOM 3300 C C . HIS B 1 44 ? 20.969 -14.492 -4.594 1 95.69 44 HIS B C 1
ATOM 3302 O O . HIS B 1 44 ? 22.047 -15.094 -4.59 1 95.69 44 HIS B O 1
ATOM 3308 N N . ARG B 1 45 ? 20.453 -14.078 -3.531 1 91.06 45 ARG B N 1
ATOM 3309 C CA . ARG B 1 45 ? 21.141 -14.117 -2.246 1 91.06 45 ARG B CA 1
ATOM 3310 C C . ARG B 1 45 ? 21.203 -15.539 -1.697 1 91.06 45 ARG B C 1
ATOM 3312 O O . ARG B 1 45 ? 21.938 -15.812 -0.746 1 91.06 45 ARG B O 1
ATOM 3319 N N . LEU B 1 46 ? 20.391 -16.438 -2.236 1 93.81 46 LEU B N 1
ATOM 3320 C CA . LEU B 1 46 ? 20.359 -17.828 -1.767 1 93.81 46 LEU B CA 1
ATOM 3321 C C . LEU B 1 46 ? 21.484 -18.641 -2.408 1 93.81 46 LEU B C 1
ATOM 3323 O O . LEU B 1 46 ? 21.547 -18.75 -3.635 1 93.81 46 LEU B O 1
ATOM 3327 N N . SER B 1 47 ? 22.25 -19.234 -1.601 1 93.69 47 SER B N 1
ATOM 3328 C CA . SER B 1 47 ? 23.453 -19.891 -2.074 1 93.69 47 SER B CA 1
ATOM 3329 C C . SER B 1 47 ? 23.125 -21.109 -2.92 1 93.69 47 SER B C 1
ATOM 3331 O O . SER B 1 47 ? 23.891 -21.5 -3.805 1 93.69 47 SER B O 1
ATOM 3333 N N . TRP B 1 48 ? 21.984 -21.688 -2.688 1 96 48 TRP B N 1
ATOM 3334 C CA . TRP B 1 48 ? 21.656 -22.938 -3.365 1 96 48 TRP B CA 1
ATOM 3335 C C . TRP B 1 48 ? 20.922 -22.672 -4.68 1 96 48 TRP B C 1
ATOM 3337 O O . TRP B 1 48 ? 20.562 -23.609 -5.395 1 96 48 TRP B O 1
ATOM 3347 N N . ILE B 1 49 ? 20.734 -21.453 -5.035 1 97.62 49 ILE B N 1
ATOM 3348 C CA . ILE B 1 49 ? 20.234 -21.094 -6.355 1 97.62 49 ILE B CA 1
ATOM 3349 C C . ILE B 1 49 ? 21.391 -21.062 -7.352 1 97.62 49 ILE B C 1
ATOM 3351 O O . ILE B 1 49 ? 22.359 -20.328 -7.16 1 97.62 49 ILE B O 1
ATOM 3355 N N . LYS B 1 50 ? 21.219 -21.812 -8.375 1 97.5 50 LYS B N 1
ATOM 3356 C CA . LYS B 1 50 ? 22.281 -21.953 -9.359 1 97.5 50 LYS B CA 1
ATOM 3357 C C . LYS B 1 50 ? 22.188 -20.875 -10.438 1 97.5 50 LYS B C 1
ATOM 3359 O O . LYS B 1 50 ? 23.203 -20.297 -10.836 1 97.5 50 LYS B O 1
ATOM 3364 N N . MET B 1 51 ? 21.016 -20.672 -10.906 1 98.19 51 MET B N 1
ATOM 3365 C CA . MET B 1 51 ? 20.812 -19.75 -12.008 1 98.19 51 MET B CA 1
ATOM 3366 C C . MET B 1 51 ? 19.406 -19.141 -11.945 1 98.19 51 MET B C 1
ATOM 3368 O O . MET B 1 51 ? 18.453 -19.812 -11.562 1 98.19 51 MET B O 1
ATOM 3372 N N . ILE B 1 52 ? 19.344 -17.891 -12.336 1 98.75 52 ILE B N 1
ATOM 3373 C CA . ILE B 1 52 ? 18.078 -17.156 -12.469 1 98.75 52 ILE B CA 1
ATOM 3374 C C . ILE B 1 52 ? 17.891 -16.703 -13.906 1 98.75 52 ILE B C 1
ATOM 3376 O O . ILE B 1 52 ? 18.656 -15.859 -14.398 1 98.75 52 ILE B O 1
ATOM 3380 N N . VAL B 1 53 ? 16.922 -17.25 -14.578 1 98.81 53 VAL B N 1
ATOM 3381 C CA . VAL B 1 53 ? 16.609 -16.812 -15.938 1 98.81 53 VAL B CA 1
ATOM 3382 C C . VAL B 1 53 ? 15.531 -15.742 -15.898 1 98.81 53 VAL B C 1
ATOM 3384 O O . VAL B 1 53 ? 14.406 -15.992 -15.453 1 98.81 53 VAL B O 1
ATOM 3387 N N . VAL B 1 54 ? 15.875 -14.57 -16.344 1 98.69 54 VAL B N 1
ATOM 3388 C CA . VAL B 1 54 ? 14.914 -13.477 -16.453 1 98.69 54 VAL B CA 1
ATOM 3389 C C . VAL B 1 54 ? 14.5 -13.281 -17.906 1 98.69 54 VAL B C 1
ATOM 3391 O O . VAL B 1 54 ? 15.344 -13.047 -18.781 1 98.69 54 VAL B O 1
ATOM 3394 N N . VAL B 1 55 ? 13.211 -13.406 -18.156 1 98.19 55 VAL B N 1
ATOM 3395 C CA . VAL B 1 55 ? 12.672 -13.297 -19.516 1 98.19 55 VAL B CA 1
ATOM 3396 C C . VAL B 1 55 ? 12.133 -11.883 -19.734 1 98.19 55 VAL B C 1
ATOM 3398 O O . VAL B 1 55 ? 11.164 -11.469 -19.109 1 98.19 55 VAL B O 1
ATOM 3401 N N . VAL B 1 56 ? 12.695 -11.172 -20.641 1 96.56 56 VAL B N 1
ATOM 3402 C CA . VAL B 1 56 ? 12.375 -9.758 -20.797 1 96.56 56 VAL B CA 1
ATOM 3403 C C . VAL B 1 56 ? 12.039 -9.453 -22.25 1 96.56 56 VAL B C 1
ATOM 3405 O O . VAL B 1 56 ? 12.414 -10.211 -23.156 1 96.56 56 VAL B O 1
ATOM 3408 N N . ASP B 1 57 ? 11.266 -8.375 -22.391 1 94.06 57 ASP B N 1
ATOM 3409 C CA . ASP B 1 57 ? 11.078 -7.855 -23.734 1 94.06 57 ASP B CA 1
ATOM 3410 C C . ASP B 1 57 ? 12.406 -7.402 -24.344 1 94.06 57 ASP B C 1
ATOM 3412 O O . ASP B 1 57 ? 13.258 -6.852 -23.641 1 94.06 57 ASP B O 1
ATOM 3416 N N . VAL B 1 58 ? 12.492 -7.523 -25.609 1 94 58 VAL B N 1
ATOM 3417 C CA . VAL B 1 58 ? 13.734 -7.234 -26.312 1 94 58 VAL B CA 1
ATOM 3418 C C . VAL B 1 58 ? 14.133 -5.777 -26.094 1 94 58 VAL B C 1
ATOM 3420 O O . VAL B 1 58 ? 15.32 -5.457 -26 1 94 58 VAL B O 1
ATOM 3423 N N . SER B 1 59 ? 13.18 -4.887 -25.969 1 92.81 59 SER B N 1
ATOM 3424 C CA . SER B 1 59 ? 13.438 -3.457 -25.812 1 92.81 59 SER B CA 1
ATOM 3425 C C . SER B 1 59 ? 14.094 -3.145 -24.484 1 92.81 59 SER B C 1
ATOM 3427 O O . SER B 1 59 ? 14.633 -2.053 -24.281 1 92.81 59 SER B O 1
ATOM 3429 N N . TYR B 1 60 ? 14.133 -4.129 -23.578 1 94.25 60 TYR B N 1
ATOM 3430 C CA . TYR B 1 60 ? 14.641 -3.846 -22.25 1 94.25 60 TYR B CA 1
ATOM 3431 C C . TYR B 1 60 ? 15.898 -4.66 -21.953 1 94.25 60 TYR B C 1
ATOM 3433 O O . TYR B 1 60 ? 16.391 -4.672 -20.828 1 94.25 60 TYR B O 1
ATOM 3441 N N . LEU B 1 61 ? 16.438 -5.344 -22.938 1 96.06 61 LEU B N 1
ATOM 3442 C CA . LEU B 1 61 ? 17.609 -6.188 -22.75 1 96.06 61 LEU B CA 1
ATOM 3443 C C . LEU B 1 61 ? 18.812 -5.363 -22.266 1 96.06 61 LEU B C 1
ATOM 3445 O O . LEU B 1 61 ? 19.469 -5.723 -21.297 1 96.06 61 LEU B O 1
ATOM 3449 N N . GLU B 1 62 ? 19.016 -4.293 -22.906 1 96.56 62 GLU B N 1
ATOM 3450 C CA . GLU B 1 62 ? 20.141 -3.441 -22.547 1 96.56 62 GLU B CA 1
ATOM 3451 C C . GLU B 1 62 ? 19.969 -2.844 -21.156 1 96.56 62 GLU B C 1
ATOM 3453 O O . GLU B 1 62 ? 20.906 -2.814 -20.359 1 96.56 62 GLU B O 1
ATOM 3458 N N . PHE B 1 63 ? 18.797 -2.395 -20.953 1 95.69 63 PHE B N 1
ATOM 3459 C CA . PHE B 1 63 ? 18.469 -1.84 -19.656 1 95.69 63 PHE B CA 1
ATOM 3460 C C . PHE B 1 63 ? 18.75 -2.852 -18.547 1 95.69 63 PHE B C 1
ATOM 3462 O O . PHE B 1 63 ? 19.406 -2.529 -17.547 1 95.69 63 PHE B O 1
ATOM 3469 N N . MET B 1 64 ? 18.312 -4.047 -18.75 1 96.75 64 MET B N 1
ATOM 3470 C CA . MET B 1 64 ? 18.469 -5.105 -17.766 1 96.75 64 MET B CA 1
ATOM 3471 C C . MET B 1 64 ? 19.938 -5.5 -17.609 1 96.75 64 MET B C 1
ATOM 3473 O O . MET B 1 64 ? 20.406 -5.738 -16.5 1 96.75 64 MET B O 1
ATOM 3477 N N . GLN B 1 65 ? 20.625 -5.555 -18.672 1 97.5 65 GLN B N 1
ATOM 3478 C CA . GLN B 1 65 ? 22.031 -5.883 -18.609 1 97.5 65 GLN B CA 1
ATOM 3479 C C . GLN B 1 65 ? 22.797 -4.871 -17.75 1 97.5 65 GLN B C 1
ATOM 3481 O O . GLN B 1 65 ? 23.656 -5.25 -16.953 1 97.5 65 GLN B O 1
ATOM 3486 N N . ASN B 1 66 ? 22.5 -3.658 -17.922 1 96.38 66 ASN B N 1
ATOM 3487 C CA . ASN B 1 66 ? 23.125 -2.604 -17.141 1 96.38 66 ASN B CA 1
ATOM 3488 C C . ASN B 1 66 ? 22.812 -2.744 -15.656 1 96.38 66 ASN B C 1
ATOM 3490 O O . ASN B 1 66 ? 23.672 -2.549 -14.805 1 96.38 66 ASN B O 1
ATOM 3494 N N . LEU B 1 67 ? 21.625 -3.051 -15.438 1 94.06 67 LEU B N 1
ATOM 3495 C CA . LEU B 1 67 ? 21.188 -3.232 -14.055 1 94.06 67 LEU B CA 1
ATOM 3496 C C . LEU B 1 67 ? 21.938 -4.387 -13.398 1 94.06 67 LEU B C 1
ATOM 3498 O O . LEU B 1 67 ? 22.406 -4.262 -12.266 1 94.06 67 LEU B O 1
ATOM 3502 N N . LEU B 1 68 ? 22.062 -5.488 -14.117 1 95.94 68 LEU B N 1
ATOM 3503 C CA . LEU B 1 68 ? 22.719 -6.676 -13.578 1 95.94 68 LEU B CA 1
ATOM 3504 C C . LEU B 1 68 ? 24.188 -6.395 -13.289 1 95.94 68 LEU B C 1
ATOM 3506 O O . LEU B 1 68 ? 24.734 -6.875 -12.297 1 95.94 68 LEU B O 1
ATOM 3510 N N . THR B 1 69 ? 24.75 -5.629 -14.133 1 94.62 69 THR B N 1
ATOM 3511 C CA . THR B 1 69 ? 26.156 -5.258 -13.945 1 94.62 69 THR B CA 1
ATOM 3512 C C . THR B 1 69 ? 26.312 -4.344 -12.734 1 94.62 69 THR B C 1
ATOM 3514 O O . THR B 1 69 ? 27.188 -4.574 -11.883 1 94.62 69 THR B O 1
ATOM 3517 N N . LYS B 1 70 ? 25.469 -3.445 -12.625 1 89.56 70 LYS B N 1
ATOM 3518 C CA . LYS B 1 70 ? 25.531 -2.459 -11.547 1 89.56 70 LYS B CA 1
ATOM 3519 C C . LYS B 1 70 ? 25.406 -3.125 -10.18 1 89.56 70 LYS B C 1
ATOM 3521 O O . LYS B 1 70 ? 26.125 -2.779 -9.242 1 89.56 70 LYS B O 1
ATOM 3526 N N . TYR B 1 71 ? 24.562 -4.066 -10.102 1 90.56 71 TYR B N 1
ATOM 3527 C CA . TYR B 1 71 ? 24.25 -4.648 -8.797 1 90.56 71 TYR B CA 1
ATOM 3528 C C . TYR B 1 71 ? 24.953 -5.992 -8.625 1 90.56 71 TYR B C 1
ATOM 3530 O O . TYR B 1 71 ? 24.688 -6.719 -7.664 1 90.56 71 TYR B O 1
ATOM 3538 N N . LYS B 1 72 ? 25.734 -6.41 -9.578 1 91.38 72 LYS B N 1
ATOM 3539 C CA . LYS B 1 72 ? 26.594 -7.586 -9.531 1 91.38 72 LYS B CA 1
ATOM 3540 C C . LYS B 1 72 ? 25.781 -8.867 -9.352 1 91.38 72 LYS B C 1
ATOM 3542 O O . LYS B 1 72 ? 26.094 -9.695 -8.5 1 91.38 72 LYS B O 1
ATOM 3547 N N . PHE B 1 73 ? 24.75 -8.938 -10.07 1 95 73 PHE B N 1
ATOM 3548 C CA . PHE B 1 73 ? 23.969 -10.164 -10.133 1 95 73 PHE B CA 1
ATOM 3549 C C . PHE B 1 73 ? 24.609 -11.18 -11.07 1 95 73 PHE B C 1
ATOM 3551 O O . PHE B 1 73 ? 24.328 -11.188 -12.273 1 95 73 PHE B O 1
ATOM 3558 N N . THR B 1 74 ? 25.281 -12.117 -10.5 1 95.38 74 THR B N 1
ATOM 3559 C CA . THR B 1 74 ? 26.188 -12.961 -11.281 1 95.38 74 THR B CA 1
ATOM 3560 C C . THR B 1 74 ? 25.484 -14.258 -11.68 1 95.38 74 THR B C 1
ATOM 3562 O O . THR B 1 74 ? 25.969 -14.992 -12.547 1 95.38 74 THR B O 1
ATOM 3565 N N . LYS B 1 75 ? 24.375 -14.531 -11.125 1 97.19 75 LYS B N 1
ATOM 3566 C CA . LYS B 1 75 ? 23.688 -15.789 -11.406 1 97.19 75 LYS B CA 1
ATOM 3567 C C . LYS B 1 75 ? 22.578 -15.594 -12.43 1 97.19 75 LYS B C 1
ATOM 3569 O O . LYS B 1 75 ? 21.734 -16.484 -12.625 1 97.19 75 LYS B O 1
ATOM 3574 N N . VAL B 1 76 ? 22.516 -14.445 -13.086 1 98.44 76 VAL B N 1
ATOM 3575 C CA . VAL B 1 76 ? 21.312 -14.109 -13.859 1 98.44 76 VAL B CA 1
ATOM 3576 C C . VAL B 1 76 ? 21.609 -14.273 -15.352 1 98.44 76 VAL B C 1
ATOM 3578 O O . VAL B 1 76 ? 22.656 -13.844 -15.836 1 98.44 76 VAL B O 1
ATOM 3581 N N . LYS B 1 77 ? 20.75 -14.922 -16.047 1 98.31 77 LYS B N 1
ATOM 3582 C CA . LYS B 1 77 ? 20.75 -15.023 -17.5 1 98.31 77 LYS B CA 1
ATOM 3583 C C . LYS B 1 77 ? 19.516 -14.336 -18.094 1 98.31 77 LYS B C 1
ATOM 3585 O O . LYS B 1 77 ? 18.391 -14.578 -17.656 1 98.31 77 LYS B O 1
ATOM 3590 N N . LEU B 1 78 ? 19.719 -13.5 -19.125 1 98.25 78 LEU B N 1
ATOM 3591 C CA . LEU B 1 78 ? 18.625 -12.82 -19.797 1 98.25 78 LEU B CA 1
ATOM 3592 C C . LEU B 1 78 ? 18.188 -13.57 -21.047 1 98.25 78 LEU B C 1
ATOM 3594 O O . LEU B 1 78 ? 19.031 -14.062 -21.812 1 98.25 78 LEU B O 1
ATOM 3598 N N . VAL B 1 79 ? 16.891 -13.688 -21.172 1 97.75 79 VAL B N 1
ATOM 3599 C CA . VAL B 1 79 ? 16.297 -14.305 -22.344 1 97.75 79 VAL B CA 1
ATOM 3600 C C . VAL B 1 79 ? 15.156 -13.422 -22.875 1 97.75 79 VAL B C 1
ATOM 3602 O O . VAL B 1 79 ? 14.516 -12.703 -22.109 1 97.75 79 VAL B O 1
ATOM 3605 N N . THR B 1 80 ? 14.883 -13.469 -24.141 1 96.5 80 THR B N 1
ATOM 3606 C CA . THR B 1 80 ? 13.82 -12.672 -24.734 1 96.5 80 THR B CA 1
ATOM 3607 C C . THR B 1 80 ? 12.461 -13.352 -24.562 1 96.5 80 THR B C 1
ATOM 3609 O O . THR B 1 80 ? 12.344 -14.57 -24.734 1 96.5 80 THR B O 1
ATOM 3612 N N . GLY B 1 81 ? 11.547 -12.445 -24.266 1 93.94 81 GLY B N 1
ATOM 3613 C CA . GLY B 1 81 ? 10.203 -12.953 -24.016 1 93.94 81 GLY B CA 1
ATOM 3614 C C . GLY B 1 81 ? 9.359 -13.023 -25.281 1 93.94 81 GLY B C 1
ATOM 3615 O O . GLY B 1 81 ? 9.844 -12.766 -26.375 1 93.94 81 GLY B O 1
ATOM 3616 N N . SER B 1 82 ? 8.117 -13.531 -25.047 1 91.88 82 SER B N 1
ATOM 3617 C CA . SER B 1 82 ? 7.102 -13.68 -26.078 1 91.88 82 SER B CA 1
ATOM 3618 C C . SER B 1 82 ? 5.82 -12.945 -25.703 1 91.88 82 SER B C 1
ATOM 3620 O O . SER B 1 82 ? 5.742 -12.32 -24.641 1 91.88 82 SER B O 1
ATOM 3622 N N . PRO B 1 83 ? 4.852 -12.953 -26.531 1 87.94 83 PRO B N 1
ATOM 3623 C CA . PRO B 1 83 ? 3.666 -12.117 -26.344 1 87.94 83 PRO B CA 1
ATOM 3624 C C . PRO B 1 83 ? 2.816 -12.555 -25.156 1 87.94 83 PRO B C 1
ATOM 3626 O O . PRO B 1 83 ? 2.086 -11.742 -24.578 1 87.94 83 PRO B O 1
ATOM 3629 N N . THR B 1 84 ? 2.902 -13.82 -24.875 1 91.94 84 THR B N 1
ATOM 3630 C CA . THR B 1 84 ? 2.053 -14.281 -23.781 1 91.94 84 THR B CA 1
ATOM 3631 C C . THR B 1 84 ? 2.898 -14.789 -22.625 1 91.94 84 THR B C 1
ATOM 3633 O O . THR B 1 84 ? 4.074 -15.117 -22.797 1 91.94 84 THR B O 1
ATOM 3636 N N . ARG B 1 85 ? 2.27 -14.906 -21.516 1 91.69 85 ARG B N 1
ATOM 3637 C CA . ARG B 1 85 ? 2.953 -15.289 -20.281 1 91.69 85 ARG B CA 1
ATOM 3638 C C . ARG B 1 85 ? 3.521 -16.703 -20.391 1 91.69 85 ARG B C 1
ATOM 3640 O O . ARG B 1 85 ? 4.703 -16.922 -20.109 1 91.69 85 ARG B O 1
ATOM 3647 N N . HIS B 1 86 ? 2.75 -17.656 -20.812 1 95.75 86 HIS B N 1
ATOM 3648 C CA . HIS B 1 86 ? 3.191 -19.047 -20.859 1 95.75 86 HIS B CA 1
ATOM 3649 C C . HIS B 1 86 ? 4.289 -19.234 -21.906 1 95.75 86 HIS B C 1
ATOM 3651 O O . HIS B 1 86 ? 5.227 -20 -21.688 1 95.75 86 HIS B O 1
ATOM 3657 N N . ARG B 1 87 ? 4.113 -18.531 -23.016 1 96.44 87 ARG B N 1
ATOM 3658 C CA . ARG B 1 87 ? 5.176 -18.609 -24 1 96.44 87 ARG B CA 1
ATOM 3659 C C . ARG B 1 87 ? 6.488 -18.062 -23.453 1 96.44 87 ARG B C 1
ATOM 3661 O O . ARG B 1 87 ? 7.559 -18.625 -23.703 1 96.44 87 ARG B O 1
ATOM 3668 N N . SER B 1 88 ? 6.398 -17 -22.703 1 96.25 88 SER B N 1
ATOM 3669 C CA . SER B 1 88 ? 7.586 -16.422 -22.094 1 96.25 88 SER B CA 1
ATOM 3670 C C . SER B 1 88 ? 8.188 -17.359 -21.047 1 96.25 88 SER B C 1
ATOM 3672 O O . SER B 1 88 ? 9.406 -17.531 -21 1 96.25 88 SER B O 1
ATOM 3674 N N . ILE B 1 89 ? 7.383 -17.969 -20.234 1 98.12 89 ILE B N 1
ATOM 3675 C CA . ILE B 1 89 ? 7.867 -18.922 -19.25 1 98.12 89 ILE B CA 1
ATOM 3676 C C . ILE B 1 89 ? 8.562 -20.078 -19.953 1 98.12 89 ILE B C 1
ATOM 3678 O O . ILE B 1 89 ? 9.641 -20.516 -19.531 1 98.12 89 ILE B O 1
ATOM 3682 N N . TYR B 1 90 ? 7.945 -20.516 -21 1 98.38 90 TYR B N 1
ATOM 3683 C CA . TYR B 1 90 ? 8.523 -21.625 -21.75 1 98.38 90 TYR B CA 1
ATOM 3684 C C . TYR B 1 90 ? 9.898 -21.25 -22.297 1 98.38 90 TYR B C 1
ATOM 3686 O O . TYR B 1 90 ? 10.82 -22.062 -22.281 1 98.38 90 TYR B O 1
ATOM 3694 N N . ASN B 1 91 ? 10.023 -20.031 -22.828 1 98 91 ASN B N 1
ATOM 3695 C CA . ASN B 1 91 ? 11.336 -19.578 -23.266 1 98 91 ASN B CA 1
ATOM 3696 C C . ASN B 1 91 ? 12.375 -19.703 -22.156 1 98 91 ASN B C 1
ATOM 3698 O O . ASN B 1 91 ? 13.516 -20.109 -22.422 1 98 91 ASN B O 1
ATOM 3702 N N . GLY B 1 92 ? 11.984 -19.344 -20.969 1 98.56 92 GLY B N 1
ATOM 3703 C CA . GLY B 1 92 ? 12.875 -19.469 -19.828 1 98.56 92 GLY B CA 1
ATOM 3704 C C . GLY B 1 92 ? 13.227 -20.906 -19.5 1 98.56 92 GLY B C 1
ATOM 3705 O O . GLY B 1 92 ? 14.383 -21.219 -19.203 1 98.56 92 GLY B O 1
ATOM 3706 N N . VAL B 1 93 ? 12.227 -21.766 -19.562 1 98.69 93 VAL B N 1
ATOM 3707 C CA . VAL B 1 93 ? 12.422 -23.188 -19.281 1 98.69 93 VAL B CA 1
ATOM 3708 C C . VAL B 1 93 ? 13.375 -23.781 -20.312 1 98.69 93 VAL B C 1
ATOM 3710 O O . VAL B 1 93 ? 14.273 -24.547 -19.969 1 98.69 93 VAL B O 1
ATOM 3713 N N . LYS B 1 94 ? 13.188 -23.391 -21.531 1 98.44 94 LYS B N 1
ATOM 3714 C CA . LYS B 1 94 ? 14.047 -23.875 -22.609 1 98.44 94 LYS B CA 1
ATOM 3715 C C . LYS B 1 94 ? 15.5 -23.469 -22.375 1 98.44 94 LYS B C 1
ATOM 3717 O O . LYS B 1 94 ? 16.422 -24.234 -22.688 1 98.44 94 LYS B O 1
ATOM 3722 N N . ALA B 1 95 ? 15.68 -22.344 -21.875 1 98.31 95 ALA B N 1
ATOM 3723 C CA . ALA B 1 95 ? 17.016 -21.812 -21.656 1 98.31 95 ALA B CA 1
ATOM 3724 C C . ALA B 1 95 ? 17.766 -22.656 -20.625 1 98.31 95 ALA B C 1
ATOM 3726 O O . ALA B 1 95 ? 18.984 -22.547 -20.5 1 98.31 95 ALA B O 1
ATOM 3727 N N . LEU B 1 96 ? 17.078 -23.5 -19.875 1 98.38 96 LEU B N 1
ATOM 3728 C CA . LEU B 1 96 ? 17.688 -24.281 -18.797 1 98.38 96 LEU B CA 1
ATOM 3729 C C . LEU B 1 96 ? 18.047 -25.672 -19.281 1 98.38 96 LEU B C 1
ATOM 3731 O O . LEU B 1 96 ? 18.547 -26.5 -18.5 1 98.38 96 LEU B O 1
ATOM 3735 N N . GLU B 1 97 ? 17.828 -25.938 -20.453 1 97.44 97 GLU B N 1
ATOM 3736 C CA . GLU B 1 97 ? 17.984 -27.281 -21 1 97.44 97 GLU B CA 1
ATOM 3737 C C . GLU B 1 97 ? 19.391 -27.812 -20.766 1 97.44 97 GLU B C 1
ATOM 3739 O O . GLU B 1 97 ? 19.562 -28.969 -20.406 1 97.44 97 GLU B O 1
ATOM 3744 N N . SER B 1 98 ? 20.359 -26.953 -20.938 1 95.75 98 SER B N 1
ATOM 3745 C CA . SER B 1 98 ? 21.75 -27.406 -20.844 1 95.75 98 SER B CA 1
ATOM 3746 C C . SER B 1 98 ? 22.266 -27.297 -19.406 1 95.75 98 SER B C 1
ATOM 3748 O O . SER B 1 98 ? 23.359 -27.766 -19.109 1 95.75 98 SER B O 1
ATOM 3750 N N . VAL B 1 99 ? 21.531 -26.781 -18.594 1 95.94 99 VAL B N 1
ATOM 3751 C CA . VAL B 1 99 ? 21.984 -26.484 -17.234 1 95.94 99 VAL B CA 1
ATOM 3752 C C . VAL B 1 99 ? 21.359 -27.469 -16.25 1 95.94 99 VAL B C 1
ATOM 3754 O O . VAL B 1 99 ? 22.031 -27.938 -15.328 1 95.94 99 VAL B O 1
ATOM 3757 N N . CYS B 1 100 ? 20.109 -27.875 -16.5 1 96.31 100 CYS B N 1
ATOM 3758 C CA . CYS B 1 100 ? 19.359 -28.656 -15.539 1 96.31 100 CYS B CA 1
ATOM 3759 C C . CYS B 1 100 ? 19.328 -30.141 -15.93 1 96.31 100 CYS B C 1
ATOM 3761 O O . CYS B 1 100 ? 19.219 -30.469 -17.109 1 96.31 100 CYS B O 1
ATOM 3763 N N . LYS B 1 101 ? 19.406 -30.953 -14.898 1 97.31 101 LYS B N 1
ATOM 3764 C CA . LYS B 1 101 ? 19.031 -32.344 -15.031 1 97.31 101 LYS B CA 1
ATOM 3765 C C . LYS B 1 101 ? 17.531 -32.531 -14.875 1 97.31 101 LYS B C 1
ATOM 3767 O O . LYS B 1 101 ? 16.844 -31.672 -14.352 1 97.31 101 LYS B O 1
ATOM 3772 N N . PRO B 1 102 ? 17.047 -33.688 -15.281 1 97.44 102 PRO B N 1
ATOM 3773 C CA . PRO B 1 102 ? 15.602 -33.906 -15.273 1 97.44 102 PRO B CA 1
ATOM 3774 C C . PRO B 1 102 ? 14.984 -33.75 -13.883 1 97.44 102 PRO B C 1
ATOM 3776 O O . PRO B 1 102 ? 13.867 -33.25 -13.758 1 97.44 102 PRO B O 1
ATOM 3779 N N . ASP B 1 103 ? 15.742 -34.125 -12.883 1 96.94 103 ASP B N 1
ATOM 3780 C CA . ASP B 1 103 ? 15.156 -34.125 -11.547 1 96.94 103 ASP B CA 1
ATOM 3781 C C . ASP B 1 103 ? 15.562 -32.875 -10.766 1 96.94 103 ASP B C 1
ATOM 3783 O O . ASP B 1 103 ? 15.234 -32.75 -9.578 1 96.94 103 ASP B O 1
ATOM 3787 N N . ASP B 1 104 ? 16.266 -32 -11.414 1 98 104 ASP B N 1
ATOM 3788 C CA . ASP B 1 104 ? 16.562 -30.719 -10.766 1 98 104 ASP B CA 1
ATOM 3789 C C . ASP B 1 104 ? 15.297 -29.891 -10.602 1 98 104 ASP B C 1
ATOM 3791 O O . ASP B 1 104 ? 14.352 -30.016 -11.383 1 98 104 ASP B O 1
ATOM 3795 N N . VAL B 1 105 ? 15.289 -29.047 -9.609 1 98.62 105 VAL B N 1
ATOM 3796 C CA . VAL B 1 105 ? 14.117 -28.234 -9.312 1 98.62 105 VAL B CA 1
ATOM 3797 C C . VAL B 1 105 ? 14.211 -26.906 -10.055 1 98.62 105 VAL B C 1
ATOM 3799 O O . VAL B 1 105 ? 15.266 -26.266 -10.07 1 98.62 105 VAL B O 1
ATOM 3802 N N . VAL B 1 106 ? 13.133 -26.516 -10.688 1 98.81 106 VAL B N 1
ATOM 3803 C CA . VAL B 1 106 ? 12.953 -25.219 -11.32 1 98.81 106 VAL B CA 1
ATOM 3804 C C . VAL B 1 106 ? 11.82 -24.469 -10.633 1 98.81 106 VAL B C 1
ATOM 3806 O O . VAL B 1 106 ? 10.703 -24.969 -10.523 1 98.81 106 VAL B O 1
ATOM 3809 N N . LEU B 1 107 ? 12.125 -23.312 -10.125 1 98.81 107 LEU B N 1
ATOM 3810 C CA . LEU B 1 107 ? 11.117 -22.422 -9.555 1 98.81 107 LEU B CA 1
ATOM 3811 C C . LEU B 1 107 ? 10.648 -21.391 -10.57 1 98.81 107 LEU B C 1
ATOM 3813 O O . LEU B 1 107 ? 11.469 -20.75 -11.234 1 98.81 107 LEU B O 1
ATOM 3817 N N . ILE B 1 108 ? 9.391 -21.281 -10.758 1 98.81 108 ILE B N 1
ATOM 3818 C CA . ILE B 1 108 ? 8.789 -20.219 -11.57 1 98.81 108 ILE B CA 1
ATOM 3819 C C . ILE B 1 108 ? 8.156 -19.172 -10.664 1 98.81 108 ILE B C 1
ATOM 3821 O O . ILE B 1 108 ? 7.395 -19.516 -9.75 1 98.81 108 ILE B O 1
ATOM 3825 N N . HIS B 1 109 ? 8.43 -17.953 -10.875 1 98.31 109 HIS B N 1
ATOM 3826 C CA . HIS B 1 109 ? 7.98 -16.891 -9.984 1 98.31 109 HIS B CA 1
ATOM 3827 C C . HIS B 1 109 ? 7.699 -15.609 -10.75 1 98.31 109 HIS B C 1
ATOM 3829 O O . HIS B 1 109 ? 8.312 -15.352 -11.789 1 98.31 109 HIS B O 1
ATOM 3835 N N . ASP B 1 110 ? 6.711 -14.867 -10.312 1 96 110 ASP B N 1
ATOM 3836 C CA . ASP B 1 110 ? 6.383 -13.586 -10.93 1 96 110 ASP B CA 1
ATOM 3837 C C . ASP B 1 110 ? 7.426 -12.523 -10.594 1 96 110 ASP B C 1
ATOM 3839 O O . ASP B 1 110 ? 7.797 -12.359 -9.43 1 96 110 ASP B O 1
ATOM 3843 N N . ALA B 1 111 ? 7.766 -11.734 -11.57 1 96.38 111 ALA B N 1
ATOM 3844 C CA . ALA B 1 111 ? 8.797 -10.711 -11.406 1 96.38 111 ALA B CA 1
ATOM 3845 C C . ALA B 1 111 ? 8.312 -9.586 -10.508 1 96.38 111 ALA B C 1
ATOM 3847 O O . ALA B 1 111 ? 9.117 -8.82 -9.969 1 96.38 111 ALA B O 1
ATOM 3848 N N . VAL B 1 112 ? 7.035 -9.484 -10.312 1 95.19 112 VAL B N 1
ATOM 3849 C CA . VAL B 1 112 ? 6.484 -8.352 -9.578 1 95.19 112 VAL B CA 1
ATOM 3850 C C . VAL B 1 112 ? 6.082 -8.797 -8.172 1 95.19 112 VAL B C 1
ATOM 3852 O O . VAL B 1 112 ? 5.32 -8.102 -7.492 1 95.19 112 VAL B O 1
ATOM 3855 N N . ARG B 1 113 ? 6.484 -9.977 -7.727 1 96.19 113 ARG B N 1
ATOM 3856 C CA . ARG B 1 113 ? 6.352 -10.461 -6.352 1 96.19 113 ARG B CA 1
ATOM 3857 C C . ARG B 1 113 ? 7.668 -10.336 -5.598 1 96.19 113 ARG B C 1
ATOM 3859 O O . ARG B 1 113 ? 8.391 -11.32 -5.426 1 96.19 113 ARG B O 1
ATOM 3866 N N . MET B 1 114 ? 7.891 -9.289 -5.031 1 95.44 114 MET B N 1
ATOM 3867 C CA . MET B 1 114 ? 9.234 -8.938 -4.578 1 95.44 114 MET B CA 1
ATOM 3868 C C . MET B 1 114 ? 9.414 -9.281 -3.102 1 95.44 114 MET B C 1
ATOM 3870 O O . MET B 1 114 ? 10.5 -9.086 -2.545 1 95.44 114 MET B O 1
ATOM 3874 N N . PHE B 1 115 ? 8.422 -9.914 -2.41 1 93.38 115 PHE B N 1
ATOM 3875 C CA . PHE B 1 115 ? 8.531 -10.062 -0.964 1 93.38 115 PHE B CA 1
ATOM 3876 C C . PHE B 1 115 ? 8.57 -11.539 -0.577 1 93.38 115 PHE B C 1
ATOM 3878 O O . PHE B 1 115 ? 8.406 -11.883 0.596 1 93.38 115 PHE B O 1
ATOM 3885 N N . THR B 1 116 ? 8.727 -12.375 -1.438 1 91.25 116 THR B N 1
ATOM 3886 C CA . THR B 1 116 ? 8.734 -13.781 -1.065 1 91.25 116 THR B CA 1
ATOM 3887 C C . THR B 1 116 ? 9.898 -14.094 -0.137 1 91.25 116 THR B C 1
ATOM 3889 O O . THR B 1 116 ? 11.055 -13.789 -0.457 1 91.25 116 THR B O 1
ATOM 3892 N N . ASP B 1 117 ? 9.602 -14.688 0.968 1 90.75 117 ASP B N 1
ATOM 3893 C CA . ASP B 1 117 ? 10.625 -14.93 1.977 1 90.75 117 ASP B CA 1
ATOM 3894 C C . ASP B 1 117 ? 11.367 -16.234 1.7 1 90.75 117 ASP B C 1
ATOM 3896 O O . ASP B 1 117 ? 10.852 -17.109 1.007 1 90.75 117 ASP B O 1
ATOM 3900 N N . GLU B 1 118 ? 12.484 -16.328 2.305 1 93.25 118 GLU B N 1
ATOM 3901 C CA . GLU B 1 118 ? 13.352 -17.484 2.105 1 93.25 118 GLU B CA 1
ATOM 3902 C C . GLU B 1 118 ? 12.688 -18.766 2.568 1 93.25 118 GLU B C 1
ATOM 3904 O O . GLU B 1 118 ? 12.844 -19.812 1.943 1 93.25 118 GLU B O 1
ATOM 3909 N N . LYS B 1 119 ? 11.992 -18.656 3.646 1 94.5 119 LYS B N 1
ATOM 3910 C CA . LYS B 1 119 ? 11.312 -19.828 4.18 1 94.5 119 LYS B CA 1
ATOM 3911 C C . LYS B 1 119 ? 10.344 -20.422 3.164 1 94.5 119 LYS B C 1
ATOM 3913 O O . LYS B 1 119 ? 10.352 -21.625 2.91 1 94.5 119 LYS B O 1
ATOM 3918 N N . THR B 1 120 ? 9.531 -19.594 2.594 1 96 120 THR B N 1
ATOM 3919 C CA . THR B 1 120 ? 8.555 -20.031 1.593 1 96 120 THR B CA 1
ATOM 3920 C C . THR B 1 120 ? 9.266 -20.594 0.366 1 96 120 THR B C 1
ATOM 3922 O O . THR B 1 120 ? 8.883 -21.656 -0.136 1 96 120 THR B O 1
ATOM 3925 N N . ILE B 1 121 ? 10.336 -19.953 -0.092 1 97 121 ILE B N 1
ATOM 3926 C CA . ILE B 1 121 ? 11.078 -20.406 -1.263 1 97 121 ILE B CA 1
ATOM 3927 C C . ILE B 1 121 ? 11.656 -21.797 -1.001 1 97 121 ILE B C 1
ATOM 3929 O O . ILE B 1 121 ? 11.531 -22.688 -1.834 1 97 121 ILE B O 1
ATOM 3933 N N . THR B 1 122 ? 12.227 -21.938 0.183 1 97.06 122 THR B N 1
ATOM 3934 C CA . THR B 1 122 ? 12.852 -23.188 0.565 1 97.06 122 THR B CA 1
ATOM 3935 C C . THR B 1 122 ? 11.812 -24.312 0.651 1 97.06 122 THR B C 1
ATOM 3937 O O . THR B 1 122 ? 12.031 -25.406 0.151 1 97.06 122 THR B O 1
ATOM 3940 N N . GLN B 1 123 ? 10.695 -24 1.224 1 97.19 123 GLN B N 1
ATOM 3941 C CA . GLN B 1 123 ? 9.633 -24.969 1.375 1 97.19 123 GLN B CA 1
ATOM 3942 C C . GLN B 1 123 ? 9.109 -25.438 0.016 1 97.19 123 GLN B C 1
ATOM 3944 O O . GLN B 1 123 ? 8.883 -26.625 -0.193 1 97.19 123 GLN B O 1
ATOM 3949 N N . ILE B 1 124 ? 8.953 -24.531 -0.844 1 98.06 124 ILE B N 1
ATOM 3950 C CA . ILE B 1 124 ? 8.43 -24.859 -2.168 1 98.06 124 ILE B CA 1
ATOM 3951 C C . ILE B 1 124 ? 9.461 -25.688 -2.938 1 98.06 124 ILE B C 1
ATOM 3953 O O . ILE B 1 124 ? 9.102 -26.672 -3.604 1 98.06 124 ILE B O 1
ATOM 3957 N N . ALA B 1 125 ? 10.703 -25.328 -2.877 1 98.31 125 ALA B N 1
ATOM 3958 C CA . ALA B 1 125 ? 11.766 -26.062 -3.551 1 98.31 125 ALA B CA 1
ATOM 3959 C C . ALA B 1 125 ? 11.867 -27.5 -3.018 1 98.31 125 ALA B C 1
ATOM 3961 O O . ALA B 1 125 ? 11.969 -28.453 -3.791 1 98.31 125 ALA B O 1
ATOM 3962 N N . MET B 1 126 ? 11.781 -27.625 -1.701 1 98 126 MET B N 1
ATOM 3963 C CA . MET B 1 126 ? 11.875 -28.953 -1.075 1 98 126 MET B CA 1
ATOM 3964 C C . MET B 1 126 ? 10.68 -29.812 -1.45 1 98 126 MET B C 1
ATOM 3966 O O . MET B 1 126 ? 10.836 -31 -1.758 1 98 126 MET B O 1
ATOM 3970 N N . ALA B 1 127 ? 9.531 -29.188 -1.383 1 97.94 127 ALA B N 1
ATOM 3971 C CA . ALA B 1 127 ? 8.32 -29.922 -1.748 1 97.94 127 ALA B CA 1
ATOM 3972 C C . ALA B 1 127 ? 8.367 -30.375 -3.209 1 97.94 127 ALA B C 1
ATOM 3974 O O . ALA B 1 127 ? 7.949 -31.484 -3.541 1 97.94 127 ALA B O 1
ATOM 3975 N N . ALA B 1 128 ? 8.82 -29.516 -4.059 1 98.31 128 ALA B N 1
ATOM 3976 C CA . ALA B 1 128 ? 8.953 -29.875 -5.469 1 98.31 128 ALA B CA 1
ATOM 3977 C C . ALA B 1 128 ? 9.945 -31.016 -5.664 1 98.31 128 ALA B C 1
ATOM 3979 O O . ALA B 1 128 ? 9.734 -31.906 -6.492 1 98.31 128 ALA B O 1
ATOM 3980 N N . LYS B 1 129 ? 11.031 -30.938 -4.965 1 97.81 129 LYS B N 1
ATOM 3981 C CA . LYS B 1 129 ? 12.031 -32 -5.035 1 97.81 129 LYS B CA 1
ATOM 3982 C C . LYS B 1 129 ? 11.43 -33.344 -4.668 1 97.81 129 LYS B C 1
ATOM 3984 O O . LYS B 1 129 ? 11.688 -34.344 -5.332 1 97.81 129 LYS B O 1
ATOM 3989 N N . GLU B 1 130 ? 10.633 -33.312 -3.709 1 96.88 130 GLU B N 1
ATOM 3990 C CA . GLU B 1 130 ? 10.062 -34.562 -3.18 1 96.88 130 GLU B CA 1
ATOM 3991 C C . GLU B 1 130 ? 8.883 -35.031 -4.027 1 96.88 130 GLU B C 1
ATOM 3993 O O . GLU B 1 130 ? 8.742 -36.219 -4.297 1 96.88 130 GLU B O 1
ATOM 3998 N N . HIS B 1 131 ? 8.031 -34.125 -4.531 1 97.62 131 HIS B N 1
ATOM 3999 C CA . HIS B 1 131 ? 6.758 -34.469 -5.129 1 97.62 131 HIS B CA 1
ATOM 4000 C C . HIS B 1 131 ? 6.738 -34.156 -6.621 1 97.62 131 HIS B C 1
ATOM 4002 O O . HIS B 1 131 ? 5.723 -34.375 -7.293 1 97.62 131 HIS B O 1
ATOM 4008 N N . LYS B 1 132 ? 7.793 -33.562 -7.156 1 98.56 132 LYS B N 1
ATOM 4009 C CA . LYS B 1 132 ? 8.016 -33.281 -8.57 1 98.56 132 LYS B CA 1
ATOM 4010 C C . LYS B 1 132 ? 7.355 -31.969 -8.977 1 98.56 132 LYS B C 1
ATOM 4012 O O . LYS B 1 132 ? 7.699 -31.375 -10 1 98.56 132 LYS B O 1
ATOM 4017 N N . ALA B 1 133 ? 6.344 -31.547 -8.234 1 98.75 133 ALA B N 1
ATOM 4018 C CA . ALA B 1 133 ? 5.695 -30.25 -8.414 1 98.75 133 ALA B CA 1
ATOM 4019 C C . ALA B 1 133 ? 5.121 -29.75 -7.094 1 98.75 133 ALA B C 1
ATOM 4021 O O . ALA B 1 133 ? 4.672 -30.531 -6.258 1 98.75 133 ALA B O 1
ATOM 4022 N N . SER B 1 134 ? 5.152 -28.469 -6.957 1 98.69 134 SER B N 1
ATOM 4023 C CA . SER B 1 134 ? 4.605 -27.859 -5.75 1 98.69 134 SER B CA 1
ATOM 4024 C C . SER B 1 134 ? 4.156 -26.422 -6.008 1 98.69 134 SER B C 1
ATOM 4026 O O . SER B 1 134 ? 4.637 -25.781 -6.941 1 98.69 134 SER B O 1
ATOM 4028 N N . GLY B 1 135 ? 3.193 -26.016 -5.277 1 97.94 135 GLY B N 1
ATOM 4029 C CA . GLY B 1 135 ? 2.699 -24.641 -5.332 1 97.94 135 GLY B CA 1
ATOM 4030 C C . GLY B 1 135 ? 2.377 -24.078 -3.967 1 97.94 135 GLY B C 1
ATOM 4031 O O . GLY B 1 135 ? 2.266 -24.812 -2.988 1 97.94 135 GLY B O 1
ATOM 4032 N N . VAL B 1 136 ? 2.32 -22.797 -3.938 1 97.94 136 VAL B N 1
ATOM 4033 C CA . VAL B 1 136 ? 1.974 -22.094 -2.707 1 97.94 136 VAL B CA 1
ATOM 4034 C C . VAL B 1 136 ? 0.604 -21.438 -2.855 1 97.94 136 VAL B C 1
ATOM 4036 O O . VAL B 1 136 ? 0.231 -21 -3.947 1 97.94 136 VAL B O 1
ATOM 4039 N N . TYR B 1 137 ? -0.149 -21.438 -1.781 1 96.19 137 TYR B N 1
ATOM 4040 C CA . TYR B 1 137 ? -1.48 -20.859 -1.835 1 96.19 137 TYR B CA 1
ATOM 4041 C C . TYR B 1 137 ? -1.735 -19.969 -0.618 1 96.19 137 TYR B C 1
ATOM 4043 O O . TYR B 1 137 ? -0.981 -20.016 0.357 1 96.19 137 TYR B O 1
ATOM 4051 N N . ARG B 1 138 ? -2.695 -19.109 -0.741 1 92.94 138 ARG B N 1
ATOM 4052 C CA . ARG B 1 138 ? -3.262 -18.312 0.347 1 92.94 138 ARG B CA 1
ATOM 4053 C C . ARG B 1 138 ? -4.773 -18.484 0.416 1 92.94 138 ARG B C 1
ATOM 4055 O O . ARG B 1 138 ? -5.422 -18.75 -0.599 1 92.94 138 ARG B O 1
ATOM 4062 N N . PRO B 1 139 ? -5.289 -18.328 1.6 1 90.12 139 PRO B N 1
ATOM 4063 C CA . PRO B 1 139 ? -6.75 -18.328 1.677 1 90.12 139 PRO B CA 1
ATOM 4064 C C . PRO B 1 139 ? -7.379 -17.203 0.851 1 90.12 139 PRO B C 1
ATOM 4066 O O . PRO B 1 139 ? -6.762 -16.156 0.654 1 90.12 139 PRO B O 1
ATOM 4069 N N . LEU B 1 140 ? -8.57 -17.469 0.407 1 88.56 140 LEU B N 1
ATOM 4070 C CA . LEU B 1 140 ? -9.297 -16.438 -0.322 1 88.56 140 LEU B CA 1
ATOM 4071 C C . LEU B 1 140 ? -9.719 -15.312 0.613 1 88.56 140 LEU B C 1
ATOM 4073 O O . LEU B 1 140 ? -10.102 -15.562 1.76 1 88.56 140 LEU B O 1
ATOM 4077 N N . ILE B 1 141 ? -9.672 -14.109 0.074 1 80.38 141 ILE B N 1
ATOM 4078 C CA . ILE B 1 141 ? -10.086 -12.945 0.851 1 80.38 141 ILE B CA 1
ATOM 4079 C C . ILE B 1 141 ? -11.531 -12.586 0.521 1 80.38 141 ILE B C 1
ATOM 4081 O O . ILE B 1 141 ? -12.32 -12.281 1.418 1 80.38 141 ILE B O 1
ATOM 4085 N N . SER B 1 142 ? -11.898 -12.695 -0.702 1 86.19 142 SER B N 1
ATOM 4086 C CA . SER B 1 142 ? -13.258 -12.406 -1.163 1 86.19 142 SER B CA 1
ATOM 4087 C C . SER B 1 142 ? -13.984 -13.672 -1.59 1 86.19 142 SER B C 1
ATOM 4089 O O . SER B 1 142 ? -13.352 -14.648 -1.996 1 86.19 142 SER B O 1
ATOM 4091 N N . THR B 1 143 ? -15.273 -13.562 -1.403 1 91.12 143 THR B N 1
ATOM 4092 C CA . THR B 1 143 ? -16.078 -14.672 -1.921 1 91.12 143 THR B CA 1
ATOM 4093 C C . THR B 1 143 ? -16.047 -14.688 -3.447 1 91.12 143 THR B C 1
ATOM 4095 O O . THR B 1 143 ? -16.062 -13.641 -4.086 1 91.12 143 THR B O 1
ATOM 4098 N N . VAL B 1 144 ? -15.938 -15.922 -3.938 1 93.94 144 VAL B N 1
ATOM 4099 C CA . VAL B 1 144 ? -15.891 -16.094 -5.387 1 93.94 144 VAL B CA 1
ATOM 4100 C C . VAL B 1 144 ? -17.281 -16.422 -5.914 1 93.94 144 VAL B C 1
ATOM 4102 O O . VAL B 1 144 ? -17.953 -17.312 -5.395 1 93.94 144 VAL B O 1
ATOM 4105 N N . ILE B 1 145 ? -17.703 -15.617 -6.945 1 95 145 ILE B N 1
ATOM 4106 C CA . ILE B 1 145 ? -19.047 -15.789 -7.484 1 95 145 ILE B CA 1
ATOM 4107 C C . ILE B 1 145 ? -18.984 -15.93 -9 1 95 145 ILE B C 1
ATOM 4109 O O . ILE B 1 145 ? -17.938 -15.68 -9.609 1 95 145 ILE B O 1
ATOM 4113 N N . ALA B 1 146 ? -20.062 -16.406 -9.586 1 95.25 146 ALA B N 1
ATOM 4114 C CA . ALA B 1 146 ? -20.203 -16.484 -11.031 1 95.25 146 ALA B CA 1
ATOM 4115 C C . ALA B 1 146 ? -21.547 -15.922 -11.477 1 95.25 146 ALA B C 1
ATOM 4117 O O . ALA B 1 146 ? -22.594 -16.266 -10.922 1 95.25 146 ALA B O 1
ATOM 4118 N N . PRO B 1 147 ? -21.547 -14.992 -12.383 1 95.25 147 PRO B N 1
ATOM 4119 C CA . PRO B 1 147 ? -22.812 -14.5 -12.938 1 95.25 147 PRO B CA 1
ATOM 4120 C C . PRO B 1 147 ? -23.422 -15.453 -13.961 1 95.25 147 PRO B C 1
ATOM 4122 O O . PRO B 1 147 ? -22.703 -16.281 -14.547 1 95.25 147 PRO B O 1
ATOM 4125 N N . ASP B 1 148 ? -24.703 -15.352 -14.164 1 95.06 148 ASP B N 1
ATOM 4126 C CA . ASP B 1 148 ? -25.344 -16.062 -15.266 1 95.06 148 ASP B CA 1
ATOM 4127 C C . ASP B 1 148 ? -25.344 -15.211 -16.547 1 95.06 148 ASP B C 1
ATOM 4129 O O . ASP B 1 148 ? -24.703 -14.156 -16.594 1 95.06 148 ASP B O 1
ATOM 4133 N N . SER B 1 149 ? -25.922 -15.68 -17.562 1 93.5 149 SER B N 1
ATOM 4134 C CA . SER B 1 149 ? -25.922 -15.016 -18.859 1 93.5 149 SER B CA 1
ATOM 4135 C C . SER B 1 149 ? -26.594 -13.648 -18.781 1 93.5 149 SER B C 1
ATOM 4137 O O . SER B 1 149 ? -26.328 -12.766 -19.609 1 93.5 149 SER B O 1
ATOM 4139 N N . ASP B 1 150 ? -27.453 -13.445 -17.766 1 93.69 150 ASP B N 1
ATOM 4140 C CA . ASP B 1 150 ? -28.188 -12.188 -17.641 1 93.69 150 ASP B CA 1
ATOM 4141 C C . ASP B 1 150 ? -27.453 -11.227 -16.719 1 93.69 150 ASP B C 1
ATOM 4143 O O . ASP B 1 150 ? -27.922 -10.125 -16.438 1 93.69 150 ASP B O 1
ATOM 4147 N N . GLY B 1 151 ? -26.328 -11.648 -16.156 1 94.88 151 GLY B N 1
ATOM 4148 C CA . GLY B 1 151 ? -25.547 -10.781 -15.289 1 94.88 151 GLY B CA 1
ATOM 4149 C C . GLY B 1 151 ? -25.984 -10.828 -13.836 1 94.88 151 GLY B C 1
ATOM 4150 O O . GLY B 1 151 ? -25.703 -9.914 -13.07 1 94.88 151 GLY B O 1
ATOM 4151 N N . CYS B 1 152 ? -26.734 -11.844 -13.508 1 96.75 152 CYS B N 1
ATOM 4152 C CA . CYS B 1 152 ? -27.188 -12.016 -12.133 1 96.75 152 CYS B CA 1
ATOM 4153 C C . CYS B 1 152 ? -26.406 -13.125 -11.438 1 96.75 152 CYS B C 1
ATOM 4155 O O . CYS B 1 152 ? -25.766 -13.953 -12.094 1 96.75 152 CYS B O 1
ATOM 4157 N N . LEU B 1 153 ? -26.453 -13.094 -10.141 1 96.62 153 LEU B N 1
ATOM 4158 C CA . LEU B 1 153 ? -25.734 -14.086 -9.352 1 96.62 153 LEU B CA 1
ATOM 4159 C C . LEU B 1 153 ? -26.219 -15.492 -9.656 1 96.62 153 LEU B C 1
ATOM 4161 O O . LEU B 1 153 ? -27.422 -15.781 -9.523 1 96.62 153 LEU B O 1
ATOM 4165 N N . GLU B 1 154 ? -25.297 -16.328 -10.07 1 94.25 154 GLU B N 1
ATOM 4166 C CA . GLU B 1 154 ? -25.625 -17.719 -10.375 1 94.25 154 GLU B CA 1
ATOM 4167 C C . GLU B 1 154 ? -25.062 -18.672 -9.32 1 94.25 154 GLU B C 1
ATOM 4169 O O . GLU B 1 154 ? -25.75 -19.578 -8.852 1 94.25 154 GLU B O 1
ATOM 4174 N N . GLU B 1 155 ? -23.766 -18.422 -9.039 1 91.94 155 GLU B N 1
ATOM 4175 C CA . GLU B 1 155 ? -23.078 -19.312 -8.102 1 91.94 155 GLU B CA 1
ATOM 4176 C C . GLU B 1 155 ? -22.219 -18.516 -7.117 1 91.94 155 GLU B C 1
ATOM 4178 O O . GLU B 1 155 ? -21.719 -17.438 -7.457 1 91.94 155 GLU B O 1
ATOM 4183 N N . SER B 1 156 ? -22.25 -19 -5.91 1 91.81 156 SER B N 1
ATOM 4184 C CA . SER B 1 156 ? -21.328 -18.547 -4.875 1 91.81 156 SER B CA 1
ATOM 4185 C C . SER B 1 156 ? -20.531 -19.703 -4.285 1 91.81 156 SER B C 1
ATOM 4187 O O . SER B 1 156 ? -21.109 -20.672 -3.781 1 91.81 156 SER B O 1
ATOM 4189 N N . LEU B 1 157 ? -19.25 -19.578 -4.41 1 90.25 157 LEU B N 1
ATOM 4190 C CA . LEU B 1 157 ? -18.406 -20.703 -4.004 1 90.25 157 LEU B CA 1
ATOM 4191 C C . LEU B 1 157 ? -18.125 -20.656 -2.506 1 90.25 157 LEU B C 1
ATOM 4193 O O . LEU B 1 157 ? -18.141 -19.594 -1.896 1 90.25 157 LEU B O 1
ATOM 4197 N N . ASP B 1 158 ? -17.922 -21.875 -2.021 1 84.75 158 ASP B N 1
ATOM 4198 C CA . ASP B 1 158 ? -17.516 -22 -0.626 1 84.75 158 ASP B CA 1
ATOM 4199 C C . ASP B 1 158 ? -16.047 -21.609 -0.452 1 84.75 158 ASP B C 1
ATOM 4201 O O . ASP B 1 158 ? -15.148 -22.359 -0.859 1 84.75 158 ASP B O 1
ATOM 4205 N N . ARG B 1 159 ? -15.852 -20.609 0.154 1 84.31 159 ARG B N 1
ATOM 4206 C CA . ARG B 1 159 ? -14.516 -20.031 0.288 1 84.31 159 ARG B CA 1
ATOM 4207 C C . ARG B 1 159 ? -13.586 -20.984 1.029 1 84.31 159 ARG B C 1
ATOM 4209 O O . ARG B 1 159 ? -12.367 -20.906 0.863 1 84.31 159 ARG B O 1
ATOM 4216 N N . HIS B 1 160 ? -14.094 -21.859 1.834 1 82.88 160 HIS B N 1
ATOM 4217 C CA . HIS B 1 160 ? -13.258 -22.766 2.633 1 82.88 160 HIS B CA 1
ATOM 4218 C C . HIS B 1 160 ? -12.695 -23.891 1.781 1 82.88 160 HIS B C 1
ATOM 4220 O O . HIS B 1 160 ? -11.695 -24.516 2.154 1 82.88 160 HIS B O 1
ATOM 4226 N N . LYS B 1 161 ? -13.25 -24.094 0.688 1 89.44 161 LYS B N 1
ATOM 4227 C CA . LYS B 1 161 ? -12.828 -25.188 -0.185 1 89.44 161 LYS B CA 1
ATOM 4228 C C . LYS B 1 161 ? -11.781 -24.719 -1.191 1 89.44 161 LYS B C 1
ATOM 4230 O O . LYS B 1 161 ? -11.078 -25.531 -1.796 1 89.44 161 LYS B O 1
ATOM 4235 N N . TYR B 1 162 ? -11.719 -23.453 -1.348 1 92.88 162 TYR B N 1
ATOM 4236 C CA . TYR B 1 162 ? -10.898 -22.906 -2.424 1 92.88 162 TYR B CA 1
ATOM 4237 C C . TYR B 1 162 ? -9.797 -22.016 -1.873 1 92.88 162 TYR B C 1
ATOM 4239 O O . TYR B 1 162 ? -9.875 -21.547 -0.734 1 92.88 162 TYR B O 1
ATOM 4247 N N . ARG B 1 163 ? -8.734 -21.984 -2.643 1 94.81 163 ARG B N 1
ATOM 4248 C CA . ARG B 1 163 ? -7.551 -21.203 -2.295 1 94.81 163 ARG B CA 1
ATOM 4249 C C . ARG B 1 163 ? -7.09 -20.344 -3.475 1 94.81 163 ARG B C 1
ATOM 4251 O O . ARG B 1 163 ? -7.426 -20.641 -4.625 1 94.81 163 ARG B O 1
ATOM 4258 N N . ALA B 1 164 ? -6.402 -19.344 -3.127 1 93.69 164 ALA B N 1
ATOM 4259 C CA . ALA B 1 164 ? -5.746 -18.547 -4.16 1 93.69 164 ALA B CA 1
ATOM 4260 C C . ALA B 1 164 ? -4.363 -19.109 -4.488 1 93.69 164 ALA B C 1
ATOM 4262 O O . ALA B 1 164 ? -3.504 -19.203 -3.611 1 93.69 164 ALA B O 1
ATOM 4263 N N . SER B 1 165 ? -4.184 -19.469 -5.73 1 95.94 165 SER B N 1
ATOM 4264 C CA . SER B 1 165 ? -2.877 -19.938 -6.176 1 95.94 165 SER B CA 1
ATOM 4265 C C . SER B 1 165 ? -1.898 -18.781 -6.336 1 95.94 165 SER B C 1
ATOM 4267 O O . SER B 1 165 ? -2.199 -17.797 -7.02 1 95.94 165 SER B O 1
ATOM 4269 N N . GLU B 1 166 ? -0.784 -18.859 -5.723 1 95.75 166 GLU B N 1
ATOM 4270 C CA . GLU B 1 166 ? 0.239 -17.828 -5.789 1 95.75 166 GLU B CA 1
ATOM 4271 C C . GLU B 1 166 ? 1.553 -18.375 -6.332 1 95.75 166 GLU B C 1
ATOM 4273 O O . GLU B 1 166 ? 1.565 -19.406 -7.008 1 95.75 166 GLU B O 1
ATOM 4278 N N . MET B 1 167 ? 2.537 -17.609 -6.297 1 96.81 167 MET B N 1
ATOM 4279 C CA . MET B 1 167 ? 3.883 -18 -6.719 1 96.81 167 MET B CA 1
ATOM 4280 C C . MET B 1 167 ? 4.906 -17.656 -5.641 1 96.81 167 MET B C 1
ATOM 4282 O O . MET B 1 167 ? 4.68 -16.75 -4.832 1 96.81 167 MET B O 1
ATOM 4286 N N . PRO B 1 168 ? 6.016 -18.5 -5.629 1 98.06 168 PRO B N 1
ATOM 4287 C CA . PRO B 1 168 ? 6.625 -19.375 -6.637 1 98.06 168 PRO B CA 1
ATOM 4288 C C . PRO B 1 168 ? 5.961 -20.75 -6.707 1 98.06 168 PRO B C 1
ATOM 4290 O O . PRO B 1 168 ? 5.262 -21.156 -5.773 1 98.06 168 PRO B O 1
ATOM 4293 N N . GLN B 1 169 ? 6.195 -21.312 -7.82 1 98.75 169 GLN B N 1
ATOM 4294 C CA . GLN B 1 169 ? 5.836 -22.703 -8.055 1 98.75 169 GLN B CA 1
ATOM 4295 C C . GLN B 1 169 ? 7.051 -23.516 -8.477 1 98.75 169 GLN B C 1
ATOM 4297 O O . GLN B 1 169 ? 7.914 -23.031 -9.203 1 98.75 169 GLN B O 1
ATOM 4302 N N . GLY B 1 170 ? 7.148 -24.688 -7.953 1 98.81 170 GLY B N 1
ATOM 4303 C CA . GLY B 1 170 ? 8.32 -25.516 -8.203 1 98.81 170 GLY B CA 1
ATOM 4304 C C . GLY B 1 170 ? 7.996 -26.797 -8.977 1 98.81 170 GLY B C 1
ATOM 4305 O O . GLY B 1 170 ? 6.941 -27.391 -8.773 1 98.81 170 GLY B O 1
ATOM 4306 N N . PHE B 1 171 ? 8.961 -27.172 -9.789 1 98.88 171 PHE B N 1
ATOM 4307 C CA . PHE B 1 171 ? 8.82 -28.359 -10.617 1 98.88 171 PHE B CA 1
ATOM 4308 C C . PHE B 1 171 ? 10.156 -29.062 -10.805 1 98.88 171 PHE B C 1
ATOM 4310 O O . PHE B 1 171 ? 11.203 -28.406 -10.867 1 98.88 171 PHE B O 1
ATOM 4317 N N . HIS B 1 172 ? 10.086 -30.375 -10.914 1 98.75 172 HIS B N 1
ATOM 4318 C CA . HIS B 1 172 ? 11.203 -30.984 -11.633 1 98.75 172 HIS B CA 1
ATOM 4319 C C . HIS B 1 172 ? 11.328 -30.406 -13.039 1 98.75 172 HIS B C 1
ATOM 4321 O O . HIS B 1 172 ? 10.312 -30.172 -13.711 1 98.75 172 HIS B O 1
ATOM 4327 N N . TYR B 1 173 ? 12.57 -30.281 -13.477 1 98.75 173 TYR B N 1
ATOM 4328 C CA . TYR B 1 173 ? 12.781 -29.75 -14.82 1 98.75 173 TYR B CA 1
ATOM 4329 C C . TYR B 1 173 ? 12.055 -30.594 -15.859 1 98.75 173 TYR B C 1
ATOM 4331 O O . TYR B 1 173 ? 11.375 -30.062 -16.734 1 98.75 173 TYR B O 1
ATOM 4339 N N . SER B 1 174 ? 12.125 -31.844 -15.758 1 98.69 174 SER B N 1
ATOM 4340 C CA . SER B 1 174 ? 11.508 -32.75 -16.734 1 98.69 174 SER B CA 1
ATOM 4341 C C . SER B 1 174 ? 9.992 -32.562 -16.75 1 98.69 174 SER B C 1
ATOM 4343 O O . SER B 1 174 ? 9.375 -32.625 -17.828 1 98.69 174 SER B O 1
ATOM 4345 N N . VAL B 1 175 ? 9.391 -32.344 -15.633 1 98.75 175 VAL B N 1
ATOM 4346 C CA . VAL B 1 175 ? 7.945 -32.219 -15.508 1 98.75 175 VAL B CA 1
ATOM 4347 C C . VAL B 1 175 ? 7.461 -30.969 -16.234 1 98.75 175 VAL B C 1
ATOM 4349 O O . VAL B 1 175 ? 6.559 -31.031 -17.062 1 98.75 175 VAL B O 1
ATOM 4352 N N . ILE B 1 176 ? 8.07 -29.875 -15.961 1 98.81 176 ILE B N 1
ATOM 4353 C CA . ILE B 1 176 ? 7.582 -28.625 -16.516 1 98.81 176 ILE B CA 1
ATOM 4354 C C . ILE B 1 176 ? 7.973 -28.516 -17.984 1 98.81 176 ILE B C 1
ATOM 4356 O O . ILE B 1 176 ? 7.207 -27.984 -18.797 1 98.81 176 ILE B O 1
ATOM 4360 N N . SER B 1 177 ? 9.188 -29 -18.328 1 98.75 177 SER B N 1
ATOM 4361 C CA . SER B 1 177 ? 9.602 -29 -19.734 1 98.75 177 SER B CA 1
ATOM 4362 C C . SER B 1 177 ? 8.641 -29.844 -20.578 1 98.75 177 SER B C 1
ATOM 4364 O O . SER B 1 177 ? 8.18 -29.391 -21.625 1 98.75 177 SER B O 1
ATOM 4366 N N . THR B 1 178 ? 8.305 -30.984 -20.109 1 98.62 178 THR B N 1
ATOM 4367 C CA . THR B 1 178 ? 7.387 -31.875 -20.812 1 98.62 178 THR B CA 1
ATOM 4368 C C . THR B 1 178 ? 6.004 -31.234 -20.922 1 98.62 178 THR B C 1
ATOM 4370 O O . THR B 1 178 ? 5.371 -31.297 -21.984 1 98.62 178 THR B O 1
ATOM 4373 N N . ALA B 1 179 ? 5.559 -30.656 -19.844 1 98.56 179 ALA B N 1
ATOM 4374 C CA . ALA B 1 179 ? 4.242 -30.016 -19.844 1 98.56 179 ALA B CA 1
ATOM 4375 C C . ALA B 1 179 ? 4.148 -28.953 -20.938 1 98.56 179 ALA B C 1
ATOM 4377 O O . ALA B 1 179 ? 3.18 -28.922 -21.703 1 98.56 179 ALA B O 1
ATOM 4378 N N . TYR B 1 180 ? 5.168 -28.156 -21.047 1 98.38 180 TYR B N 1
ATOM 4379 C CA . TYR B 1 180 ? 5.133 -27.078 -22.047 1 98.38 180 TYR B CA 1
ATOM 4380 C C . TYR B 1 180 ? 5.293 -27.641 -23.453 1 98.38 180 TYR B C 1
ATOM 4382 O O . TYR B 1 180 ? 4.707 -27.109 -24.406 1 98.38 180 TYR B O 1
ATOM 4390 N N . GLN B 1 181 ? 6.062 -28.656 -23.641 1 98.12 181 GLN B N 1
ATOM 4391 C CA . GLN B 1 181 ? 6.23 -29.281 -24.938 1 98.12 181 GLN B CA 1
ATOM 4392 C C . GLN B 1 181 ? 4.91 -29.844 -25.453 1 98.12 181 GLN B C 1
ATOM 4394 O O . GLN B 1 181 ? 4.656 -29.844 -26.672 1 98.12 181 GLN B O 1
ATOM 4399 N N . LYS B 1 182 ? 4.102 -30.234 -24.547 1 98.25 182 LYS B N 1
ATOM 4400 C CA . LYS B 1 182 ? 2.846 -30.875 -24.906 1 98.25 182 LYS B CA 1
ATOM 4401 C C . LYS B 1 182 ? 1.686 -29.891 -24.891 1 98.25 182 LYS B C 1
ATOM 4403 O O . LYS B 1 182 ? 0.589 -30.203 -25.359 1 98.25 182 LYS B O 1
ATOM 4408 N N . ALA B 1 183 ? 1.871 -28.703 -24.359 1 97.44 183 ALA B N 1
ATOM 4409 C CA . ALA B 1 183 ? 0.81 -27.703 -24.219 1 97.44 183 ALA B CA 1
ATOM 4410 C C . ALA B 1 183 ? 0.266 -27.281 -25.578 1 97.44 183 ALA B C 1
ATOM 4412 O O . ALA B 1 183 ? 1.01 -27.219 -26.562 1 97.44 183 ALA B O 1
ATOM 4413 N N . THR B 1 184 ? -0.976 -26.906 -25.641 1 97.25 184 THR B N 1
ATOM 4414 C CA . THR B 1 184 ? -1.628 -26.453 -26.875 1 97.25 184 THR B CA 1
ATOM 4415 C C . THR B 1 184 ? -1.491 -24.953 -27.047 1 97.25 184 THR B C 1
ATOM 4417 O O . THR B 1 184 ? -1.124 -24.234 -26.109 1 97.25 184 THR B O 1
ATOM 4420 N N . ASP B 1 185 ? -1.881 -24.5 -28.188 1 95.94 185 ASP B N 1
ATOM 4421 C CA . ASP B 1 185 ? -1.898 -23.047 -28.438 1 95.94 185 ASP B CA 1
ATOM 4422 C C . ASP B 1 185 ? -2.896 -22.359 -27.516 1 95.94 185 ASP B C 1
ATOM 4424 O O . ASP B 1 185 ? -2.666 -21.219 -27.094 1 95.94 185 ASP B O 1
ATOM 4428 N N . TYR B 1 186 ? -3.906 -23.094 -27.297 1 93.69 186 TYR B N 1
ATOM 4429 C CA . TYR B 1 186 ? -4.895 -22.531 -26.375 1 93.69 186 TYR B CA 1
ATOM 4430 C C . TYR B 1 186 ? -4.301 -22.344 -24.984 1 93.69 186 TYR B C 1
ATOM 4432 O O . TYR B 1 186 ? -4.523 -21.297 -24.359 1 93.69 186 TYR B O 1
ATOM 4440 N N . ASP B 1 187 ? -3.529 -23.328 -24.547 1 94.31 187 ASP B N 1
ATOM 4441 C CA . ASP B 1 187 ? -2.857 -23.219 -23.25 1 94.31 187 ASP B CA 1
ATOM 4442 C C . ASP B 1 187 ? -1.901 -22.031 -23.234 1 94.31 187 ASP B C 1
ATOM 4444 O O . ASP B 1 187 ? -1.889 -21.25 -22.281 1 94.31 187 ASP B O 1
ATOM 4448 N N . PHE B 1 188 ? -1.204 -21.891 -24.281 1 95.12 188 PHE B N 1
ATOM 4449 C CA . PHE B 1 188 ? -0.21 -20.828 -24.375 1 95.12 188 PHE B CA 1
ATOM 4450 C C . PHE B 1 188 ? -0.881 -19.453 -24.391 1 95.12 188 PHE B C 1
ATOM 4452 O O . PHE B 1 188 ? -0.375 -18.5 -23.797 1 95.12 188 PHE B O 1
ATOM 4459 N N . ASP B 1 189 ? -1.995 -19.344 -24.938 1 91.31 189 ASP B N 1
ATOM 4460 C CA . ASP B 1 189 ? -2.639 -18.062 -25.172 1 91.31 189 ASP B CA 1
ATOM 4461 C C . ASP B 1 189 ? -3.537 -17.688 -23.984 1 91.31 189 ASP B C 1
ATOM 4463 O O . ASP B 1 189 ? -3.686 -16.5 -23.672 1 91.31 189 ASP B O 1
ATOM 4467 N N . TYR B 1 190 ? -4.105 -18.719 -23.25 1 86.12 190 TYR B N 1
ATOM 4468 C CA . TYR B 1 190 ? -5.156 -18.375 -22.297 1 86.12 190 TYR B CA 1
ATOM 4469 C C . TYR B 1 190 ? -4.914 -19.047 -20.953 1 86.12 190 TYR B C 1
ATOM 4471 O O . TYR B 1 190 ? -5.609 -18.75 -19.969 1 86.12 190 TYR B O 1
ATOM 4479 N N . GLY B 1 191 ? -3.961 -19.922 -20.922 1 86.69 191 GLY B N 1
ATOM 4480 C CA . GLY B 1 191 ? -3.672 -20.562 -19.656 1 86.69 191 GLY B CA 1
ATOM 4481 C C . GLY B 1 191 ? -3.178 -19.594 -18.594 1 86.69 191 GLY B C 1
ATOM 4482 O O . GLY B 1 191 ? -2.508 -18.609 -18.906 1 86.69 191 GLY B O 1
ATOM 4483 N N . THR B 1 192 ? -3.506 -19.953 -17.25 1 85.44 192 THR B N 1
ATOM 4484 C CA . THR B 1 192 ? -3.129 -19.031 -16.188 1 85.44 192 THR B CA 1
ATOM 4485 C C . THR B 1 192 ? -2.424 -19.766 -15.055 1 85.44 192 THR B C 1
ATOM 4487 O O . THR B 1 192 ? -1.962 -19.156 -14.094 1 85.44 192 THR B O 1
ATOM 4490 N N . GLU B 1 193 ? -2.273 -21.094 -15.25 1 91.94 193 GLU B N 1
ATOM 4491 C CA . GLU B 1 193 ? -1.78 -21.891 -14.125 1 91.94 193 GLU B CA 1
ATOM 4492 C C . GLU B 1 193 ? -0.771 -22.938 -14.594 1 91.94 193 GLU B C 1
ATOM 4494 O O . GLU B 1 193 ? -1.133 -23.891 -15.281 1 91.94 193 GLU B O 1
ATOM 4499 N N . CYS B 1 194 ? 0.437 -22.781 -14.133 1 96.31 194 CYS B N 1
ATOM 4500 C CA . CYS B 1 194 ? 1.488 -23.734 -14.492 1 96.31 194 CYS B CA 1
ATOM 4501 C C . CYS B 1 194 ? 1.238 -25.094 -13.859 1 96.31 194 CYS B C 1
ATOM 4503 O O . CYS B 1 194 ? 1.531 -26.125 -14.461 1 96.31 194 CYS B O 1
ATOM 4505 N N . LEU B 1 195 ? 0.733 -25.094 -12.664 1 97.56 195 LEU B N 1
ATOM 4506 C CA . LEU B 1 195 ? 0.459 -26.344 -11.969 1 97.56 195 LEU B CA 1
ATOM 4507 C C . LEU B 1 195 ? -0.548 -27.188 -12.742 1 97.56 195 LEU B C 1
ATOM 4509 O O . LEU B 1 195 ? -0.439 -28.406 -12.773 1 97.56 195 LEU B O 1
ATOM 4513 N N . LEU B 1 196 ? -1.493 -26.484 -13.305 1 95.75 196 LEU B N 1
ATOM 4514 C CA . LEU B 1 196 ? -2.486 -27.188 -14.109 1 95.75 196 LEU B CA 1
ATOM 4515 C C . LEU B 1 196 ? -1.841 -27.812 -15.336 1 95.75 196 LEU B C 1
ATOM 4517 O O . LEU B 1 196 ? -2.186 -28.938 -15.719 1 95.75 196 LEU B O 1
ATOM 4521 N N . LEU B 1 197 ? -0.911 -27.141 -16 1 96.88 197 LEU B N 1
ATOM 4522 C CA . LEU B 1 197 ? -0.204 -27.688 -17.156 1 96.88 197 LEU B CA 1
ATOM 4523 C C . LEU B 1 197 ? 0.564 -28.953 -16.766 1 96.88 197 LEU B C 1
ATOM 4525 O O . LEU B 1 197 ? 0.53 -29.953 -17.484 1 96.88 197 LEU B O 1
ATOM 4529 N N . ALA B 1 198 ? 1.275 -28.875 -15.641 1 97.94 198 ALA B N 1
ATOM 4530 C CA . ALA B 1 198 ? 2.023 -30.047 -15.156 1 97.94 198 ALA B CA 1
ATOM 4531 C C . ALA B 1 198 ? 1.098 -31.234 -14.906 1 97.94 198 ALA B C 1
ATOM 4533 O O . ALA B 1 198 ? 1.429 -32.375 -15.258 1 97.94 198 ALA B O 1
ATOM 4534 N N . SER B 1 199 ? -0.007 -30.938 -14.312 1 97.25 199 SER B N 1
ATOM 4535 C CA . SER B 1 199 ? -0.971 -32 -14.039 1 97.25 199 SER B CA 1
ATOM 4536 C C . SER B 1 199 ? -1.55 -32.562 -15.328 1 97.25 199 SER B C 1
ATOM 4538 O O . SER B 1 199 ? -1.594 -33.781 -15.508 1 97.25 199 SER B O 1
ATOM 4540 N N . LYS B 1 200 ? -1.96 -31.781 -16.234 1 96.38 200 LYS B N 1
ATOM 4541 C CA . LYS B 1 200 ? -2.643 -32.156 -17.469 1 96.38 200 LYS B CA 1
ATOM 4542 C C . LYS B 1 200 ? -1.707 -32.906 -18.406 1 96.38 200 LYS B C 1
ATOM 4544 O O . LYS B 1 200 ? -2.102 -33.906 -19.016 1 96.38 200 LYS B O 1
ATOM 4549 N N . TYR B 1 201 ? -0.478 -32.5 -18.484 1 97.94 201 TYR B N 1
ATOM 4550 C CA . TYR B 1 201 ? 0.352 -32.938 -19.594 1 97.94 201 TYR B CA 1
ATOM 4551 C C . TYR B 1 201 ? 1.491 -33.844 -19.094 1 97.94 201 TYR B C 1
ATOM 4553 O O . TYR B 1 201 ? 2.119 -34.562 -19.875 1 97.94 201 TYR B O 1
ATOM 4561 N N . SER B 1 202 ? 1.814 -33.844 -17.766 1 97.69 202 SER B N 1
ATOM 4562 C CA . SER B 1 202 ? 2.859 -34.688 -17.219 1 97.69 202 SER B CA 1
ATOM 4563 C C . SER B 1 202 ? 2.295 -35.656 -16.172 1 97.69 202 SER B C 1
ATOM 4565 O O . SER B 1 202 ? 3.025 -36.469 -15.617 1 97.69 202 SER B O 1
ATOM 4567 N N . GLY B 1 203 ? 1.014 -35.438 -15.797 1 97.12 203 GLY B N 1
ATOM 4568 C CA . GLY B 1 203 ? 0.355 -36.344 -14.859 1 97.12 203 GLY B CA 1
ATOM 4569 C C . GLY B 1 203 ? 0.807 -36.125 -13.422 1 97.12 203 GLY B C 1
ATOM 4570 O O . GLY B 1 203 ? 0.711 -37.062 -12.602 1 97.12 203 GLY B O 1
ATOM 4571 N N . VAL B 1 204 ? 1.363 -35.031 -13.125 1 97.69 204 VAL B N 1
ATOM 4572 C CA . VAL B 1 204 ? 1.884 -34.781 -11.789 1 97.69 204 VAL B CA 1
ATOM 4573 C C . VAL B 1 204 ? 0.973 -33.812 -11.055 1 97.69 204 VAL B C 1
ATOM 4575 O O . VAL B 1 204 ? 0.796 -32.656 -11.492 1 97.69 204 VAL B O 1
ATOM 4578 N N . LYS B 1 205 ? 0.399 -34.219 -9.93 1 97.38 205 LYS B N 1
ATOM 4579 C CA . LYS B 1 205 ? -0.387 -33.344 -9.062 1 97.38 205 LYS B CA 1
ATOM 4580 C C . LYS B 1 205 ? 0.501 -32.625 -8.047 1 97.38 205 LYS B C 1
ATOM 4582 O O . LYS B 1 205 ? 1.154 -33.281 -7.223 1 97.38 205 LYS B O 1
ATOM 4587 N N . ALA B 1 206 ? 0.469 -31.391 -8.094 1 98.5 206 ALA B N 1
ATOM 4588 C CA . ALA B 1 206 ? 1.385 -30.594 -7.277 1 98.5 206 ALA B CA 1
ATOM 4589 C C . ALA B 1 206 ? 0.998 -30.641 -5.805 1 98.5 206 ALA B C 1
ATOM 4591 O O . ALA B 1 206 ? -0.187 -30.625 -5.465 1 98.5 206 ALA B O 1
ATOM 4592 N N . ARG B 1 207 ? 1.989 -30.734 -4.953 1 98.44 207 ARG B N 1
ATOM 4593 C CA . ARG B 1 207 ? 1.811 -30.531 -3.52 1 98.44 207 ARG B CA 1
ATOM 4594 C C . ARG B 1 207 ? 1.565 -29.062 -3.199 1 98.44 207 ARG B C 1
ATOM 4596 O O . ARG B 1 207 ? 2.324 -28.188 -3.633 1 98.44 207 ARG B O 1
ATOM 4603 N N . LEU B 1 208 ? 0.494 -28.766 -2.479 1 97.88 208 LEU B N 1
ATOM 4604 C CA . LEU B 1 208 ? 0.158 -27.375 -2.146 1 97.88 208 LEU B CA 1
ATOM 4605 C C . LEU B 1 208 ? 0.577 -27.047 -0.719 1 97.88 208 LEU B C 1
ATOM 4607 O O . LEU B 1 208 ? 0.302 -27.812 0.209 1 97.88 208 LEU B O 1
ATOM 4611 N N . VAL B 1 209 ? 1.268 -25.938 -0.627 1 96.31 209 VAL B N 1
ATOM 4612 C CA . VAL B 1 209 ? 1.761 -25.469 0.666 1 96.31 209 VAL B CA 1
ATOM 4613 C C . VAL B 1 209 ? 1.191 -24.094 0.97 1 96.31 209 VAL B C 1
ATOM 4615 O O . VAL B 1 209 ? 1.088 -23.25 0.078 1 96.31 209 VAL B O 1
ATOM 4618 N N . GLU B 1 210 ? 0.761 -23.859 2.229 1 95 210 GLU B N 1
ATOM 4619 C CA . GLU B 1 210 ? 0.28 -22.531 2.621 1 95 210 GLU B CA 1
ATOM 4620 C C . GLU B 1 210 ? 1.439 -21.562 2.828 1 95 210 GLU B C 1
ATOM 4622 O O . GLU B 1 210 ? 2.402 -21.875 3.531 1 95 210 GLU B O 1
ATOM 4627 N N . GLY B 1 211 ? 1.391 -20.469 2.166 1 93.88 211 GLY B N 1
ATOM 4628 C CA . GLY B 1 211 ? 2.447 -19.484 2.281 1 93.88 211 GLY B CA 1
ATOM 4629 C C . GLY B 1 211 ? 2.098 -18.344 3.221 1 93.88 211 GLY B C 1
ATOM 4630 O O . GLY B 1 211 ? 1.005 -18.312 3.791 1 93.88 211 GLY B O 1
ATOM 4631 N N . SER B 1 212 ? 3.043 -17.484 3.387 1 88.81 212 SER B N 1
ATOM 4632 C CA . SER B 1 212 ? 2.846 -16.312 4.234 1 88.81 212 SER B CA 1
ATOM 4633 C C . SER B 1 212 ? 2.023 -15.242 3.52 1 88.81 212 SER B C 1
ATOM 4635 O O . SER B 1 212 ? 1.718 -15.375 2.334 1 88.81 212 SER B O 1
ATOM 4637 N N . SER B 1 213 ? 1.71 -14.148 4.18 1 86.88 213 SER B N 1
ATOM 4638 C CA . SER B 1 213 ? 0.909 -13.07 3.615 1 86.88 213 SER B CA 1
ATOM 4639 C C . SER B 1 213 ? 1.737 -12.195 2.678 1 86.88 213 SER B C 1
ATOM 4641 O O . SER B 1 213 ? 1.204 -11.297 2.027 1 86.88 213 SER B O 1
ATOM 4643 N N . ASN B 1 214 ? 2.977 -12.492 2.498 1 88.88 214 ASN B N 1
ATOM 4644 C CA . ASN B 1 214 ? 3.859 -11.664 1.687 1 88.88 214 ASN B CA 1
ATOM 4645 C C . ASN B 1 214 ? 3.979 -12.195 0.262 1 88.88 214 ASN B C 1
ATOM 4647 O O . ASN B 1 214 ? 4.957 -11.914 -0.43 1 88.88 214 ASN B O 1
ATOM 4651 N N . LEU B 1 215 ? 2.961 -12.828 -0.213 1 94 215 LEU B N 1
ATOM 4652 C CA . LEU B 1 215 ? 3.033 -13.453 -1.527 1 94 215 LEU B CA 1
ATOM 4653 C C . LEU B 1 215 ? 2.342 -12.594 -2.58 1 94 215 LEU B C 1
ATOM 4655 O O . LEU B 1 215 ? 2.264 -12.984 -3.748 1 94 215 LEU B O 1
ATOM 4659 N N . TRP B 1 216 ? 1.955 -11.414 -2.211 1 91.31 216 TRP B N 1
ATOM 4660 C CA . TRP B 1 216 ? 1.172 -10.578 -3.113 1 91.31 216 TRP B CA 1
ATOM 4661 C C . TRP B 1 216 ? 2.057 -9.977 -4.199 1 91.31 216 TRP B C 1
ATOM 4663 O O . TRP B 1 216 ? 3.275 -9.875 -4.035 1 91.31 216 TRP B O 1
ATOM 4673 N N . LYS B 1 217 ? 1.446 -9.703 -5.328 1 91.94 217 LYS B N 1
ATOM 4674 C CA . LYS B 1 217 ? 2.18 -9.102 -6.441 1 91.94 217 LYS B CA 1
ATOM 4675 C C . LYS B 1 217 ? 1.778 -7.645 -6.641 1 91.94 217 LYS B C 1
ATOM 4677 O O . LYS B 1 217 ? 0.678 -7.242 -6.258 1 91.94 217 LYS B O 1
ATOM 4682 N N . VAL B 1 218 ? 2.652 -6.93 -7.117 1 92 218 VAL B N 1
ATOM 4683 C CA . VAL B 1 218 ? 2.402 -5.535 -7.461 1 92 218 VAL B CA 1
ATOM 4684 C C . VAL B 1 218 ? 1.7 -5.457 -8.812 1 92 218 VAL B C 1
ATOM 4686 O O . VAL B 1 218 ? 2.289 -5.789 -9.844 1 92 218 VAL B O 1
ATOM 4689 N N . THR B 1 219 ? 0.424 -5.074 -8.797 1 85.62 219 THR B N 1
ATOM 4690 C CA . THR B 1 219 ? -0.369 -5.062 -10.023 1 85.62 219 THR B CA 1
ATOM 4691 C C . THR B 1 219 ? -0.912 -3.666 -10.305 1 85.62 219 THR B C 1
ATOM 4693 O O . THR B 1 219 ? -1.075 -3.281 -11.469 1 85.62 219 THR B O 1
ATOM 4696 N N . HIS B 1 220 ? -1.17 -2.955 -9.211 1 85.81 220 HIS B N 1
ATOM 4697 C CA . HIS B 1 220 ? -1.728 -1.612 -9.328 1 85.81 220 HIS B CA 1
ATOM 4698 C C . HIS B 1 220 ? -0.856 -0.59 -8.602 1 85.81 220 HIS B C 1
ATOM 4700 O O . HIS B 1 220 ? 0.016 -0.958 -7.812 1 85.81 220 HIS B O 1
ATOM 4706 N N . LYS B 1 221 ? -1.136 0.602 -8.859 1 86.88 221 LYS B N 1
ATOM 4707 C CA . LYS B 1 221 ? -0.36 1.691 -8.273 1 86.88 221 LYS B CA 1
ATOM 4708 C C . LYS B 1 221 ? -0.39 1.63 -6.754 1 86.88 221 LYS B C 1
ATOM 4710 O O . LYS B 1 221 ? 0.627 1.865 -6.098 1 86.88 221 LYS B O 1
ATOM 4715 N N . LYS B 1 222 ? -1.503 1.308 -6.199 1 91.44 222 LYS B N 1
ATOM 4716 C CA . LYS B 1 222 ? -1.63 1.227 -4.746 1 91.44 222 LYS B CA 1
ATOM 4717 C C . LYS B 1 222 ? -0.642 0.22 -4.164 1 91.44 222 LYS B C 1
ATOM 4719 O O . LYS B 1 222 ? -0.211 0.358 -3.016 1 91.44 222 LYS B O 1
ATOM 4724 N N . ASP B 1 223 ? -0.335 -0.749 -4.953 1 93.31 223 ASP B N 1
ATOM 4725 C CA . ASP B 1 223 ? 0.576 -1.791 -4.488 1 93.31 223 ASP B CA 1
ATOM 4726 C C . ASP B 1 223 ? 1.998 -1.254 -4.348 1 93.31 223 ASP B C 1
ATOM 4728 O O . ASP B 1 223 ? 2.791 -1.782 -3.564 1 93.31 223 ASP B O 1
ATOM 4732 N N . ILE B 1 224 ? 2.281 -0.213 -5.121 1 94.12 224 ILE B N 1
ATOM 4733 C CA . ILE B 1 224 ? 3.6 0.404 -5.02 1 94.12 224 ILE B CA 1
ATOM 4734 C C . ILE B 1 224 ? 3.752 1.079 -3.66 1 94.12 224 ILE B C 1
ATOM 4736 O O . ILE B 1 224 ? 4.793 0.95 -3.01 1 94.12 224 ILE B O 1
ATOM 4740 N N . TYR B 1 225 ? 2.727 1.735 -3.217 1 94.12 225 TYR B N 1
ATOM 4741 C CA . TYR B 1 225 ? 2.744 2.344 -1.893 1 94.12 225 TYR B CA 1
ATOM 4742 C C . TYR B 1 225 ? 2.924 1.288 -0.808 1 94.12 225 TYR B C 1
ATOM 4744 O O . TYR B 1 225 ? 3.715 1.471 0.12 1 94.12 225 TYR B O 1
ATOM 4752 N N . ALA B 1 226 ? 2.203 0.268 -1 1 95.38 226 ALA B N 1
ATOM 4753 C CA . ALA B 1 226 ? 2.316 -0.834 -0.049 1 95.38 226 ALA B CA 1
ATOM 4754 C C . ALA B 1 226 ? 3.734 -1.397 -0.03 1 95.38 226 ALA B C 1
ATOM 4756 O O . ALA B 1 226 ? 4.301 -1.64 1.039 1 95.38 226 ALA B O 1
ATOM 4757 N N . ALA B 1 227 ? 4.234 -1.567 -1.218 1 95.81 227 ALA B N 1
ATOM 4758 C CA . ALA B 1 227 ? 5.57 -2.141 -1.345 1 95.81 227 ALA B CA 1
ATOM 4759 C C . ALA B 1 227 ? 6.609 -1.269 -0.644 1 95.81 227 ALA B C 1
ATOM 4761 O O . ALA B 1 227 ? 7.469 -1.777 0.08 1 95.81 227 ALA B O 1
ATOM 4762 N N . GLU B 1 228 ? 6.516 -0.036 -0.836 1 93.88 228 GLU B N 1
ATOM 4763 C CA . GLU B 1 228 ? 7.461 0.883 -0.207 1 93.88 228 GLU B CA 1
ATOM 4764 C C . GLU B 1 228 ? 7.352 0.831 1.314 1 93.88 228 GLU B C 1
ATOM 4766 O O . GLU B 1 228 ? 8.367 0.784 2.014 1 93.88 228 GLU B O 1
ATOM 4771 N N . GLY B 1 229 ? 6.164 0.828 1.798 1 92.62 229 GLY B N 1
ATOM 4772 C CA . GLY B 1 229 ? 5.961 0.735 3.234 1 92.62 229 GLY B CA 1
ATOM 4773 C C . GLY B 1 229 ? 6.508 -0.548 3.832 1 92.62 229 GLY B C 1
ATOM 4774 O O . GLY B 1 229 ? 7.18 -0.521 4.863 1 92.62 229 GLY B O 1
ATOM 4775 N N . VAL B 1 230 ? 6.266 -1.636 3.193 1 92.88 230 VAL B N 1
ATOM 4776 C CA . VAL B 1 230 ? 6.707 -2.939 3.678 1 92.88 230 VAL B CA 1
ATOM 4777 C C . VAL B 1 230 ? 8.227 -3.01 3.656 1 92.88 230 VAL B C 1
ATOM 4779 O O . VAL B 1 230 ? 8.852 -3.512 4.598 1 92.88 230 VAL B O 1
ATOM 4782 N N . LEU B 1 231 ? 8.812 -2.514 2.594 1 91.44 231 LEU B N 1
ATOM 4783 C CA . LEU B 1 231 ? 10.273 -2.514 2.475 1 91.44 231 LEU B CA 1
ATOM 4784 C C . LEU B 1 231 ? 10.906 -1.701 3.598 1 91.44 231 LEU B C 1
ATOM 4786 O O . LEU B 1 231 ? 11.891 -2.133 4.199 1 91.44 231 LEU B O 1
ATOM 4790 N N . LYS B 1 232 ? 10.367 -0.584 3.834 1 88.06 232 LYS B N 1
ATOM 4791 C CA . LYS B 1 232 ? 10.898 0.285 4.879 1 88.06 232 LYS B CA 1
ATOM 4792 C C . LYS B 1 232 ? 10.812 -0.384 6.246 1 88.06 232 LYS B C 1
ATOM 4794 O O . LYS B 1 232 ? 11.742 -0.278 7.055 1 88.06 232 LYS B O 1
ATOM 4799 N N . GLU B 1 233 ? 9.773 -0.999 6.449 1 84.06 233 GLU B N 1
ATOM 4800 C CA . GLU B 1 233 ? 9.57 -1.665 7.73 1 84.06 233 GLU B CA 1
ATOM 4801 C C . GLU B 1 233 ? 10.562 -2.805 7.926 1 84.06 233 GLU B C 1
ATOM 4803 O O . GLU B 1 233 ? 11.062 -3.02 9.031 1 84.06 233 GLU B O 1
ATOM 4808 N N . SER B 1 234 ? 10.867 -3.506 6.934 1 79.25 234 SER B N 1
ATOM 4809 C CA . SER B 1 234 ? 11.711 -4.691 7.02 1 79.25 234 SER B CA 1
ATOM 4810 C C . SER B 1 234 ? 13.188 -4.32 7.023 1 79.25 234 SER B C 1
ATOM 4812 O O . SER B 1 234 ? 14.016 -5.059 7.562 1 79.25 234 SER B O 1
ATOM 4814 N N . ASP B 1 235 ? 13.539 -3.232 6.473 1 74.12 235 ASP B N 1
ATOM 4815 C CA . ASP B 1 235 ? 14.945 -2.984 6.184 1 74.12 235 ASP B CA 1
ATOM 4816 C C . ASP B 1 235 ? 15.531 -1.96 7.152 1 74.12 235 ASP B C 1
ATOM 4818 O O . ASP B 1 235 ? 16.719 -1.614 7.062 1 74.12 235 ASP B O 1
ATOM 4822 N N . ILE B 1 236 ? 14.812 -1.569 8.078 1 73.81 236 ILE B N 1
ATOM 4823 C CA . ILE B 1 236 ? 15.383 -0.567 8.977 1 73.81 236 ILE B CA 1
ATOM 4824 C C . ILE B 1 236 ? 16.203 -1.255 10.07 1 73.81 236 ILE B C 1
ATOM 4826 O O . ILE B 1 236 ? 15.664 -2.064 10.836 1 73.81 236 ILE B O 1
ATOM 4830 N N . SER B 1 237 ? 17.438 -1.104 9.961 1 75.94 237 SER B N 1
ATOM 4831 C CA . SER B 1 237 ? 18.406 -1.503 10.977 1 75.94 237 SER B CA 1
ATOM 4832 C C . SER B 1 237 ? 19.312 -0.333 11.375 1 75.94 237 SER B C 1
ATOM 4834 O O . SER B 1 237 ? 19.938 0.297 10.516 1 75.94 237 SER B O 1
ATOM 4836 N N . VAL B 1 238 ? 19.281 -0.053 12.68 1 77.81 238 VAL B N 1
ATOM 4837 C CA . VAL B 1 238 ? 19.875 1.191 13.148 1 77.81 238 VAL B CA 1
ATOM 4838 C C . VAL B 1 238 ? 21.172 0.888 13.898 1 77.81 238 VAL B C 1
ATOM 4840 O O . VAL B 1 238 ? 21.219 -0.048 14.703 1 77.81 238 VAL B O 1
ATOM 4843 N N . CYS B 1 239 ? 22.203 1.545 13.523 1 78.38 239 CYS B N 1
ATOM 4844 C CA . CYS B 1 239 ? 23.438 1.617 14.305 1 78.38 239 CYS B CA 1
ATOM 4845 C C . CYS B 1 239 ? 23.562 2.973 14.984 1 78.38 239 CYS B C 1
ATOM 4847 O O . CYS B 1 239 ? 23.609 4.008 14.32 1 78.38 239 CYS B O 1
ATOM 4849 N N . LEU B 1 240 ? 23.438 2.939 16.281 1 76.25 240 LEU B N 1
ATOM 4850 C CA . LEU B 1 240 ? 23.531 4.164 17.078 1 76.25 240 LEU B CA 1
ATOM 4851 C C . LEU B 1 240 ? 24.938 4.324 17.656 1 76.25 240 LEU B C 1
ATOM 4853 O O . LEU B 1 240 ? 25.453 3.4 18.297 1 76.25 240 LEU B O 1
ATOM 4857 N N . LYS B 1 241 ? 25.594 5.273 17.281 1 71.75 241 LYS B N 1
ATOM 4858 C CA . LYS B 1 241 ? 26.875 5.648 17.859 1 71.75 241 LYS B CA 1
ATOM 4859 C C . LYS B 1 241 ? 26.766 6.945 18.656 1 71.75 241 LYS B C 1
ATOM 4861 O O . LYS B 1 241 ? 26.25 7.945 18.156 1 71.75 241 LYS B O 1
ATOM 4866 N N . CYS B 1 242 ? 26.719 6.77 19.969 1 61.28 242 CYS B N 1
ATOM 4867 C CA . CYS B 1 242 ? 26.719 7.965 20.812 1 61.28 242 CYS B CA 1
ATOM 4868 C C . CYS B 1 242 ? 28.125 8.406 21.141 1 61.28 242 CYS B C 1
ATOM 4870 O O . CYS B 1 242 ? 28.938 7.605 21.609 1 61.28 242 CYS B O 1
ATOM 4872 N N . GLU B 1 243 ? 28.594 9.281 20.547 1 54.28 243 GLU B N 1
ATOM 4873 C CA . GLU B 1 243 ? 29.891 9.82 20.938 1 54.28 243 GLU B CA 1
ATOM 4874 C C . GLU B 1 243 ? 29.797 10.625 22.219 1 54.28 243 GLU B C 1
ATOM 4876 O O . GLU B 1 243 ? 29.328 11.773 22.219 1 54.28 243 GLU B O 1
ATOM 4881 N N . ASP B 1 244 ? 29.125 10.195 23.219 1 42.81 244 ASP B N 1
ATOM 4882 C CA . ASP B 1 244 ? 29.656 10.82 24.438 1 42.81 244 ASP B CA 1
ATOM 4883 C C . ASP B 1 244 ? 31.172 11 24.359 1 42.81 244 ASP B C 1
ATOM 4885 O O . ASP B 1 244 ? 31.891 10.07 23.984 1 42.81 244 ASP B O 1
ATOM 4889 N N . ILE B 1 245 ? 31.781 12.164 24.312 1 37.06 245 ILE B N 1
ATOM 4890 C CA . ILE B 1 245 ? 33.188 12.156 24.672 1 37.06 245 ILE B CA 1
ATOM 4891 C C . ILE B 1 245 ? 33.438 11.109 25.75 1 37.06 245 ILE B C 1
ATOM 4893 O O . ILE B 1 245 ? 34.5 10.492 25.797 1 37.06 245 ILE B O 1
ATOM 4897 N N . HIS B 1 246 ? 32.719 10.969 26.969 1 34.91 246 HIS B N 1
ATOM 4898 C CA . HIS B 1 246 ? 33.125 10.016 28 1 34.91 246 HIS B CA 1
ATOM 4899 C C . HIS B 1 246 ? 32.625 8.609 27.672 1 34.91 246 HIS B C 1
ATOM 4901 O O . HIS B 1 246 ? 33.125 7.629 28.219 1 34.91 246 HIS B O 1
ATOM 4907 N N . ARG B 1 247 ? 31.359 8.094 27.594 1 31.88 247 ARG B N 1
ATOM 4908 C CA . ARG B 1 247 ? 31.047 6.672 27.578 1 31.88 247 ARG B CA 1
ATOM 4909 C C . ARG B 1 247 ? 30.516 6.25 26.203 1 31.88 247 ARG B C 1
ATOM 4911 O O . ARG B 1 247 ? 29.422 6.652 25.812 1 31.88 247 ARG B O 1
ATOM 4918 N N . VAL B 1 248 ? 31.25 6.059 25.141 1 33.91 248 VAL B N 1
ATOM 4919 C CA . VAL B 1 248 ? 30.953 5.445 23.844 1 33.91 248 VAL B CA 1
ATOM 4920 C C . VAL B 1 248 ? 30.219 4.129 24.047 1 33.91 248 VAL B C 1
ATOM 4922 O O . VAL B 1 248 ? 30.781 3.154 24.547 1 33.91 248 VAL B O 1
ATOM 4925 N N . GLN B 1 249 ? 29.141 3.938 24.797 1 32.72 249 GLN B N 1
ATOM 4926 C CA . GLN B 1 249 ? 28.672 2.557 24.781 1 32.72 249 GLN B CA 1
ATOM 4927 C C . GLN B 1 249 ? 28.141 2.166 23.406 1 32.72 249 GLN B C 1
ATOM 4929 O O . GLN B 1 249 ? 27.281 2.852 22.859 1 32.72 249 GLN B O 1
ATOM 4934 N N . GLU B 1 250 ? 28.906 1.548 22.609 1 36.72 250 GLU B N 1
ATOM 4935 C CA . GLU B 1 250 ? 28.547 0.768 21.422 1 36.72 250 GLU B CA 1
ATOM 4936 C C . GLU B 1 250 ? 27.328 -0.101 21.688 1 36.72 250 GLU B C 1
ATOM 4938 O O . GLU B 1 250 ? 27.359 -1.008 22.516 1 36.72 250 GLU B O 1
ATOM 4943 N N . GLY B 1 251 ? 26.188 0.254 22 1 33.91 251 GLY B N 1
ATOM 4944 C CA . GLY B 1 251 ? 25.141 -0.762 22.031 1 33.91 251 GLY B CA 1
ATOM 4945 C C . GLY B 1 251 ? 24.938 -1.426 20.672 1 33.91 251 GLY B C 1
ATOM 4946 O O . GLY B 1 251 ? 24.297 -0.849 19.781 1 33.91 251 GLY B O 1
ATOM 4947 N N . HIS B 1 252 ? 26.047 -2.051 20.172 1 35.91 252 HIS B N 1
ATOM 4948 C CA . HIS B 1 252 ? 25.922 -3.016 19.094 1 35.91 252 HIS B CA 1
ATOM 4949 C C . HIS B 1 252 ? 24.844 -4.055 19.391 1 35.91 252 HIS B C 1
ATOM 4951 O O . HIS B 1 252 ? 24.969 -4.824 20.344 1 35.91 252 HIS B O 1
ATOM 4957 N N . ASN B 1 253 ? 23.688 -3.756 19.438 1 34.5 253 ASN B N 1
ATOM 4958 C CA . ASN B 1 253 ? 22.953 -5.02 19.359 1 34.5 253 ASN B CA 1
ATOM 4959 C C . ASN B 1 253 ? 23.5 -5.906 18.234 1 34.5 253 ASN B C 1
ATOM 4961 O O . ASN B 1 253 ? 23.312 -5.602 17.062 1 34.5 253 ASN B O 1
ATOM 4965 N N . LYS B 1 254 ? 24.562 -6.52 18.469 1 33.72 254 LYS B N 1
ATOM 4966 C CA . LYS B 1 254 ? 25.453 -7.469 17.797 1 33.72 254 LYS B CA 1
ATOM 4967 C C . LYS B 1 254 ? 24.672 -8.547 17.078 1 33.72 254 LYS B C 1
ATOM 4969 O O . LYS B 1 254 ? 25.25 -9.398 16.391 1 33.72 254 LYS B O 1
ATOM 4974 N N . GLU B 1 255 ? 23.516 -8.938 17.641 1 35.78 255 GLU B N 1
ATOM 4975 C CA . GLU B 1 255 ? 23.297 -10.312 17.188 1 35.78 255 GLU B CA 1
ATOM 4976 C C . GLU B 1 255 ? 23.266 -10.414 15.672 1 35.78 255 GLU B C 1
ATOM 4978 O O . GLU B 1 255 ? 23.719 -11.406 15.102 1 35.78 255 GLU B O 1
ATOM 4983 N N . ASN B 1 256 ? 22.109 -9.961 14.859 1 40.91 256 ASN B N 1
ATOM 4984 C CA . ASN B 1 256 ? 21.953 -10.438 13.492 1 40.91 256 ASN B CA 1
ATOM 4985 C C . ASN B 1 256 ? 22.812 -9.641 12.516 1 40.91 256 ASN B C 1
ATOM 4987 O O . ASN B 1 256 ? 22.969 -8.422 12.672 1 40.91 256 ASN B O 1
ATOM 4991 N N . SER B 1 257 ? 23.906 -10.203 11.805 1 49.38 257 SER B N 1
ATOM 4992 C CA . SER B 1 257 ? 24.812 -9.945 10.688 1 49.38 257 SER B CA 1
ATOM 4993 C C . SER B 1 257 ? 24.203 -8.961 9.695 1 49.38 257 SER B C 1
ATOM 4995 O O . SER B 1 257 ? 24.734 -8.789 8.594 1 49.38 257 SER B O 1
ATOM 4997 N N . ILE B 1 258 ? 23.094 -8.367 9.961 1 60.59 258 ILE B N 1
ATOM 4998 C CA . ILE B 1 258 ? 22.531 -7.535 8.914 1 60.59 258 ILE B CA 1
ATOM 4999 C C . ILE B 1 258 ? 23.188 -6.16 8.922 1 60.59 258 ILE B C 1
ATOM 5001 O O . ILE B 1 258 ? 23.281 -5.512 9.961 1 60.59 258 ILE B O 1
ATOM 5005 N N . GLU B 1 259 ? 23.922 -5.922 7.902 1 74.06 259 GLU B N 1
ATOM 5006 C CA . GLU B 1 259 ? 24.5 -4.598 7.672 1 74.06 259 GLU B CA 1
ATOM 5007 C C . GLU B 1 259 ? 23.469 -3.498 7.918 1 74.06 259 GLU B C 1
ATOM 5009 O O . GLU B 1 259 ? 22.344 -3.564 7.41 1 74.06 259 GLU B O 1
ATOM 5014 N N . PRO B 1 260 ? 23.797 -2.566 8.789 1 81.81 260 PRO B N 1
ATOM 5015 C CA . PRO B 1 260 ? 22.828 -1.504 9.086 1 81.81 260 PRO B CA 1
ATOM 5016 C C . PRO B 1 260 ? 22.531 -0.628 7.871 1 81.81 260 PRO B C 1
ATOM 5018 O O . PRO B 1 260 ? 23.406 -0.39 7.043 1 81.81 260 PRO B O 1
ATOM 5021 N N . SER B 1 261 ? 21.328 -0.247 7.812 1 86.62 261 SER B N 1
ATOM 5022 C CA . SER B 1 261 ? 20.938 0.667 6.746 1 86.62 261 SER B CA 1
ATOM 5023 C C . SER B 1 261 ? 20.906 2.109 7.238 1 86.62 261 SER B C 1
ATOM 5025 O O . SER B 1 261 ? 20.844 3.043 6.434 1 86.62 261 SER B O 1
ATOM 5027 N N . VAL B 1 262 ? 20.922 2.324 8.594 1 90 262 VAL B N 1
ATOM 5028 C CA . VAL B 1 262 ? 20.875 3.656 9.188 1 90 262 VAL B CA 1
ATOM 5029 C C . VAL B 1 262 ? 21.984 3.809 10.219 1 90 262 VAL B C 1
ATOM 5031 O O . VAL B 1 262 ? 22.141 2.963 11.109 1 90 262 VAL B O 1
ATOM 5034 N N . PHE B 1 263 ? 22.766 4.82 10.086 1 91.81 263 PHE B N 1
ATOM 5035 C CA . PHE B 1 263 ? 23.812 5.172 11.031 1 91.81 263 PHE B CA 1
ATOM 5036 C C . PHE B 1 263 ? 23.484 6.477 11.75 1 91.81 263 PHE B C 1
ATOM 5038 O O . PHE B 1 263 ? 23.297 7.512 11.109 1 91.81 263 PHE B O 1
ATOM 5045 N N . ILE B 1 264 ? 23.391 6.441 13.039 1 93.25 264 ILE B N 1
ATOM 5046 C CA . ILE B 1 264 ? 23.078 7.625 13.836 1 93.25 264 ILE B CA 1
ATOM 5047 C C . ILE B 1 264 ? 24.281 7.988 14.711 1 93.25 264 ILE B C 1
ATOM 5049 O O . ILE B 1 264 ? 24.781 7.16 15.477 1 93.25 264 ILE B O 1
ATOM 5053 N N . HIS B 1 265 ? 24.812 9.172 14.531 1 93.25 265 HIS B N 1
ATOM 5054 C CA . HIS B 1 265 ? 25.875 9.703 15.359 1 93.25 265 HIS B CA 1
ATOM 5055 C C . HIS B 1 265 ? 25.391 10.867 16.219 1 93.25 265 HIS B C 1
ATOM 5057 O O . HIS B 1 265 ? 24.969 11.898 15.68 1 93.25 265 HIS B O 1
ATOM 5063 N N . VAL B 1 266 ? 25.406 10.719 17.469 1 91 266 VAL B N 1
ATOM 5064 C CA . VAL B 1 266 ? 25.047 11.789 18.375 1 91 266 VAL B CA 1
ATOM 5065 C C . VAL B 1 266 ? 26.297 12.523 18.844 1 91 266 VAL B C 1
ATOM 5067 O O . VAL B 1 266 ? 27.266 11.898 19.297 1 91 266 VAL B O 1
ATOM 5070 N N . MET B 1 267 ? 26.297 13.844 18.625 1 88.25 267 MET B N 1
ATOM 5071 C CA . MET B 1 267 ? 27.484 14.633 18.953 1 88.25 267 MET B CA 1
ATOM 5072 C C . MET B 1 267 ? 27.125 15.898 19.703 1 88.25 267 MET B C 1
ATOM 5074 O O . MET B 1 267 ? 26.031 16.438 19.516 1 88.25 267 MET B O 1
ATOM 5078 N N . ASP B 1 268 ? 28.062 16.328 20.484 1 85.5 268 ASP B N 1
ATOM 5079 C CA . ASP B 1 268 ? 27.922 17.609 21.156 1 85.5 268 ASP B CA 1
ATOM 5080 C C . ASP B 1 268 ? 28.594 18.734 20.359 1 85.5 268 ASP B C 1
ATOM 5082 O O . ASP B 1 268 ? 29.562 18.484 19.641 1 85.5 268 ASP B O 1
ATOM 5086 N N . PHE B 1 269 ? 27.984 19.828 20.562 1 84.62 269 PHE B N 1
ATOM 5087 C CA . PHE B 1 269 ? 28.594 20.969 19.891 1 84.62 269 PHE B CA 1
ATOM 5088 C C . PHE B 1 269 ? 29.938 21.312 20.531 1 84.62 269 PHE B C 1
ATOM 5090 O O . PHE B 1 269 ? 30.047 21.422 21.75 1 84.62 269 PHE B O 1
ATOM 5097 N N . ASP B 1 270 ? 30.984 21.438 19.672 1 82.69 270 ASP B N 1
ATOM 5098 C CA . ASP B 1 270 ? 32.281 21.953 20.062 1 82.69 270 ASP B CA 1
ATOM 5099 C C . ASP B 1 270 ? 33 22.594 18.891 1 82.69 270 ASP B C 1
ATOM 5101 O O . ASP B 1 270 ? 32.438 22.734 17.797 1 82.69 270 ASP B O 1
ATOM 5105 N N . GLU B 1 271 ? 34.219 23.094 19.094 1 82.5 271 GLU B N 1
ATOM 5106 C CA . GLU B 1 271 ? 34.969 23.828 18.078 1 82.5 271 GLU B CA 1
ATOM 5107 C C . GLU B 1 271 ? 35.344 22.922 16.922 1 82.5 271 GLU B C 1
ATOM 5109 O O . GLU B 1 271 ? 35.688 23.391 15.828 1 82.5 271 GLU B O 1
ATOM 5114 N N . HIS B 1 272 ? 35.281 21.625 17.125 1 87.94 272 HIS B N 1
ATOM 5115 C CA . HIS B 1 272 ? 35.688 20.688 16.109 1 87.94 272 HIS B CA 1
ATOM 5116 C C . HIS B 1 272 ? 34.469 19.969 15.492 1 87.94 272 HIS B C 1
ATOM 5118 O O . HIS B 1 272 ? 34.625 18.953 14.82 1 87.94 272 HIS B O 1
ATOM 5124 N N . LEU B 1 273 ? 33.375 20.453 15.664 1 88.19 273 LEU B N 1
ATOM 5125 C CA . LEU B 1 273 ? 32.125 19.797 15.234 1 88.19 273 LEU B CA 1
ATOM 5126 C C . LEU B 1 273 ? 32.156 19.547 13.734 1 88.19 273 LEU B C 1
ATOM 5128 O O . LEU B 1 273 ? 31.828 18.438 13.281 1 88.19 273 LEU B O 1
ATOM 5132 N N . SER B 1 274 ? 32.531 20.578 12.977 1 91.12 274 SER B N 1
ATOM 5133 C CA . SER B 1 274 ? 32.531 20.453 11.523 1 91.12 274 SER B CA 1
ATOM 5134 C C . SER B 1 274 ? 33.469 19.328 11.078 1 91.12 274 SER B C 1
ATOM 5136 O O . SER B 1 274 ? 33.094 18.531 10.203 1 91.12 274 SER B O 1
ATOM 5138 N N . GLN B 1 275 ? 34.594 19.297 11.688 1 91.94 275 GLN B N 1
ATOM 5139 C CA . GLN B 1 275 ? 35.531 18.25 11.359 1 91.94 275 GLN B CA 1
ATOM 5140 C C . GLN B 1 275 ? 35 16.875 11.727 1 91.94 275 GLN B C 1
ATOM 5142 O O . GLN B 1 275 ? 35.188 15.906 10.984 1 91.94 275 GLN B O 1
ATOM 5147 N N . HIS B 1 276 ? 34.406 16.828 12.781 1 91.56 276 HIS B N 1
ATOM 5148 C CA . HIS B 1 276 ? 33.812 15.57 13.242 1 91.56 276 HIS B CA 1
ATOM 5149 C C . HIS B 1 276 ? 32.719 15.102 12.32 1 91.56 276 HIS B C 1
ATOM 5151 O O . HIS B 1 276 ? 32.656 13.914 11.977 1 91.56 276 HIS B O 1
ATOM 5157 N N . MET B 1 277 ? 31.859 15.969 11.953 1 93.5 277 MET B N 1
ATOM 5158 C CA . MET B 1 277 ? 30.75 15.633 11.055 1 93.5 277 MET B CA 1
ATOM 5159 C C . MET B 1 277 ? 31.281 15.141 9.711 1 93.5 277 MET B C 1
ATOM 5161 O O . MET B 1 277 ? 30.766 14.164 9.156 1 93.5 277 MET B O 1
ATOM 5165 N N . MET B 1 278 ? 32.281 15.773 9.234 1 95.06 278 MET B N 1
ATOM 5166 C CA . MET B 1 278 ? 32.906 15.367 7.977 1 95.06 278 MET B CA 1
ATOM 5167 C C . MET B 1 278 ? 33.531 13.984 8.094 1 95.06 278 MET B C 1
ATOM 5169 O O . MET B 1 278 ? 33.406 13.164 7.188 1 95.06 278 MET B O 1
ATOM 5173 N N . ALA B 1 279 ? 34.125 13.805 9.195 1 93.88 279 ALA B N 1
ATOM 5174 C CA . ALA B 1 279 ? 34.75 12.5 9.438 1 93.88 279 ALA B CA 1
ATOM 5175 C C . ALA B 1 279 ? 33.719 11.391 9.477 1 93.88 279 ALA B C 1
ATOM 5177 O O . ALA B 1 279 ? 33.938 10.312 8.914 1 93.88 279 ALA B O 1
ATOM 5178 N N . CYS B 1 280 ? 32.656 11.617 10.141 1 92.31 280 CYS B N 1
ATOM 5179 C CA . CYS B 1 280 ? 31.562 10.648 10.203 1 92.31 280 CYS B CA 1
ATOM 5180 C C . CYS B 1 280 ? 31.031 10.336 8.812 1 92.31 280 CYS B C 1
ATOM 5182 O O . CYS B 1 280 ? 30.781 9.18 8.484 1 92.31 280 CYS B O 1
ATOM 5184 N N . SER B 1 281 ? 30.828 11.367 8.031 1 95.12 281 SER B N 1
ATOM 5185 C CA . SER B 1 281 ? 30.344 11.211 6.668 1 95.12 281 SER B CA 1
ATOM 5186 C C . SER B 1 281 ? 31.297 10.367 5.832 1 95.12 281 SER B C 1
ATOM 5188 O O . SER B 1 281 ? 30.875 9.453 5.133 1 95.12 281 SER B O 1
ATOM 5190 N N . ASP B 1 282 ? 32.594 10.672 5.969 1 94.06 282 ASP B N 1
ATOM 5191 C CA . ASP B 1 282 ? 33.594 9.938 5.215 1 94.06 282 ASP B CA 1
ATOM 5192 C C . ASP B 1 282 ? 33.625 8.461 5.617 1 94.06 282 ASP B C 1
ATOM 5194 O O . ASP 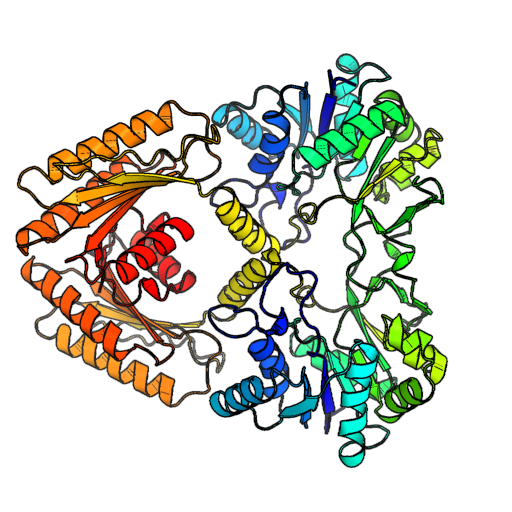B 1 282 ? 33.688 7.582 4.758 1 94.06 282 ASP B O 1
ATOM 5198 N N . GLU B 1 283 ? 33.562 8.234 6.809 1 91.12 283 GLU B N 1
ATOM 5199 C CA . GLU B 1 283 ? 33.531 6.863 7.312 1 91.12 283 GLU B CA 1
ATOM 5200 C C . GLU B 1 283 ? 32.312 6.113 6.816 1 91.12 283 GLU B C 1
ATOM 5202 O O . GLU B 1 283 ? 32.375 4.949 6.422 1 91.12 283 GLU B O 1
ATOM 5207 N N . PHE B 1 284 ? 31.281 6.789 6.914 1 91.94 284 PHE B N 1
ATOM 5208 C CA . PHE B 1 284 ? 30.016 6.211 6.473 1 91.94 284 PHE B CA 1
ATOM 5209 C C . PHE B 1 284 ? 30.078 5.844 4.996 1 91.94 284 PHE B C 1
ATOM 5211 O O . PHE B 1 284 ? 29.703 4.73 4.613 1 91.94 284 PHE B O 1
ATOM 5218 N N . ILE B 1 285 ? 30.484 6.699 4.18 1 91.75 285 ILE B N 1
ATOM 5219 C CA . ILE B 1 285 ? 30.578 6.465 2.744 1 91.75 285 ILE B CA 1
ATOM 5220 C C . ILE B 1 285 ? 31.516 5.289 2.475 1 91.75 285 ILE B C 1
ATOM 5222 O O . ILE B 1 285 ? 31.219 4.426 1.644 1 91.75 285 ILE B O 1
ATOM 5226 N N . SER B 1 286 ? 32.625 5.273 3.184 1 89.69 286 SER B N 1
ATOM 5227 C CA . SER B 1 286 ? 33.594 4.18 3.043 1 89.69 286 SER B CA 1
ATOM 5228 C C . SER B 1 286 ? 32.969 2.84 3.391 1 89.69 286 SER B C 1
ATOM 5230 O O . SER B 1 286 ? 33.156 1.849 2.686 1 89.69 286 SER B O 1
ATOM 5232 N N . HIS B 1 287 ? 32.25 2.854 4.422 1 86.44 287 HIS B N 1
ATOM 5233 C CA . HIS B 1 287 ? 31.547 1.642 4.836 1 86.44 287 HIS B CA 1
ATOM 5234 C C . HIS B 1 287 ? 30.562 1.188 3.773 1 86.44 287 HIS B C 1
ATOM 5236 O O . HIS B 1 287 ? 30.5 0.003 3.438 1 86.44 287 HIS B O 1
ATOM 5242 N N . CYS B 1 288 ? 29.781 2.098 3.227 1 85.88 288 CYS B N 1
ATOM 5243 C CA . CYS B 1 288 ? 28.766 1.785 2.229 1 85.88 288 CYS B CA 1
ATOM 5244 C C . CYS B 1 288 ? 29.406 1.26 0.947 1 85.88 288 CYS B C 1
ATOM 5246 O O . CYS B 1 288 ? 28.859 0.35 0.312 1 85.88 288 CYS B O 1
ATOM 5248 N N . ASN B 1 289 ? 30.5 1.848 0.607 1 83.62 289 ASN B N 1
ATOM 5249 C CA . ASN B 1 289 ? 31.188 1.445 -0.612 1 83.62 289 ASN B CA 1
ATOM 5250 C C . ASN B 1 289 ? 31.734 0.025 -0.504 1 83.62 289 ASN B C 1
ATOM 5252 O O . ASN B 1 289 ? 31.875 -0.667 -1.513 1 83.62 289 ASN B O 1
ATOM 5256 N N . ASN B 1 290 ? 32.031 -0.411 0.635 1 78.75 290 ASN B N 1
ATOM 5257 C CA . ASN B 1 290 ? 32.656 -1.705 0.84 1 78.75 290 ASN B CA 1
ATOM 5258 C C . ASN B 1 290 ? 31.641 -2.791 1.164 1 78.75 290 ASN B C 1
ATOM 5260 O O . ASN B 1 290 ? 32 -3.947 1.384 1 78.75 290 ASN B O 1
ATOM 5264 N N . SER B 1 291 ? 30.516 -2.389 1.229 1 74.81 291 SER B N 1
ATOM 5265 C CA . SER B 1 291 ? 29.484 -3.355 1.588 1 74.81 291 SER B CA 1
ATOM 5266 C C . SER B 1 291 ? 28.656 -3.748 0.375 1 74.81 291 SER B C 1
ATOM 5268 O O . SER B 1 291 ? 28.781 -3.145 -0.693 1 74.81 291 SER B O 1
ATOM 5270 N N . VAL B 1 292 ? 27.969 -4.836 0.578 1 67.56 292 VAL B N 1
ATOM 5271 C CA . VAL B 1 292 ? 27.078 -5.332 -0.459 1 67.56 292 VAL B CA 1
ATOM 5272 C C . VAL B 1 292 ? 26.031 -4.273 -0.79 1 67.56 292 VAL B C 1
ATOM 5274 O O . VAL B 1 292 ? 25.625 -3.504 0.083 1 67.56 292 VAL B O 1
ATOM 5277 N N . HIS B 1 293 ? 25.766 -4.234 -2.035 1 66.31 293 HIS B N 1
ATOM 5278 C CA . HIS B 1 293 ? 24.766 -3.273 -2.484 1 66.31 293 HIS B CA 1
ATOM 5279 C C . HIS B 1 293 ? 23.453 -3.447 -1.725 1 66.31 293 HIS B C 1
ATOM 5281 O O . HIS B 1 293 ? 22.969 -4.57 -1.562 1 66.31 293 HIS B O 1
ATOM 5287 N N . TYR B 1 294 ? 23.109 -2.371 -1.086 1 72.25 294 TYR B N 1
ATOM 5288 C CA . TYR B 1 294 ? 21.828 -2.314 -0.389 1 72.25 294 TYR B CA 1
ATOM 5289 C C . TYR B 1 294 ? 20.719 -1.863 -1.329 1 72.25 294 TYR B C 1
ATOM 5291 O O . TYR B 1 294 ? 20.938 -1.029 -2.209 1 72.25 294 TYR B O 1
ATOM 5299 N N . LEU B 1 295 ? 19.625 -2.496 -1.24 1 78.94 295 LEU B N 1
ATOM 5300 C CA . LEU B 1 295 ? 18.5 -2.16 -2.107 1 78.94 295 LEU B CA 1
ATOM 5301 C C . LEU B 1 295 ? 17.75 -0.945 -1.574 1 78.94 295 LEU B C 1
ATOM 5303 O O . LEU B 1 295 ? 16.797 -0.485 -2.193 1 78.94 295 LEU B O 1
ATOM 5307 N N . LEU B 1 296 ? 18.156 -0.37 -0.443 1 83.75 296 LEU B N 1
ATOM 5308 C CA . LEU B 1 296 ? 17.625 0.895 0.064 1 83.75 296 LEU B CA 1
ATOM 5309 C C . LEU B 1 296 ? 18.75 1.913 0.24 1 83.75 296 LEU B C 1
ATOM 5311 O O . LEU B 1 296 ? 19.906 1.54 0.484 1 83.75 296 LEU B O 1
ATOM 5315 N N . ASP B 1 297 ? 18.328 3.162 0.092 1 88.5 297 ASP B N 1
ATOM 5316 C CA . ASP B 1 297 ? 19.297 4.207 0.41 1 88.5 297 ASP B CA 1
ATOM 5317 C C . ASP B 1 297 ? 19.703 4.152 1.883 1 88.5 297 ASP B C 1
ATOM 5319 O O . ASP B 1 297 ? 18.828 4.094 2.764 1 88.5 297 ASP B O 1
ATOM 5323 N N . ARG B 1 298 ? 20.969 4.059 2.088 1 90.06 298 ARG B N 1
ATOM 5324 C CA . ARG B 1 298 ? 21.453 4.098 3.463 1 90.06 298 ARG B CA 1
ATOM 5325 C C . ARG B 1 298 ? 21.453 5.527 4 1 90.06 298 ARG B C 1
ATOM 5327 O O . ARG B 1 298 ? 21.625 6.48 3.24 1 90.06 298 ARG B O 1
ATOM 5334 N N . VAL B 1 299 ? 21.25 5.652 5.312 1 93.19 299 VAL B N 1
ATOM 5335 C CA . VAL B 1 299 ? 21.016 6.969 5.891 1 93.19 299 VAL B CA 1
ATOM 5336 C C . VAL B 1 299 ? 22.062 7.25 6.973 1 93.19 299 VAL B C 1
ATOM 5338 O O . VAL B 1 299 ? 22.297 6.418 7.852 1 93.19 299 VAL B O 1
ATOM 5341 N N . LEU B 1 300 ? 22.734 8.336 6.832 1 95.88 300 LEU B N 1
ATOM 5342 C CA . LEU B 1 300 ? 23.547 8.898 7.91 1 95.88 300 LEU B CA 1
ATOM 5343 C C . LEU B 1 300 ? 22.797 10.008 8.633 1 95.88 300 LEU B C 1
ATOM 5345 O O . LEU B 1 300 ? 22.438 11.023 8.031 1 95.88 300 LEU B O 1
ATOM 5349 N N . MET B 1 301 ? 22.516 9.797 9.867 1 96 301 MET B N 1
ATOM 5350 C CA . MET B 1 301 ? 21.844 10.773 10.727 1 96 301 MET B CA 1
ATOM 5351 C C . MET B 1 301 ? 22.828 11.375 11.727 1 96 301 MET B C 1
ATOM 5353 O O . MET B 1 301 ? 23.359 10.664 12.586 1 96 301 MET B O 1
ATOM 5357 N N . LEU B 1 302 ? 23.125 12.641 11.547 1 95.88 302 LEU B N 1
ATOM 5358 C CA . LEU B 1 302 ? 23.953 13.375 12.5 1 95.88 302 LEU B CA 1
ATOM 5359 C C . LEU B 1 302 ? 23.094 14.141 13.492 1 95.88 302 LEU B C 1
ATOM 5361 O O . LEU B 1 302 ? 22.359 15.055 13.109 1 95.88 302 LEU B O 1
ATOM 5365 N N . VAL B 1 303 ? 23.156 13.789 14.758 1 94.31 303 VAL B N 1
ATOM 5366 C CA . VAL B 1 303 ? 22.375 14.422 15.812 1 94.31 303 VAL B CA 1
ATOM 5367 C C . VAL B 1 303 ? 23.297 15.305 16.656 1 94.31 303 VAL B C 1
ATOM 5369 O O . VAL B 1 303 ? 24.234 14.82 17.297 1 94.31 303 VAL B O 1
ATOM 5372 N N . VAL B 1 304 ? 22.984 16.594 16.672 1 92.06 304 VAL B N 1
ATOM 5373 C CA . VAL B 1 304 ? 23.859 17.562 17.344 1 92.06 304 VAL B CA 1
ATOM 5374 C C . VAL B 1 304 ? 23.109 18.219 18.5 1 92.06 304 VAL B C 1
ATOM 5376 O O . VAL B 1 304 ? 21.984 18.719 18.312 1 92.06 304 VAL B O 1
ATOM 5379 N N . ARG B 1 305 ? 23.703 18.172 19.656 1 88.75 305 ARG B N 1
ATOM 5380 C CA . ARG B 1 305 ? 23.125 18.828 20.812 1 88.75 305 ARG B CA 1
ATOM 5381 C C . ARG B 1 305 ? 23.562 20.281 20.906 1 88.75 305 ARG B C 1
ATOM 5383 O O . ARG B 1 305 ? 24.766 20.578 20.891 1 88.75 305 ARG B O 1
ATOM 5390 N N . GLU B 1 306 ? 22.641 21.062 21.125 1 73.56 306 GLU B N 1
ATOM 5391 C CA . GLU B 1 306 ? 22.797 22.469 21.516 1 73.56 306 GLU B CA 1
ATOM 5392 C C . GLU B 1 306 ? 23.734 23.203 20.578 1 73.56 306 GLU B C 1
ATOM 5394 O O . GLU B 1 306 ? 24.875 22.766 20.359 1 73.56 306 GLU B O 1
ATOM 5399 N N . ILE B 1 307 ? 23.359 24.109 19.859 1 63.72 307 ILE B N 1
ATOM 5400 C CA . ILE B 1 307 ? 24.203 25.016 19.094 1 63.72 307 ILE B CA 1
ATOM 5401 C C . ILE B 1 307 ? 24.078 26.438 19.641 1 63.72 307 ILE B C 1
ATOM 5403 O O . ILE B 1 307 ? 23.031 27.078 19.484 1 63.72 307 ILE B O 1
ATOM 5407 N N . PRO B 1 308 ? 25 26.797 20.594 1 60.16 308 PRO B N 1
ATOM 5408 C CA . PRO B 1 308 ? 24.875 28.016 21.406 1 60.16 308 PRO B CA 1
ATOM 5409 C C . PRO B 1 308 ? 24.688 29.266 20.547 1 60.16 308 PRO B C 1
ATOM 5411 O O . PRO B 1 308 ? 24.078 30.25 21 1 60.16 308 PRO B O 1
ATOM 5414 N N . CYS B 1 309 ? 25.453 29.484 19.438 1 61.88 309 CYS B N 1
ATOM 5415 C CA . CYS B 1 309 ? 25.453 30.781 18.797 1 61.88 309 CYS B CA 1
ATOM 5416 C C . CYS B 1 309 ? 24.922 30.688 17.359 1 61.88 309 CYS B C 1
ATOM 5418 O O . CYS B 1 309 ? 25 29.625 16.734 1 61.88 309 CYS B O 1
ATOM 5420 N N . GLU B 1 310 ? 24.219 31.734 16.922 1 64.38 310 GLU B N 1
ATOM 5421 C CA . GLU B 1 310 ? 23.594 31.922 15.617 1 64.38 310 GLU B CA 1
ATOM 5422 C C . GLU B 1 310 ? 24.578 31.594 14.492 1 64.38 310 GLU B C 1
ATOM 5424 O O . GLU B 1 310 ? 24.203 30.969 13.5 1 64.38 310 GLU B O 1
ATOM 5429 N N . SER B 1 311 ? 25.734 32 14.711 1 67.5 311 SER B N 1
ATOM 5430 C CA . SER B 1 311 ? 26.75 31.844 13.664 1 67.5 311 SER B CA 1
ATOM 5431 C C . SER B 1 311 ? 27.016 30.375 13.391 1 67.5 311 SER B C 1
ATOM 5433 O O . SER B 1 311 ? 27.234 29.984 12.242 1 67.5 311 SER B O 1
ATOM 5435 N N . TYR B 1 312 ? 26.812 29.641 14.312 1 74.5 312 TYR B N 1
ATOM 5436 C CA . TYR B 1 312 ? 27.156 28.234 14.141 1 74.5 312 TYR B CA 1
ATOM 5437 C C . TYR B 1 312 ? 26.047 27.484 13.422 1 74.5 312 TYR B C 1
ATOM 5439 O O . TYR B 1 312 ? 26.312 26.516 12.703 1 74.5 312 TYR B O 1
ATOM 5447 N N . HIS B 1 313 ? 24.938 27.984 13.539 1 78.25 313 HIS B N 1
ATOM 5448 C CA . HIS B 1 313 ? 23.828 27.375 12.82 1 78.25 313 HIS B CA 1
ATOM 5449 C C . HIS B 1 313 ? 24.047 27.438 11.312 1 78.25 313 HIS B C 1
ATOM 5451 O O . HIS B 1 313 ? 23.844 26.438 10.609 1 78.25 313 HIS B O 1
ATOM 5457 N N . LEU B 1 314 ? 24.516 28.469 10.906 1 80.31 314 LEU B N 1
ATOM 5458 C CA . LEU B 1 314 ? 24.75 28.656 9.477 1 80.31 314 LEU B CA 1
ATOM 5459 C C . LEU B 1 314 ? 25.906 27.781 9 1 80.31 314 LEU B C 1
ATOM 5461 O O . LEU B 1 314 ? 25.891 27.297 7.867 1 80.31 314 LEU B O 1
ATOM 5465 N N . THR B 1 315 ? 26.844 27.719 9.867 1 84 315 THR B N 1
ATOM 5466 C CA . THR B 1 315 ? 27.984 26.875 9.531 1 84 315 THR B CA 1
ATOM 5467 C C . THR B 1 315 ? 27.547 25.438 9.328 1 84 315 THR B C 1
ATOM 5469 O O . THR B 1 315 ? 27.969 24.781 8.375 1 84 315 THR B O 1
ATOM 5472 N N . VAL B 1 316 ? 26.703 25 10.156 1 88.5 316 VAL B N 1
ATOM 5473 C CA . VAL B 1 316 ? 26.234 23.625 10.07 1 88.5 316 VAL B CA 1
ATOM 5474 C C . VAL B 1 316 ? 25.375 23.453 8.82 1 88.5 316 VAL B C 1
ATOM 5476 O O . VAL B 1 316 ? 25.484 22.438 8.125 1 88.5 316 VAL B O 1
ATOM 5479 N N . ILE B 1 317 ? 24.609 24.422 8.531 1 89 317 ILE B N 1
ATOM 5480 C CA . ILE B 1 317 ? 23.766 24.391 7.348 1 89 317 ILE B CA 1
ATOM 5481 C C . ILE B 1 317 ? 24.625 24.281 6.094 1 89 317 ILE B C 1
ATOM 5483 O O . ILE B 1 317 ? 24.375 23.438 5.23 1 89 317 ILE B O 1
ATOM 5487 N N . ARG B 1 318 ? 25.625 25.094 6.047 1 88.62 318 ARG B N 1
ATOM 5488 C CA . ARG B 1 318 ? 26.531 25.078 4.902 1 88.62 318 ARG B CA 1
ATOM 5489 C C . ARG B 1 318 ? 27.25 23.734 4.801 1 88.62 318 ARG B C 1
ATOM 5491 O O . ARG B 1 318 ? 27.422 23.203 3.705 1 88.62 318 ARG B O 1
ATOM 5498 N N . LEU B 1 319 ? 27.672 23.328 5.902 1 93.44 319 LEU B N 1
ATOM 5499 C CA . LEU B 1 319 ? 28.344 22.031 5.938 1 93.44 319 LEU B CA 1
ATOM 5500 C C . LEU B 1 319 ? 27.422 20.938 5.41 1 93.44 319 LEU B C 1
ATOM 5502 O O . LEU B 1 319 ? 27.844 20.094 4.605 1 93.44 319 LEU B O 1
ATOM 5506 N N . MET B 1 320 ? 26.25 20.938 5.836 1 94.75 320 MET B N 1
ATOM 5507 C CA . MET B 1 320 ? 25.312 19.891 5.438 1 94.75 320 MET B CA 1
ATOM 5508 C C . MET B 1 320 ? 25 19.984 3.943 1 94.75 320 MET B C 1
ATOM 5510 O O . MET B 1 320 ? 24.797 18.953 3.291 1 94.75 320 MET B O 1
ATOM 5514 N N . GLN B 1 321 ? 24.953 21.125 3.418 1 92 321 GLN B N 1
ATOM 5515 C CA . GLN B 1 321 ? 24.797 21.281 1.977 1 92 321 GLN B CA 1
ATOM 5516 C C . GLN B 1 321 ? 25.969 20.656 1.222 1 92 321 GLN B C 1
ATOM 5518 O O . GLN B 1 321 ? 25.766 20.031 0.177 1 92 321 GLN B O 1
ATOM 5523 N N . ASN B 1 322 ? 27.109 20.875 1.746 1 94.12 322 ASN B N 1
ATOM 5524 C CA . ASN B 1 322 ? 28.297 20.25 1.161 1 94.12 322 ASN B CA 1
ATOM 5525 C C . ASN B 1 322 ? 28.25 18.734 1.271 1 94.12 322 ASN B C 1
ATOM 5527 O O . ASN B 1 322 ? 28.625 18.031 0.336 1 94.12 322 ASN B O 1
ATOM 5531 N N . LEU B 1 323 ? 27.828 18.297 2.41 1 95.56 323 LEU B N 1
ATOM 5532 C CA . LEU B 1 323 ? 27.734 16.844 2.602 1 95.56 323 LEU B CA 1
ATOM 5533 C C . LEU B 1 323 ? 26.703 16.25 1.652 1 95.56 323 LEU B C 1
ATOM 5535 O O . LEU B 1 323 ? 26.891 15.141 1.146 1 95.56 323 LEU B O 1
ATOM 5539 N N . LYS B 1 324 ? 25.625 16.969 1.449 1 95.12 324 LYS B N 1
ATOM 5540 C CA . LYS B 1 324 ? 24.641 16.516 0.477 1 95.12 324 LYS B CA 1
ATOM 5541 C C . LYS B 1 324 ? 25.297 16.234 -0.878 1 95.12 324 LYS B C 1
ATOM 5543 O O . LYS B 1 324 ? 25.047 15.195 -1.491 1 95.12 324 LYS B O 1
ATOM 5548 N N . LYS B 1 325 ? 26.078 17.141 -1.33 1 93.44 325 LYS B N 1
ATOM 5549 C CA . LYS B 1 325 ? 26.766 17 -2.613 1 93.44 325 LYS B CA 1
ATOM 5550 C C . LYS B 1 325 ? 27.688 15.789 -2.611 1 93.44 325 LYS B C 1
ATOM 5552 O O . LYS B 1 325 ? 27.781 15.062 -3.604 1 93.44 325 LYS B O 1
ATOM 5557 N N . LYS B 1 326 ? 28.312 15.586 -1.52 1 93.25 326 LYS B N 1
ATOM 5558 C CA . LYS B 1 326 ? 29.234 14.461 -1.38 1 93.25 326 LYS B CA 1
ATOM 5559 C C . LYS B 1 326 ? 28.5 13.133 -1.468 1 93.25 326 LYS B C 1
ATOM 5561 O O . LYS B 1 326 ? 29.047 12.141 -1.96 1 93.25 326 LYS B O 1
ATOM 5566 N N . HIS B 1 327 ? 27.344 13.094 -0.975 1 92.38 327 HIS B N 1
ATOM 5567 C CA . HIS B 1 327 ? 26.562 11.867 -0.911 1 92.38 327 HIS B CA 1
ATOM 5568 C C . HIS B 1 327 ? 25.75 11.664 -2.184 1 92.38 327 HIS B C 1
ATOM 5570 O O . HIS B 1 327 ? 25.188 10.594 -2.406 1 92.38 327 HIS B O 1
ATOM 5576 N N . GLN B 1 328 ? 25.812 12.75 -2.951 1 84.19 328 GLN B N 1
ATOM 5577 C CA . GLN B 1 328 ? 25.031 12.711 -4.184 1 84.19 328 GLN B CA 1
ATOM 5578 C C . GLN B 1 328 ? 25.469 11.547 -5.07 1 84.19 328 GLN B C 1
ATOM 5580 O O . GLN B 1 328 ? 26.656 11.312 -5.254 1 84.19 328 GLN B O 1
ATOM 5585 N N . ASP B 1 329 ? 24.641 10.719 -5.676 1 78.19 329 ASP B N 1
ATOM 5586 C CA . ASP B 1 329 ? 24.859 9.625 -6.613 1 78.19 329 ASP B CA 1
ATOM 5587 C C . ASP B 1 329 ? 25.422 8.398 -5.898 1 78.19 329 ASP B C 1
ATOM 5589 O O . ASP B 1 329 ? 25.969 7.504 -6.539 1 78.19 329 ASP B O 1
ATOM 5593 N N . LYS B 1 330 ? 25.641 8.367 -4.59 1 79.88 330 LYS B N 1
ATOM 5594 C CA . LYS B 1 330 ? 26.172 7.238 -3.836 1 79.88 330 LYS B CA 1
ATOM 5595 C C . LYS B 1 330 ? 25.062 6.438 -3.178 1 79.88 330 LYS B C 1
ATOM 5597 O O . LYS B 1 330 ? 25.312 5.543 -2.371 1 79.88 330 LYS B O 1
ATOM 5602 N N . GLU B 1 331 ? 23.828 6.648 -3.49 1 82.44 331 GLU B N 1
ATOM 5603 C CA . GLU B 1 331 ? 22.672 5.965 -2.91 1 82.44 331 GLU B CA 1
ATOM 5604 C C . GLU B 1 331 ? 22.656 6.102 -1.391 1 82.44 331 GLU B C 1
ATOM 5606 O O . GLU B 1 331 ? 22.359 5.141 -0.679 1 82.44 331 GLU B O 1
ATOM 5611 N N . THR B 1 332 ? 23.266 7.168 -0.863 1 92.12 332 THR B N 1
ATOM 5612 C CA . THR B 1 332 ? 23.25 7.477 0.563 1 92.12 332 THR B CA 1
ATOM 5613 C C . THR B 1 332 ? 22.609 8.836 0.818 1 92.12 332 THR B C 1
ATOM 5615 O O . THR B 1 332 ? 22.672 9.727 -0.031 1 92.12 332 THR B O 1
ATOM 5618 N N . LEU B 1 333 ? 21.969 8.922 1.934 1 94.88 333 LEU B N 1
ATOM 5619 C CA . LEU B 1 333 ? 21.328 10.164 2.373 1 94.88 333 LEU B CA 1
ATOM 5620 C C . LEU B 1 333 ? 21.938 10.648 3.688 1 94.88 333 LEU B C 1
ATOM 5622 O O . LEU B 1 333 ? 22.375 9.836 4.512 1 94.88 333 LEU B O 1
ATOM 5626 N N . VAL B 1 334 ? 22 11.93 3.861 1 97.06 334 VAL B N 1
ATOM 5627 C CA . VAL B 1 334 ? 22.547 12.5 5.082 1 97.06 334 VAL B CA 1
ATOM 5628 C C . VAL B 1 334 ? 21.609 13.562 5.637 1 97.06 334 VAL B C 1
ATOM 5630 O O . VAL B 1 334 ? 21.062 14.375 4.883 1 97.06 334 VAL B O 1
ATOM 5633 N N . PHE B 1 335 ? 21.344 13.516 6.914 1 97.12 335 PHE B N 1
ATOM 5634 C CA . PHE B 1 335 ? 20.5 14.461 7.625 1 97.12 335 PHE B CA 1
ATOM 5635 C C . PHE B 1 335 ? 21.156 14.922 8.914 1 97.12 335 PHE B C 1
ATOM 5637 O O . PHE B 1 335 ? 21.984 14.211 9.477 1 97.12 335 PHE B O 1
ATOM 5644 N N . CYS B 1 336 ? 20.797 16.094 9.312 1 96.44 336 CYS B N 1
ATOM 5645 C CA . CYS B 1 336 ? 21.234 16.609 10.602 1 96.44 336 CYS B CA 1
ATOM 5646 C C . CYS B 1 336 ? 20.062 17.047 11.445 1 96.44 336 CYS B C 1
ATOM 5648 O O . CYS B 1 336 ? 19.172 17.75 10.961 1 96.44 336 CYS B O 1
ATOM 5650 N N . VAL B 1 337 ? 20 16.578 12.648 1 95.19 337 VAL B N 1
ATOM 5651 C CA . VAL B 1 337 ? 18.984 17.031 13.602 1 95.19 337 VAL B CA 1
ATOM 5652 C C . VAL B 1 337 ? 19.656 17.719 14.781 1 95.19 337 VAL B C 1
ATOM 5654 O O . VAL B 1 337 ? 20.594 17.172 15.375 1 95.19 337 VAL B O 1
ATOM 5657 N N . VAL B 1 338 ? 19.188 18.891 15.07 1 92.94 338 VAL B N 1
ATOM 5658 C CA . VAL B 1 338 ? 19.734 19.672 16.188 1 92.94 338 VAL B CA 1
ATOM 5659 C C . VAL B 1 338 ? 18.688 19.75 17.297 1 92.94 338 VAL B C 1
ATOM 5661 O O . VAL B 1 338 ? 17.516 20.016 17.047 1 92.94 338 VAL B O 1
ATOM 5664 N N . TYR B 1 339 ? 19.141 19.531 18.5 1 91.19 339 TYR B N 1
ATOM 5665 C CA . TYR B 1 339 ? 18.25 19.641 19.641 1 91.19 339 TYR B CA 1
ATOM 5666 C C . TYR B 1 339 ? 18.938 20.375 20.797 1 91.19 339 TYR B C 1
ATOM 5668 O O . TYR B 1 339 ? 20.156 20.531 20.797 1 91.19 339 TYR B O 1
ATOM 5676 N N . GLN B 1 340 ? 18.156 20.812 21.719 1 88.06 340 GLN B N 1
ATOM 5677 C CA . GLN B 1 340 ? 18.688 21.703 22.766 1 88.06 340 GLN B CA 1
ATOM 5678 C C . GLN B 1 340 ? 19.219 20.906 23.953 1 88.06 340 GLN B C 1
ATOM 5680 O O . GLN B 1 340 ? 20.359 21.094 24.359 1 88.06 340 GLN B O 1
ATOM 5685 N N . ASP B 1 341 ? 18.344 20.125 24.547 1 86.94 341 ASP B N 1
ATOM 5686 C CA . ASP B 1 341 ? 18.75 19.391 25.75 1 86.94 341 ASP B CA 1
ATOM 5687 C C . ASP B 1 341 ? 17.891 18.156 25.953 1 86.94 341 ASP B C 1
ATOM 5689 O O . ASP B 1 341 ? 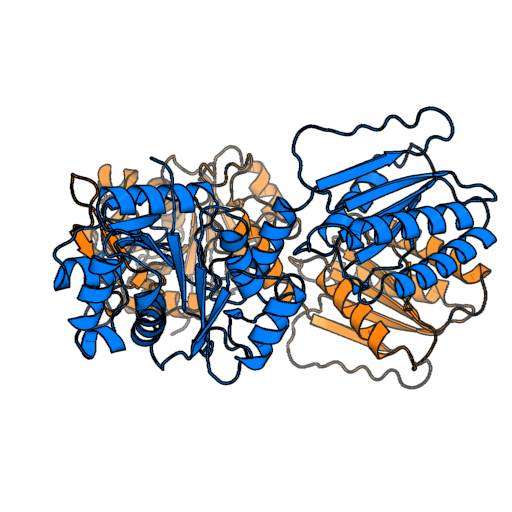17.109 17.781 25.078 1 86.94 341 ASP B O 1
ATOM 5693 N N . ASP B 1 342 ? 18.078 17.547 27.109 1 86.19 342 ASP B N 1
ATOM 5694 C CA . ASP B 1 342 ? 17.453 16.25 27.375 1 86.19 342 ASP B CA 1
ATOM 5695 C C . ASP B 1 342 ? 15.945 16.391 27.531 1 86.19 342 ASP B C 1
ATOM 5697 O O . ASP B 1 342 ? 15.219 15.391 27.453 1 86.19 342 ASP B O 1
ATOM 5701 N N . SER B 1 343 ? 15.5 17.547 27.688 1 89.88 343 SER B N 1
ATOM 5702 C CA . SER B 1 343 ? 14.055 17.734 27.797 1 89.88 343 SER B CA 1
ATOM 5703 C C . SER B 1 343 ? 13.375 17.484 26.453 1 89.88 343 SER B C 1
ATOM 5705 O O . SER B 1 343 ? 12.156 17.281 26.391 1 89.88 343 SER B O 1
ATOM 5707 N N . GLN B 1 344 ? 14.164 17.422 25.422 1 91.44 344 GLN B N 1
ATOM 5708 C CA . GLN B 1 344 ? 13.617 17.25 24.078 1 91.44 344 GLN B CA 1
ATOM 5709 C C . GLN B 1 344 ? 13.828 15.828 23.562 1 91.44 344 GLN B C 1
ATOM 5711 O O . GLN B 1 344 ? 13.734 15.578 22.359 1 91.44 344 GLN B O 1
ATOM 5716 N N . THR B 1 345 ? 14.117 14.922 24.406 1 89.06 345 THR B N 1
ATOM 5717 C CA . THR B 1 345 ? 14.484 13.57 24.016 1 89.06 345 THR B CA 1
ATOM 5718 C C . THR B 1 345 ? 13.344 12.906 23.25 1 89.06 345 THR B C 1
ATOM 5720 O O . THR B 1 345 ? 13.57 12.227 22.25 1 89.06 345 THR B O 1
ATOM 5723 N N . GLU B 1 346 ? 12.141 13.078 23.734 1 90.75 346 GLU B N 1
ATOM 5724 C CA . GLU B 1 346 ? 10.984 12.477 23.078 1 90.75 346 GLU B CA 1
ATOM 5725 C C . GLU B 1 346 ? 10.789 13.039 21.672 1 90.75 346 GLU B C 1
ATOM 5727 O O . GLU B 1 346 ? 10.617 12.289 20.703 1 90.75 346 GLU B O 1
ATOM 5732 N N . GLN B 1 347 ? 10.852 14.328 21.578 1 91.94 347 GLN B N 1
ATOM 5733 C CA . GLN B 1 347 ? 10.703 14.992 20.281 1 91.94 347 GLN B CA 1
ATOM 5734 C C . GLN B 1 347 ? 11.844 14.617 19.344 1 91.94 347 GLN B C 1
ATOM 5736 O O . GLN B 1 347 ? 11.633 14.461 18.141 1 91.94 347 GLN B O 1
ATOM 5741 N N . LEU B 1 348 ? 13 14.508 19.922 1 92.88 348 LEU B N 1
ATOM 5742 C CA . LEU B 1 348 ? 14.164 14.109 19.141 1 92.88 348 LEU B CA 1
ATOM 5743 C C . LEU B 1 348 ? 13.977 12.719 18.562 1 92.88 348 LEU B C 1
ATOM 5745 O O . LEU B 1 348 ? 14.203 12.5 17.359 1 92.88 348 LEU B O 1
ATOM 5749 N N . THR B 1 349 ? 13.547 11.828 19.391 1 92.25 349 THR B N 1
ATOM 5750 C CA . THR B 1 349 ? 13.32 10.453 18.953 1 92.25 349 THR B CA 1
ATOM 5751 C C . THR B 1 349 ? 12.266 10.398 17.844 1 92.25 349 THR B C 1
ATOM 5753 O O . THR B 1 349 ? 12.438 9.688 16.859 1 92.25 349 THR B O 1
ATOM 5756 N N . GLU B 1 350 ? 11.266 11.18 17.984 1 92.75 350 GLU B N 1
ATOM 5757 C CA . GLU B 1 350 ? 10.203 11.234 16.984 1 92.75 350 GLU B CA 1
ATOM 5758 C C . GLU B 1 350 ? 10.734 11.766 15.656 1 92.75 350 GLU B C 1
ATOM 5760 O O . GLU B 1 350 ? 10.422 11.219 14.594 1 92.75 350 GLU B O 1
ATOM 5765 N N . MET B 1 351 ? 11.492 12.789 15.758 1 94.19 351 MET B N 1
ATOM 5766 C CA . MET B 1 351 ? 12.031 13.414 14.555 1 94.19 351 MET B CA 1
ATOM 5767 C C . MET B 1 351 ? 12.977 12.461 13.828 1 94.19 351 MET B C 1
ATOM 5769 O O . MET B 1 351 ? 12.844 12.25 12.617 1 94.19 351 MET B O 1
ATOM 5773 N N . VAL B 1 352 ? 13.859 11.883 14.578 1 93.5 352 VAL B N 1
ATOM 5774 C CA . VAL B 1 352 ? 14.82 10.961 13.984 1 93.5 352 VAL B CA 1
ATOM 5775 C C . VAL B 1 352 ? 14.086 9.773 13.359 1 93.5 352 VAL B C 1
ATOM 5777 O O . VAL B 1 352 ? 14.367 9.383 12.227 1 93.5 352 VAL B O 1
ATOM 5780 N N . THR B 1 353 ? 13.148 9.266 14.078 1 91.94 353 THR B N 1
ATOM 5781 C CA . THR B 1 353 ? 12.367 8.133 13.594 1 91.94 353 THR B CA 1
ATOM 5782 C C . THR B 1 353 ? 11.633 8.492 12.305 1 91.94 353 THR B C 1
ATOM 5784 O O . THR B 1 353 ? 11.641 7.715 11.344 1 91.94 353 THR B O 1
ATOM 5787 N N . SER B 1 354 ? 11.055 9.633 12.289 1 93.25 354 SER B N 1
ATOM 5788 C CA . SER B 1 354 ? 10.289 10.07 11.117 1 93.25 354 SER B CA 1
ATOM 5789 C C . SER B 1 354 ? 11.195 10.266 9.906 1 93.25 354 SER B C 1
ATOM 5791 O O . SER B 1 354 ? 10.875 9.82 8.805 1 93.25 354 SER B O 1
ATOM 5793 N N . VAL B 1 355 ? 12.305 10.922 10.102 1 94.06 355 VAL B N 1
ATOM 5794 C CA . VAL B 1 355 ? 13.227 11.219 9.016 1 94.06 355 VAL B CA 1
ATOM 5795 C C . VAL B 1 355 ? 13.789 9.922 8.445 1 94.06 355 VAL B C 1
ATOM 5797 O O . VAL B 1 355 ? 13.875 9.75 7.227 1 94.06 355 VAL B O 1
ATOM 5800 N N . VAL B 1 356 ? 14.125 9.023 9.328 1 91.06 356 VAL B N 1
ATOM 5801 C CA . VAL B 1 356 ? 14.68 7.742 8.914 1 91.06 356 VAL B CA 1
ATOM 5802 C C . VAL B 1 356 ? 13.617 6.941 8.164 1 91.06 356 VAL B C 1
ATOM 5804 O O . VAL B 1 356 ? 13.906 6.328 7.133 1 91.06 356 VAL B O 1
ATOM 5807 N N . TRP B 1 357 ? 12.422 7.004 8.648 1 90.31 357 TRP B N 1
ATOM 5808 C CA . TRP B 1 357 ? 11.328 6.27 8.023 1 90.31 357 TRP B CA 1
ATOM 5809 C C . TRP B 1 357 ? 11.047 6.801 6.621 1 90.31 357 TRP B C 1
ATOM 5811 O O . TRP B 1 357 ? 10.938 6.027 5.668 1 90.31 357 TRP B O 1
ATOM 5821 N N . ASN B 1 358 ? 10.961 8.062 6.52 1 90.88 358 ASN B N 1
ATOM 5822 C CA . ASN B 1 358 ? 10.594 8.664 5.242 1 90.88 358 ASN B CA 1
ATOM 5823 C C . ASN B 1 358 ? 11.719 8.523 4.215 1 90.88 358 ASN B C 1
ATOM 5825 O O . ASN B 1 358 ? 11.453 8.297 3.029 1 90.88 358 ASN B O 1
ATOM 5829 N N . ARG B 1 359 ? 12.953 8.688 4.68 1 90.12 359 ARG B N 1
ATOM 5830 C CA . ARG B 1 359 ? 14.117 8.555 3.816 1 90.12 359 ARG B CA 1
ATOM 5831 C C . ARG B 1 359 ? 13.93 9.328 2.516 1 90.12 359 ARG B C 1
ATOM 5833 O O . ARG B 1 359 ? 14.109 8.781 1.428 1 90.12 359 ARG B O 1
ATOM 5840 N N . ASP B 1 360 ? 13.523 10.539 2.605 1 92.44 360 ASP B N 1
ATOM 5841 C CA . ASP B 1 360 ? 13.25 11.391 1.452 1 92.44 360 ASP B CA 1
ATOM 5842 C C . ASP B 1 360 ? 14.539 11.961 0.875 1 92.44 360 ASP B C 1
ATOM 5844 O O . ASP B 1 360 ? 15.211 12.773 1.521 1 92.44 360 ASP B O 1
ATOM 5848 N N . PRO B 1 361 ? 14.883 11.586 -0.323 1 92.62 361 PRO B N 1
ATOM 5849 C CA . PRO B 1 361 ? 16.125 12.094 -0.899 1 92.62 361 PRO B CA 1
ATOM 5850 C C . PRO B 1 361 ? 16.109 13.609 -1.098 1 92.62 361 PRO B C 1
ATOM 5852 O O . PRO B 1 361 ? 17.172 14.25 -1.075 1 92.62 361 PRO B O 1
ATOM 5855 N N . VAL B 1 362 ? 14.969 14.164 -1.254 1 92.75 362 VAL B N 1
ATOM 5856 C CA . VAL B 1 362 ? 14.836 15.602 -1.479 1 92.75 362 VAL B CA 1
ATOM 5857 C C . VAL B 1 362 ? 15.25 16.359 -0.221 1 92.75 362 VAL B C 1
ATOM 5859 O O . VAL B 1 362 ? 15.773 17.469 -0.305 1 92.75 362 VAL B O 1
ATOM 5862 N N . LEU B 1 363 ? 15.109 15.734 0.917 1 94.88 363 LEU B N 1
ATOM 5863 C CA . LEU B 1 363 ? 15.406 16.406 2.182 1 94.88 363 LEU B CA 1
ATOM 5864 C C . LEU B 1 363 ? 16.828 16.078 2.643 1 94.88 363 LEU B C 1
ATOM 5866 O O . LEU B 1 363 ? 17.266 16.578 3.684 1 94.88 363 LEU B O 1
ATOM 5870 N N . SER B 1 364 ? 17.516 15.258 1.86 1 95.69 364 SER B N 1
ATOM 5871 C CA . SER B 1 364 ? 18.922 15.016 2.199 1 95.69 364 SER B CA 1
ATOM 5872 C C . SER B 1 364 ? 19.703 16.328 2.271 1 95.69 364 SER B C 1
ATOM 5874 O O . SER B 1 364 ? 19.516 17.203 1.438 1 95.69 364 SER B O 1
ATOM 5876 N N . GLY B 1 365 ? 20.516 16.453 3.271 1 96.06 365 GLY B N 1
ATOM 5877 C CA . GLY B 1 365 ? 21.328 17.656 3.455 1 96.06 365 GLY B CA 1
ATOM 5878 C C . GLY B 1 365 ? 20.688 18.688 4.352 1 96.06 365 GLY B C 1
ATOM 5879 O O . GLY B 1 365 ? 21.297 19.688 4.699 1 96.06 365 GLY B O 1
ATOM 5880 N N . GLN B 1 366 ? 19.438 18.469 4.77 1 95.19 366 GLN B N 1
ATOM 5881 C CA . GLN B 1 366 ? 18.719 19.422 5.598 1 95.19 366 GLN B CA 1
ATOM 5882 C C . GLN B 1 366 ? 19.188 19.359 7.047 1 95.19 366 GLN B C 1
ATOM 5884 O O . GLN B 1 366 ? 19.625 18.312 7.52 1 95.19 366 GLN B O 1
ATOM 5889 N N . VAL B 1 367 ? 19.141 20.516 7.676 1 94.19 367 VAL B N 1
ATOM 5890 C CA . VAL B 1 367 ? 19.266 20.625 9.125 1 94.19 367 VAL B CA 1
ATOM 5891 C C . VAL B 1 367 ? 17.891 20.828 9.758 1 94.19 367 VAL B C 1
ATOM 5893 O O . VAL B 1 367 ? 17.219 21.828 9.492 1 94.19 367 VAL B O 1
ATOM 5896 N N . LEU B 1 368 ? 17.5 19.891 10.516 1 95.06 368 LEU B N 1
ATOM 5897 C CA . LEU B 1 368 ? 16.188 19.922 11.156 1 95.06 368 LEU B CA 1
ATOM 5898 C C . LEU B 1 368 ? 16.312 20.25 12.641 1 95.06 368 LEU B C 1
ATOM 5900 O O . LEU B 1 368 ? 17.219 19.75 13.32 1 95.06 368 LEU B O 1
ATOM 5904 N N . LEU B 1 369 ? 15.438 21.062 13.086 1 93.31 369 LEU B N 1
ATOM 5905 C CA . LEU B 1 369 ? 15.5 21.531 14.461 1 93.31 369 LEU B CA 1
ATOM 5906 C C . LEU B 1 369 ? 14.367 20.938 15.297 1 93.31 369 LEU B C 1
ATOM 5908 O O . LEU B 1 369 ? 13.195 21.016 14.898 1 93.31 369 LEU B O 1
ATOM 5912 N N . VAL B 1 370 ? 14.742 20.391 16.422 1 91.81 370 VAL B N 1
ATOM 5913 C CA . VAL B 1 370 ? 13.742 19.859 17.328 1 91.81 370 VAL B CA 1
ATOM 5914 C C . VAL B 1 370 ? 13.078 21.016 18.094 1 91.81 370 VAL B C 1
ATOM 5916 O O . VAL B 1 370 ? 13.75 21.922 18.562 1 91.81 370 VAL B O 1
ATOM 5919 N N . SER B 1 371 ? 11.734 21.078 18.047 1 83.25 371 SER B N 1
ATOM 5920 C CA . SER B 1 371 ? 11 22.109 18.766 1 83.25 371 SER B CA 1
ATOM 5921 C C . SER B 1 371 ? 9.773 21.516 19.453 1 83.25 371 SER B C 1
ATOM 5923 O O . SER B 1 371 ? 9.25 20.484 19.031 1 83.25 371 SER B O 1
#

Organism: Mytilus edulis (NCBI:txid6550)

InterPro domains:
  IPR018294 4-diphosphocytidyl-2C-methyl-D-erythritol synthase, conserved site [PS01295] (106-113)
  IPR029044 Nucleotide-diphospho-sugar transferases [G3DSA:3.90.550.10] (2-234)
  IPR029044 Nucleotide-diphospho-sugar transferases [SSF53448] (6-232)
  IPR034683 Cytidylyltransferase IspD/TarI [PF01128] (6-232)
  IPR034683 Cytidylyltransferase IspD/TarI [cd02516] (6-227)

Sequence (742 aa):
MDLENVCVVLPAGGCGVRMEMDTPKQYCKVLNRPLILYTIHSFHRLSWIKMIVVVVDVSYLEFMQNLLTKYKFTKVKLVTGSPTRHRSIYNGVKALESVCKPDDVVLIHDAVRMFTDEKTITQIAMAAKEHKASGVYRPLISTVIAPDSDGCLEESLDRHKYRASEMPQGFHYSVISTAYQKATDYDFDYGTECLLLASKYSGVKARLVEGSSNLWKVTHKKDIYAAEGVLKESDISVCLKCEDIHRVQEGHNKENSIEPSVFIHVMDFDEHLSQHMMACSDEFISHCNNSVHYLLDRVLMLVVREIPCESYHLTVIRLMQNLKKKHQDKETLVFCVVYQDDSQTEQLTEMVTSVVWNRDPVLSGQVLLVSMDLENVCVVLPAGGCGVRMEMDTPKQYCKVLNRPLILYTIHSFHRLSWIKMIVVVVDVSYLEFMQNLLTKYKFTKVKLVTGSPTRHRSIYNGVKALESVCKPDDVVLIHDAVRMFTDEKTITQIAMAAKEHKASGVYRPLISTVIAPDSDGCLEESLDRHKYRASEMPQGFHYSVISTAYQKATDYDFDYGTECLLLASKYSGVKARLVEGSSNLWKVTHKKDIYAAEGVLKESDISVCLKCEDIHRVQEGHNKENSIEPSVFIHVMDFDEHLSQHMMACSDEFISHCNNSVHYLLDRVLMLVVREIPCESYHLTVIRLMQNLKKKHQDKETLVFCVVYQDDSQTEQLTEMVTSVVWNRDPVLSGQVLLVS

Secondary structure (DSSP, 8-state):
----SEEEEEEE----GGGT-SS-GGGSEETTEEHHHHHHHHHHT-TTEEEEEEEE-GGGHHHHHHHHHHTT-TTEEEEE--SSHHHHHHHHHHTTTTT--TTSEEEE--TT-TT--HHHHHHHHHHHHHHSEEEEEEE-SS-EEEE-TTSBEEEE--TTT-EEEEEEEEEEHHHHHHHHHH--HHHHHH---HHHHHHHHH--PPEEEE--GGG----SHHHHHHHHHHHHHHH--EEEEE--SS--------SS----SEEEEEEE--TTHHHHHHHHHHHHHHHHHTSPPPSS-EEEEEEEE---SHHHHHHHHHHHHHHHHHHTTTTEEEEEEEE-SGGGHHHHHHHHHHHHHH--GGGTT-EEE--/----SEEEEEEE----GGGT-SS-GGGSEETTEEHHHHHHHHHHT-TTEEEEEEEE-GGGHHHHHHHHHHTT-TTEEEEE--SSHHHHHHHHHHTTTTT--TTSEEEE--TT-TT--HHHHHHHHHHHHHHSEEEEEEE-SS-EEEE-TTSBEEEE--TTT-EEEEEEEEEEHHHHHHHHHH--HHHHHH---HHHHHHHHH--PPEEEE--GGG----SHHHHHHHHHHHHHHH--EEEEE--SS--------SS----SEEEEEEE--TTHHHHHHHHHHHHHHHHHTSPPPSS-EEEEEEEE---SHHHHHHHHHHHHHHHHHHTTTTEEEEEEEE-SGGGHHHHHHHHHHHHHH--GGGTT-EEE--

Nearest PDB structures (foldseek):
  4cvh-assembly1_A-2  TM=8.527E-01  e=2.307E-35  Homo sapiens
  6xht-assembly3_E  TM=9.171E-01  e=4.899E-18  Staphylococcus aureus
  6xhs-assembly1_B  TM=9.191E-01  e=8.741E-18  Staphylococcus aureus
  4kt7-assembly1_A  TM=8.696E-01  e=1.408E-16  Anaerococcus prevotii DSM 20548
  4kt7-assembly1_B  TM=8.793E-01  e=2.112E-16  Anaerococcus prevotii DSM 20548